Protein AF-A0AB34FPD8-F1 (afdb_monomer)

Nearest PDB structures (foldseek):
  3s5o-assembly1_A  TM=9.350E-01  e=1.217E-18  Homo sapiens
  3pb0-assembly4_D  TM=9.122E-01  e=3.498E-18  Thermotoga maritima
  3n2x-assembly1_C  TM=9.038E-01  e=5.928E-18  Escherichia coli K-12
  3pb2-assembly1_A  TM=9.092E-01  e=7.868E-17  Thermotoga maritima
  1o5k-assembly1_A  TM=8.983E-01  e=9.716E-17  Thermotoga maritima MSB8

Solvent-accessible surface area (backbone atoms only — not comparable to full-atom values): 35268 Å² total; per-residue (Å²): 115,49,61,37,31,41,40,16,15,19,8,28,19,22,48,44,44,23,69,65,24,22,9,35,7,25,70,46,52,38,35,37,43,37,37,35,35,73,89,42,90,68,55,95,41,68,56,19,34,46,53,48,75,47,57,62,59,56,93,78,56,60,60,47,50,85,71,20,66,34,46,37,37,12,44,49,51,21,27,57,68,80,34,89,53,53,53,42,31,26,37,42,37,38,37,32,76,45,52,71,57,22,16,39,24,39,66,30,20,35,42,44,46,7,43,51,48,14,32,61,71,61,68,42,80,87,63,49,71,62,58,50,44,18,54,35,43,66,69,46,82,45,45,5,20,37,45,5,10,44,66,18,24,41,24,40,29,51,71,56,89,67,56,76,79,51,52,68,58,65,69,52,48,59,59,66,76,52,59,69,75,87,76,77,67,88,81,81,68,70,54,87,70,60,68,84,76,40,55,47,76,46,75,46,60,67,26,88,65,55,34,36,37,39,37,38,46,81,56,71,36,57,58,68,60,44,52,68,56,48,72,97,73,78,56,70,68,40,54,54,52,28,54,56,16,52,71,41,33,53,55,37,48,34,34,77,79,70,50,38,67,58,32,33,60,20,30,46,49,60,78,55,54,72,47,42,37,74,80,35,60,27,46,63,58,44,62,74,69,56,44,46,90,76,33,74,40,35,24,39,65,30,62,12,45,47,15,59,15,36,36,31,36,24,65,41,57,64,67,61,54,50,52,52,47,53,51,44,28,17,74,52,27,98,80,53,66,64,62,63,52,72,46,84,34,40,72,17,66,28,42,42,78,42,57,73,65,62,69,79,51,71,38,78,82,69,38,42,26,24,34,40,61,57,38,21,42,38,89,85,42,95,78,51,35,96,76,66,48,41,73,23,65,63,46,42,39,52,52,53,52,54,37,47,77,40,62,41,61,30,41,28,42,27,28,81,45,16,43,30,79,78,52,56,73,77,55,52,48,54,53,47,32,51,40,48,52,50,33,38,75,72,74,39,65,86,58,49,33,28,38,29,36,68,50,73,50,58,67,60,39,29,52,54,34,44,49,36,41,76,34,66,33,61,31,33,34,39,39,58,60,18,92,64,26,96,76,64,46,70,67,55,51,50,53,50,53,51,53,36,37,74,66,29,77,39,29,28,23,47,27,47,38,30,90,82,14,67,63,43,78,84,52,56,68,52,50,39,58,49,48,70,39,73,35,31,17,29,33,37,40,47,62,98,49,62,67,62,48,33,55,48,41,63,28,89,76,37,58,64,87,45,32,42,34,24,36,34,45,58,60,46,42,56,68,41,36,69,41,53,24,48,34,27,44,12,55,63,39,65,66,41,35,44,48,48,38,50,40,50,60,54,42,72,46,92,77,68,54,76,66,52,50,50,49,39,52,52,48,45,52,46,44,37,60,43,42,50,48,38,72,74,43,40,50,39,30,44,41,33,47,23,18,74,77,68,70,43,56,37,45,51,34,57,58,71,92,49,70,50,44,46,85,67,48,69,70,47,50,60,74,44,46,71,50,46,48,63,46,46,66,50,40,75,74,105

Sequence (686 aa):
MESFVIKTPSSSANIGPGFDVIGLALTVYLELRVTIDRSKTASSEPLNCRITYEGQGEDDISLDPQANLITRVALYVLRCHDQRAFPVETHVHIKNPIPLGRGLGSSGAAVVAGVLLGKEVGGLHHLDNDRLFDYCLMIERHPDNVGAALFGGFVGTYLMPLKPEDVARIEIPLSEVLPSPAGGVDTGKKPPEPPVGIGHHIKFPWSKEIKAVAIIPDFVVPTHEARAVLPDKYARQDVTFNLQRIALLPVALGMSPPDPELIHLAMQDRVHQPYRQTLIPGLSQVVESMSPKTQPGFLGVCLSGAGPTILALATSNFEEIANKIIATLREHNQNKELPCEWKVLEPAEGTHLQTISKMPPVPPPKGVWVPVPTFFKSKSATDFDPVTPPLDLDAQAEHGLGLARSGIVGLVVFGSTGEGVHIHPRDRKVVLRSLADRFAQAGFPNYPLMAGTATNSIEETVEQLVDASSTGAQWGLCLAPGYNAPVVSQEGILLWFTAVANASPIPILIYHYPGVSNNVKVAPSTFAALAKHPNIVGCKLSHGDISQLTQIALNPDVDASGFHVYTGLGQQLLPATTVGCVGAIDGSAGFFPKSLVRLYNLSCKNHVSPEEEAERRQLQYRVSCMEEIVVKHGVVGIKEAVSRLRGIGDRDGTRLPMHGGIPGGDEEWVRWLGVLNAVEEFEVRL

Secondary structure (DSSP, 8-state):
-EEEEEEEEEE-S--TT-TTTEEEEEEEEEEEEEEE-TT-S--SSGGGEEEEEEETTTTTS---TTTSHHHHHHHHHHHHTT--SPPSSEEEEEEE-SPTTTTS-HHHHHHHHHHHHHHHHTT-TT--HHHHHHHHHHH---HHHHHHHHHBSEEEEEEPPPPHHHHHHHT--HHHHS---SS----SPPPPPPPTT-EEEEEPP--TT-EEEEEEESS---HHHHHHTS-S---HHHHHHHHHHHHHHHHHHH-SS--HHHHHHHT--SSSHHHHGGGSTTHHHHHHH--TTTSTTEEEEEE-TTSS-EEEEESS-HHHHHHHHHHHHHHTSTTS---EEEEEE-BPB--EEEE---SS-PPPPSEEEEEPPPPB--TTSTT--SSSPPB-HHHHHHHHHHHHHTT--EEEESSTTTTGGGS-HHHHHHHHHHHHHHHHHTT-TT--EEEEE--S-HHHHHHHHHHHHHTT--EEEEEPP-TTGGG--HHHHHHHHHHHHHH-SS-EEEEE-TTTTTT----HHHHHHHTTSTTEEEEEE-SS-HHHHHHHHT-TTS-TTT-EEEES-GGGHHHHHHTT--EEE-SGGGT-HHHHHHHHHHHT-SS--HHHHHHHHHHHHHHHHHHHHHHHHHHHHHHHHHHHHH--S-TT---TTS-SSSTTHHHHHHHHHHHHHHHHHHHTT-

Structure (mmCIF, N/CA/C/O backbone):
data_AF-A0AB34FPD8-F1
#
_entry.id   AF-A0AB34FPD8-F1
#
loop_
_atom_site.group_PDB
_atom_site.id
_atom_site.type_symbol
_atom_site.label_atom_id
_atom_site.label_alt_id
_atom_site.label_comp_id
_atom_site.label_asym_id
_atom_site.label_entity_id
_atom_site.label_seq_id
_atom_site.pdbx_PDB_ins_code
_atom_site.Cartn_x
_atom_site.Cartn_y
_atom_site.Cartn_z
_atom_site.occupancy
_atom_site.B_iso_or_equiv
_atom_site.auth_seq_id
_atom_site.auth_comp_id
_atom_site.auth_asym_id
_atom_site.auth_atom_id
_atom_site.pdbx_PDB_model_num
ATOM 1 N N . MET A 1 1 ? 12.361 -3.602 -10.181 1.00 67.50 1 MET A N 1
ATOM 2 C CA . MET A 1 1 ? 11.576 -4.794 -9.813 1.00 67.50 1 MET A CA 1
ATOM 3 C C . MET A 1 1 ? 10.120 -4.476 -10.086 1.00 67.50 1 MET A C 1
ATOM 5 O O . MET A 1 1 ? 9.605 -3.510 -9.537 1.00 67.50 1 MET A O 1
ATOM 9 N N . GLU A 1 2 ? 9.505 -5.193 -11.013 1.00 79.50 2 GLU A N 1
ATOM 10 C CA . GLU A 1 2 ? 8.073 -5.080 -11.290 1.00 79.50 2 GLU A CA 1
ATOM 11 C C . GLU A 1 2 ? 7.324 -5.967 -10.293 1.00 79.50 2 GLU A C 1
ATOM 13 O O . GLU A 1 2 ? 7.809 -7.054 -9.976 1.00 79.50 2 GLU A O 1
ATOM 18 N N . SER A 1 3 ? 6.188 -5.511 -9.760 1.00 85.31 3 SER A N 1
ATOM 19 C CA . SER A 1 3 ? 5.400 -6.316 -8.825 1.00 85.31 3 SER A CA 1
ATOM 20 C C . SER A 1 3 ? 3.907 -6.046 -8.939 1.00 85.31 3 SER A C 1
ATOM 22 O O . SER A 1 3 ? 3.477 -4.899 -9.083 1.00 85.31 3 SER A O 1
ATOM 24 N N . PHE A 1 4 ? 3.118 -7.110 -8.857 1.00 87.50 4 PHE A N 1
ATOM 25 C CA . PHE A 1 4 ? 1.664 -7.050 -8.903 1.00 87.50 4 PHE A CA 1
ATOM 26 C C . PHE A 1 4 ? 1.052 -8.227 -8.142 1.00 87.50 4 PHE A C 1
ATOM 28 O O . PHE A 1 4 ? 1.721 -9.216 -7.835 1.00 87.50 4 PHE A O 1
ATOM 35 N N . VAL A 1 5 ? -0.229 -8.101 -7.813 1.00 93.19 5 VAL A N 1
ATOM 36 C CA . VAL A 1 5 ? -1.021 -9.125 -7.140 1.00 93.19 5 VAL A CA 1
ATOM 37 C C . VAL A 1 5 ? -2.222 -9.481 -8.005 1.00 93.19 5 VAL A C 1
ATOM 39 O O . VAL A 1 5 ? -2.982 -8.613 -8.424 1.00 93.19 5 VAL A O 1
ATOM 42 N N . ILE A 1 6 ? -2.424 -10.769 -8.255 1.00 96.69 6 ILE A N 1
ATOM 43 C CA . ILE A 1 6 ? -3.656 -11.285 -8.857 1.00 96.69 6 IL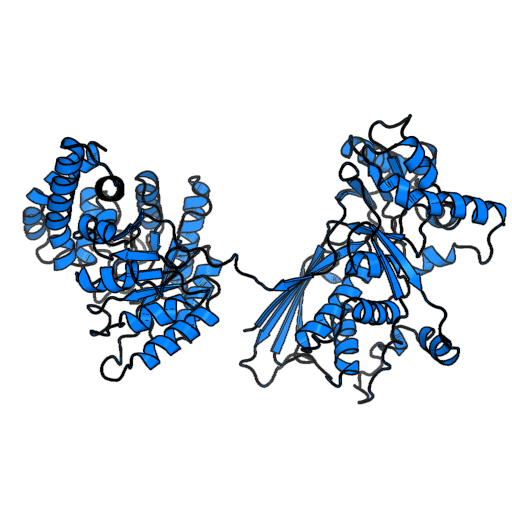E A CA 1
ATOM 44 C C . ILE A 1 6 ? -4.531 -11.815 -7.730 1.00 96.69 6 ILE A C 1
ATOM 46 O O . ILE A 1 6 ? -4.091 -12.682 -6.975 1.00 96.69 6 ILE A O 1
ATOM 50 N N . LYS A 1 7 ? -5.764 -11.317 -7.624 1.00 96.31 7 LYS A N 1
ATOM 51 C CA . LYS A 1 7 ? -6.765 -11.819 -6.678 1.00 96.31 7 LYS A CA 1
ATOM 52 C C . LYS A 1 7 ? -7.875 -12.519 -7.429 1.00 96.31 7 LYS A C 1
ATOM 54 O O . LYS A 1 7 ? -8.552 -11.885 -8.229 1.00 96.31 7 LYS A O 1
ATOM 59 N N . THR A 1 8 ? -8.070 -13.803 -7.150 1.00 97.69 8 THR A N 1
ATOM 60 C CA . THR A 1 8 ? -9.129 -14.619 -7.753 1.00 97.69 8 THR A CA 1
ATOM 61 C C . THR A 1 8 ? -10.055 -15.152 -6.664 1.00 97.69 8 THR A C 1
ATOM 63 O O . THR A 1 8 ? -9.568 -15.828 -5.754 1.00 97.69 8 THR A O 1
ATOM 66 N N . PRO A 1 9 ? -11.364 -14.852 -6.700 1.00 97.50 9 PRO A N 1
ATOM 67 C CA . PRO A 1 9 ? -12.299 -15.376 -5.715 1.00 97.50 9 PRO A CA 1
ATOM 68 C C . PRO A 1 9 ? -12.516 -16.883 -5.892 1.00 97.50 9 PRO A C 1
ATOM 70 O O . PRO A 1 9 ? -12.417 -17.443 -6.984 1.00 97.50 9 PRO A O 1
ATOM 73 N N . SER A 1 10 ? -12.873 -17.531 -4.792 1.00 95.88 10 SER A N 1
ATOM 74 C CA . SER A 1 10 ? -13.483 -18.854 -4.778 1.00 95.88 10 SER A CA 1
ATOM 75 C C . SER A 1 10 ? -14.847 -18.824 -5.460 1.00 95.88 10 SER A C 1
ATOM 77 O O . SER A 1 10 ? -15.456 -17.768 -5.644 1.00 95.88 10 SER A O 1
ATOM 79 N N . SER A 1 11 ? -15.357 -19.999 -5.794 1.00 94.81 11 SER A N 1
ATOM 80 C CA . SER A 1 11 ? -16.646 -20.149 -6.452 1.00 94.81 11 SER A CA 1
ATOM 81 C C . SER A 1 11 ? -17.447 -21.247 -5.769 1.00 94.81 11 SER A C 1
ATOM 83 O O . SER A 1 11 ? -16.898 -22.249 -5.318 1.00 94.81 11 SER A O 1
ATOM 85 N N . SER A 1 12 ? -18.763 -21.078 -5.723 1.00 93.00 12 SER A N 1
ATOM 86 C CA . SER A 1 12 ? -19.691 -22.162 -5.360 1.00 93.00 12 SER A CA 1
ATOM 87 C C . SER A 1 12 ? -19.723 -23.301 -6.392 1.00 93.00 12 SER A C 1
ATOM 89 O O . SER A 1 12 ? -20.326 -24.344 -6.142 1.00 93.00 12 SER A O 1
ATOM 91 N N . ALA A 1 13 ? -19.072 -23.105 -7.546 1.00 83.00 13 ALA A N 1
ATOM 92 C CA . ALA A 1 13 ? -19.220 -23.844 -8.793 1.00 83.00 13 ALA A CA 1
ATOM 93 C C . ALA A 1 13 ? -20.660 -23.797 -9.316 1.00 83.00 13 ALA A C 1
ATOM 95 O O . ALA A 1 13 ? -20.905 -23.069 -10.265 1.00 83.00 13 ALA A O 1
ATOM 96 N N . ASN A 1 14 ? -21.608 -24.442 -8.631 1.00 89.44 14 ASN A N 1
ATOM 97 C CA . ASN A 1 14 ? -23.031 -24.423 -8.961 1.00 89.44 14 ASN A CA 1
ATOM 98 C C . ASN A 1 14 ? -23.880 -23.843 -7.812 1.00 89.44 14 ASN A C 1
ATOM 100 O O . ASN A 1 14 ? -23.518 -23.975 -6.642 1.00 89.44 14 ASN A O 1
ATOM 104 N N . ILE A 1 15 ? -25.075 -23.328 -8.108 1.00 91.44 15 ILE A N 1
ATOM 105 C CA . ILE A 1 15 ? -26.050 -22.899 -7.088 1.00 91.44 15 ILE A CA 1
ATOM 106 C C . ILE A 1 15 ? -27.469 -23.389 -7.393 1.00 91.44 15 ILE A C 1
ATOM 108 O O . ILE A 1 15 ? -28.008 -23.156 -8.477 1.00 91.44 15 ILE A O 1
ATOM 112 N N . GLY A 1 16 ? -28.081 -24.069 -6.416 1.00 92.50 16 GLY A N 1
ATOM 113 C CA . GLY A 1 16 ? -29.410 -24.675 -6.561 1.00 92.50 16 GLY A CA 1
ATOM 114 C C . GLY A 1 16 ? -29.499 -25.531 -7.836 1.00 92.50 16 GLY A C 1
ATOM 115 O O . GLY A 1 16 ? -28.578 -26.300 -8.071 1.00 92.50 16 GLY A O 1
ATOM 116 N N . PRO A 1 17 ? -30.530 -25.378 -8.688 1.00 94.50 17 PRO A N 1
ATOM 117 C CA . PRO A 1 17 ? -30.694 -26.131 -9.943 1.00 94.50 17 PRO A CA 1
ATOM 118 C C . PRO A 1 17 ? -29.725 -25.742 -11.080 1.00 94.50 17 PRO A C 1
ATOM 120 O O . PRO A 1 17 ? -29.851 -26.258 -12.193 1.00 94.50 17 PRO A O 1
ATOM 123 N N . GLY A 1 18 ? -28.814 -24.790 -10.856 1.00 92.81 18 GLY A N 1
ATOM 124 C CA . GLY A 1 18 ? -27.949 -24.174 -11.867 1.00 92.81 18 GLY A CA 1
ATOM 125 C C . GLY A 1 18 ? -26.704 -24.976 -12.257 1.00 92.81 18 GLY A C 1
ATOM 126 O O . GLY A 1 18 ? -25.643 -24.387 -12.436 1.00 92.81 18 GLY A O 1
ATOM 127 N N . PHE A 1 19 ? -26.796 -26.300 -12.356 1.00 90.75 19 PHE A N 1
ATOM 128 C CA . PHE A 1 19 ? -25.649 -27.172 -12.643 1.00 90.75 19 PHE A CA 1
ATOM 129 C C . PHE A 1 19 ? -24.938 -26.848 -13.960 1.00 90.75 19 PHE A C 1
ATOM 131 O O . PHE A 1 19 ? -25.592 -26.825 -15.000 1.00 90.75 19 PHE A O 1
ATOM 138 N N . ASP A 1 20 ? -23.615 -26.640 -13.912 1.00 88.06 20 ASP A N 1
ATOM 139 C CA . ASP A 1 20 ? -22.747 -26.299 -15.052 1.00 88.06 20 ASP A CA 1
ATOM 140 C C . ASP A 1 20 ? -23.174 -25.014 -15.800 1.00 88.06 20 ASP A C 1
ATOM 142 O O . ASP A 1 20 ? -22.698 -24.749 -16.902 1.00 88.06 20 ASP A O 1
ATOM 146 N N . VAL A 1 21 ? -24.072 -24.205 -15.217 1.00 90.75 21 VAL A N 1
ATOM 147 C CA . VAL A 1 21 ? -24.655 -23.010 -15.857 1.00 90.75 21 VAL A CA 1
ATOM 148 C C . VAL A 1 21 ? -24.636 -21.791 -14.943 1.00 90.75 21 VAL A C 1
ATOM 150 O O . VAL A 1 21 ? -24.470 -20.681 -15.431 1.00 90.75 21 VAL A O 1
ATOM 153 N N . ILE A 1 22 ? -24.843 -21.934 -13.633 1.00 94.62 22 ILE A N 1
ATOM 154 C CA . ILE A 1 22 ? -24.961 -20.786 -12.728 1.00 94.62 22 ILE A CA 1
ATOM 155 C C . ILE A 1 22 ? -24.033 -20.959 -11.535 1.00 94.62 22 ILE A C 1
ATOM 157 O O . ILE A 1 22 ? -24.204 -21.881 -10.740 1.00 94.62 22 ILE A O 1
ATOM 161 N N . GLY A 1 23 ? -23.119 -20.004 -11.374 1.00 95.06 23 GLY A N 1
ATOM 162 C CA . GLY A 1 23 ? -22.169 -19.948 -10.272 1.00 95.06 23 GLY A CA 1
ATOM 163 C C . GLY A 1 23 ? -22.261 -18.639 -9.489 1.00 95.06 23 GLY A C 1
ATOM 164 O O . GLY A 1 23 ? -22.733 -17.607 -9.972 1.00 95.06 23 GLY A O 1
ATOM 165 N N . LEU A 1 24 ? -21.785 -18.686 -8.251 1.00 96.75 24 LEU A N 1
ATOM 166 C CA . LEU A 1 24 ? -21.610 -17.528 -7.376 1.00 96.75 24 LEU A CA 1
ATOM 167 C C . LEU A 1 24 ? -20.149 -17.442 -6.938 1.00 96.75 24 LEU A C 1
ATOM 169 O O . LEU A 1 24 ? -19.637 -18.396 -6.348 1.00 96.75 24 LEU A O 1
ATOM 173 N N . ALA A 1 25 ? -19.513 -16.300 -7.191 1.00 97.62 25 ALA A N 1
ATOM 174 C CA . ALA A 1 25 ? -18.193 -15.973 -6.664 1.00 97.62 25 ALA A CA 1
ATOM 175 C C . ALA A 1 25 ? -18.297 -15.626 -5.176 1.00 97.62 25 ALA A C 1
ATOM 177 O O . ALA A 1 25 ? -19.194 -14.881 -4.787 1.00 97.62 25 ALA A O 1
ATOM 178 N N . LEU A 1 26 ? -17.383 -16.124 -4.350 1.00 97.12 26 LEU A N 1
ATOM 179 C CA . LEU A 1 26 ? -17.446 -16.011 -2.891 1.00 97.12 26 LEU A CA 1
ATOM 180 C C . LEU A 1 26 ? -16.178 -15.356 -2.326 1.00 97.12 26 LEU A C 1
ATOM 182 O O . LEU A 1 26 ? -15.082 -15.568 -2.847 1.00 97.12 26 LEU A O 1
ATOM 186 N N . THR A 1 27 ? -16.322 -14.587 -1.239 1.00 95.50 27 THR A N 1
ATOM 187 C CA . THR A 1 27 ? -15.287 -13.737 -0.599 1.00 95.50 27 THR A CA 1
ATOM 188 C C . THR A 1 27 ? -14.135 -14.482 0.105 1.00 95.50 27 THR A C 1
ATOM 190 O O . THR A 1 27 ? -13.654 -14.062 1.157 1.00 95.50 27 THR A O 1
ATOM 193 N N . VAL A 1 28 ? -13.650 -15.576 -0.477 1.00 94.12 28 VAL A N 1
ATOM 194 C CA . VAL A 1 28 ? -12.387 -16.243 -0.132 1.00 94.12 28 VAL A CA 1
ATOM 195 C C . VAL A 1 28 ? -11.499 -16.175 -1.366 1.00 94.12 28 VAL A C 1
ATOM 197 O O . VAL A 1 28 ? -11.911 -16.640 -2.418 1.00 94.12 28 VAL A O 1
ATOM 200 N N . TYR A 1 29 ? -10.307 -15.589 -1.269 1.00 95.50 29 TYR A N 1
ATOM 201 C CA . TYR A 1 29 ? -9.486 -15.282 -2.445 1.00 95.50 29 TYR A CA 1
ATOM 202 C C . TYR A 1 29 ? -8.193 -16.090 -2.476 1.00 95.50 29 TYR A C 1
ATOM 204 O O . TYR A 1 29 ? -7.466 -16.120 -1.486 1.00 95.50 29 TYR A O 1
ATOM 212 N N . LEU A 1 30 ? -7.888 -16.663 -3.636 1.00 96.44 30 LEU A N 1
ATOM 213 C CA . LEU A 1 30 ? -6.543 -17.064 -4.034 1.00 96.44 30 LEU A CA 1
ATOM 214 C C . LEU A 1 30 ? -5.767 -15.803 -4.444 1.00 96.44 30 LEU A C 1
ATOM 216 O O . LEU A 1 30 ? -6.220 -15.060 -5.320 1.00 96.44 30 LEU A O 1
ATOM 220 N N . GLU A 1 31 ? -4.609 -15.560 -3.830 1.00 96.31 31 GLU A N 1
ATOM 221 C CA . GLU A 1 31 ? -3.730 -14.437 -4.175 1.00 96.31 31 GLU A CA 1
ATOM 222 C C . GLU A 1 31 ? -2.429 -14.946 -4.810 1.00 96.31 31 GLU A C 1
ATOM 224 O O . GLU A 1 31 ? -1.761 -15.816 -4.252 1.00 96.31 31 GLU A O 1
ATOM 229 N N . LEU A 1 32 ? -2.030 -14.370 -5.946 1.00 97.25 32 LEU A N 1
ATOM 230 C CA . LEU A 1 32 ? -0.692 -14.543 -6.518 1.00 97.25 32 LEU A CA 1
ATOM 231 C C . LEU A 1 32 ? 0.072 -13.239 -6.363 1.00 97.25 32 LEU A C 1
ATOM 233 O O . LEU A 1 32 ? -0.297 -12.249 -6.988 1.00 97.25 32 LEU A O 1
ATOM 237 N N . ARG A 1 33 ? 1.135 -13.225 -5.563 1.00 94.94 33 ARG A N 1
ATOM 238 C CA . ARG A 1 33 ? 2.066 -12.095 -5.492 1.00 94.94 33 ARG A CA 1
ATOM 239 C C . ARG A 1 33 ? 3.219 -12.376 -6.434 1.00 94.94 33 ARG A C 1
ATOM 241 O O . ARG A 1 33 ? 3.970 -13.326 -6.222 1.00 94.94 33 ARG A O 1
ATOM 248 N N . VAL A 1 34 ? 3.331 -11.569 -7.476 1.00 94.94 34 VAL A N 1
ATOM 249 C CA . VAL A 1 34 ? 4.286 -11.783 -8.559 1.00 94.94 34 VAL A CA 1
ATOM 250 C C . VAL A 1 34 ? 5.324 -10.678 -8.525 1.00 94.94 34 VAL A C 1
ATOM 252 O O . VAL A 1 34 ? 4.972 -9.500 -8.438 1.00 94.94 34 VAL A O 1
ATOM 255 N N . THR A 1 35 ? 6.597 -11.050 -8.604 1.00 90.88 35 THR A N 1
ATOM 256 C CA . THR A 1 35 ? 7.701 -10.115 -8.823 1.00 90.88 35 THR A CA 1
ATOM 257 C C . THR A 1 35 ? 8.504 -10.529 -10.048 1.00 90.88 35 THR A C 1
ATOM 259 O O . THR A 1 35 ? 8.749 -11.713 -10.269 1.00 90.88 35 THR A O 1
ATOM 262 N N . ILE A 1 36 ? 8.899 -9.548 -10.861 1.00 89.06 36 ILE A N 1
ATOM 263 C CA . ILE A 1 36 ? 9.773 -9.751 -12.018 1.00 89.06 36 ILE A CA 1
ATOM 264 C C . ILE A 1 36 ? 10.995 -8.846 -11.867 1.00 89.06 36 ILE A C 1
ATOM 266 O O . ILE A 1 36 ? 10.898 -7.609 -11.831 1.00 89.06 36 ILE A O 1
ATOM 270 N N . ASP A 1 37 ? 12.170 -9.459 -11.775 1.00 83.88 37 ASP A N 1
ATOM 271 C CA . ASP A 1 37 ? 13.441 -8.753 -11.693 1.00 83.88 37 ASP A CA 1
ATOM 272 C C . ASP A 1 37 ? 13.997 -8.455 -13.089 1.00 83.88 37 ASP A C 1
ATOM 274 O O . ASP A 1 37 ? 14.807 -9.196 -13.641 1.00 83.88 37 ASP A O 1
ATOM 278 N N . ARG A 1 38 ? 13.572 -7.314 -13.643 1.00 81.25 38 ARG A N 1
ATOM 279 C CA . ARG A 1 38 ? 14.011 -6.816 -14.956 1.00 81.25 38 ARG A CA 1
ATOM 280 C C . ARG A 1 38 ? 15.503 -6.447 -15.024 1.00 81.25 38 ARG A C 1
ATOM 282 O O . ARG A 1 38 ? 15.982 -6.141 -16.110 1.00 81.25 38 ARG A O 1
ATOM 289 N N . SER A 1 39 ? 16.229 -6.435 -13.899 1.00 75.81 39 SER A N 1
ATOM 290 C CA . SER A 1 39 ? 17.679 -6.191 -13.899 1.00 75.81 39 SER A CA 1
ATOM 291 C C . SER A 1 39 ? 18.488 -7.434 -14.285 1.00 75.81 39 SER A C 1
ATOM 293 O O . SER A 1 39 ? 19.643 -7.317 -14.699 1.00 75.81 39 SER A O 1
ATOM 295 N N . LYS A 1 40 ? 17.882 -8.624 -14.191 1.00 77.62 40 LYS A N 1
ATOM 296 C CA . LYS A 1 40 ? 18.524 -9.898 -14.510 1.00 77.62 40 LYS A CA 1
ATOM 297 C C . LYS A 1 40 ? 18.314 -10.285 -15.969 1.00 77.62 40 LYS A C 1
ATOM 299 O O . LYS A 1 40 ? 17.229 -10.150 -16.523 1.00 77.62 40 LYS A O 1
ATOM 304 N N . THR A 1 41 ? 19.366 -10.829 -16.576 1.00 86.56 41 THR A N 1
ATOM 305 C CA . THR A 1 41 ? 19.358 -11.338 -17.960 1.00 86.56 41 THR A CA 1
ATOM 306 C C . THR A 1 41 ? 19.431 -12.864 -18.045 1.00 86.56 41 THR A C 1
ATOM 308 O O . THR A 1 41 ? 19.182 -13.423 -19.110 1.00 86.56 41 THR A O 1
ATOM 311 N N . ALA A 1 42 ? 19.717 -13.547 -16.930 1.00 89.19 42 ALA A N 1
ATOM 312 C CA . ALA A 1 42 ? 19.631 -15.001 -16.788 1.00 89.19 42 ALA A CA 1
ATOM 313 C C . ALA A 1 42 ? 19.003 -15.393 -15.435 1.00 89.19 42 ALA A C 1
ATOM 315 O O . ALA A 1 42 ? 19.061 -14.619 -14.480 1.00 89.19 42 ALA A O 1
ATOM 316 N N . SER A 1 43 ? 18.426 -16.596 -15.355 1.00 89.44 43 SER A N 1
ATOM 317 C CA . SER A 1 43 ? 17.885 -17.188 -14.125 1.00 89.44 43 SER A CA 1
ATOM 318 C C . SER A 1 43 ? 18.459 -18.591 -13.918 1.00 89.44 43 SER A C 1
ATOM 320 O O . SER A 1 43 ? 18.672 -19.325 -14.883 1.00 89.44 43 SER A O 1
ATOM 322 N N . SER A 1 44 ? 18.709 -18.962 -12.662 1.00 90.12 44 SER A N 1
ATOM 323 C CA . SER A 1 44 ? 19.032 -20.339 -12.265 1.00 90.12 44 SER A CA 1
ATOM 324 C C . SER A 1 44 ? 17.789 -21.193 -12.000 1.00 90.12 44 SER A C 1
ATOM 326 O O . SER A 1 44 ? 17.915 -22.399 -11.805 1.00 90.12 44 SER A O 1
ATOM 328 N N . GLU A 1 45 ? 16.605 -20.579 -11.965 1.00 89.88 45 GLU A N 1
ATOM 329 C CA . GLU A 1 45 ? 15.340 -21.253 -11.677 1.00 89.88 45 GLU A CA 1
ATOM 330 C C . GLU A 1 45 ? 14.778 -21.923 -12.945 1.00 89.88 45 GLU A C 1
ATOM 332 O O . GLU A 1 45 ? 14.844 -21.339 -14.037 1.00 89.88 45 GLU A O 1
ATOM 337 N N . PRO A 1 46 ? 14.175 -23.122 -12.843 1.00 88.31 46 PRO A N 1
ATOM 338 C CA . PRO A 1 46 ? 13.493 -23.757 -13.966 1.00 88.31 46 PRO A CA 1
ATOM 339 C C . PRO A 1 46 ? 12.449 -22.824 -14.592 1.00 88.31 46 PRO A C 1
ATOM 341 O O . PRO A 1 46 ? 11.646 -22.208 -13.896 1.00 88.31 46 PRO A O 1
ATOM 344 N N . LEU A 1 47 ? 12.455 -22.708 -15.925 1.00 90.06 47 LEU A N 1
ATOM 345 C CA . LEU A 1 47 ? 11.553 -21.818 -16.675 1.00 90.06 47 LEU A CA 1
ATOM 346 C C . LEU A 1 47 ? 11.572 -20.348 -16.203 1.00 90.06 47 LEU A C 1
ATOM 348 O O . LEU A 1 47 ? 10.597 -19.630 -16.432 1.00 90.06 47 LEU A O 1
ATOM 352 N N . ASN A 1 48 ? 12.672 -19.906 -15.581 1.00 94.62 48 ASN A N 1
ATOM 353 C CA . ASN A 1 48 ? 12.867 -18.578 -14.993 1.00 94.62 48 ASN A CA 1
ATOM 354 C C . ASN A 1 48 ? 11.893 -18.231 -13.854 1.00 94.62 48 ASN A C 1
ATOM 356 O O . ASN A 1 48 ? 11.709 -17.047 -13.565 1.00 94.62 48 ASN A O 1
ATOM 360 N N . CYS A 1 49 ? 11.243 -19.226 -13.242 1.00 95.25 49 CYS A N 1
ATOM 361 C CA . CYS A 1 49 ? 10.161 -19.008 -12.288 1.00 95.25 49 CYS A CA 1
ATOM 362 C C . CYS A 1 49 ? 10.386 -19.759 -10.976 1.00 95.25 49 CYS A C 1
ATOM 364 O O . CYS A 1 49 ? 10.287 -20.984 -10.932 1.00 95.25 49 CYS A O 1
ATOM 366 N N . ARG A 1 50 ? 10.574 -19.016 -9.883 1.00 95.38 50 ARG A N 1
ATOM 367 C CA . ARG A 1 50 ? 10.497 -19.569 -8.526 1.00 95.38 50 ARG A CA 1
ATOM 368 C C . ARG A 1 50 ? 9.051 -19.562 -8.039 1.00 95.38 50 ARG A C 1
ATOM 370 O O . ARG A 1 50 ? 8.364 -18.553 -8.199 1.00 95.38 50 ARG A O 1
ATOM 377 N N . ILE A 1 51 ? 8.611 -20.637 -7.386 1.00 94.75 51 ILE A N 1
ATOM 378 C CA . ILE A 1 51 ? 7.299 -20.714 -6.728 1.00 94.75 51 ILE A CA 1
ATOM 379 C C . ILE A 1 51 ? 7.492 -20.818 -5.218 1.00 94.75 51 ILE A C 1
ATOM 381 O O . ILE A 1 51 ? 8.324 -21.587 -4.743 1.00 94.75 51 ILE A O 1
ATOM 385 N N . THR A 1 52 ? 6.707 -20.063 -4.458 1.00 93.50 52 THR A N 1
ATOM 386 C CA . THR A 1 52 ? 6.510 -20.303 -3.022 1.00 93.50 52 THR A CA 1
ATOM 387 C C . THR A 1 52 ? 5.017 -20.367 -2.722 1.00 93.50 52 THR A C 1
ATOM 389 O O . THR A 1 52 ? 4.226 -19.759 -3.441 1.00 93.50 52 THR A O 1
ATOM 392 N N . TYR A 1 53 ? 4.619 -21.097 -1.683 1.00 92.81 53 TYR A N 1
ATOM 393 C CA . TYR A 1 53 ? 3.213 -21.354 -1.372 1.00 92.81 53 TYR A CA 1
ATOM 394 C C . TYR A 1 53 ? 2.942 -21.130 0.120 1.00 92.81 53 TYR A C 1
ATOM 396 O O . TYR A 1 53 ? 3.788 -21.466 0.937 1.00 92.81 53 TYR A O 1
ATOM 404 N N . GLU A 1 54 ? 1.788 -20.556 0.460 1.00 90.56 54 GLU A N 1
ATOM 405 C CA . GLU A 1 54 ? 1.231 -20.517 1.817 1.00 90.56 54 GLU A CA 1
ATOM 406 C C . GLU A 1 54 ? -0.273 -20.860 1.775 1.00 90.56 54 GLU A C 1
ATOM 408 O O . GLU A 1 54 ? -1.014 -20.367 0.913 1.00 90.56 54 GLU A O 1
ATOM 413 N N . GLY A 1 55 ? -0.759 -21.686 2.709 1.00 85.12 55 GLY A N 1
ATOM 414 C CA . GLY A 1 55 ? -2.195 -21.950 2.884 1.00 85.12 55 GLY A CA 1
ATOM 415 C C . GLY A 1 55 ? -2.600 -23.426 2.822 1.00 85.12 55 GLY A C 1
ATOM 416 O O . GLY A 1 55 ? -1.891 -24.309 3.286 1.00 85.12 55 GLY A O 1
ATOM 417 N N . GLN A 1 56 ? -3.800 -23.705 2.305 1.00 78.19 56 GLN A N 1
ATOM 418 C CA . GLN A 1 56 ? -4.372 -25.057 2.292 1.00 78.19 56 GLN A CA 1
ATOM 419 C C . GLN A 1 56 ? -3.559 -25.995 1.387 1.00 78.19 56 GLN A C 1
ATOM 421 O O . GLN A 1 56 ? -3.347 -25.678 0.217 1.00 78.19 56 GLN A O 1
ATOM 426 N N . GLY A 1 57 ? -3.157 -27.156 1.918 1.00 73.19 57 GLY A N 1
ATOM 427 C CA . GLY A 1 57 ? -2.406 -28.184 1.186 1.00 73.19 57 GLY A CA 1
ATOM 428 C C . GLY A 1 57 ? -0.944 -27.839 0.905 1.00 73.19 57 GLY A C 1
ATOM 429 O O . GLY A 1 57 ? -0.400 -28.339 -0.070 1.00 73.19 57 GLY A O 1
ATOM 430 N N . GLU A 1 58 ? -0.324 -26.976 1.715 1.00 74.75 58 GLU A N 1
ATOM 431 C CA . GLU A 1 58 ? 1.074 -26.542 1.549 1.00 74.75 58 GLU A CA 1
ATOM 432 C C . GLU A 1 58 ? 2.061 -27.707 1.361 1.00 74.75 58 GLU A C 1
ATOM 434 O O . GLU A 1 58 ? 2.947 -27.610 0.515 1.00 74.75 58 GLU A O 1
ATOM 439 N N . ASP A 1 59 ? 1.847 -28.831 2.051 1.00 75.00 59 ASP A N 1
ATOM 440 C CA . ASP A 1 59 ? 2.709 -30.017 1.965 1.00 75.00 59 ASP A CA 1
ATOM 441 C C . ASP A 1 59 ? 2.514 -30.851 0.678 1.00 75.00 59 ASP A C 1
ATOM 443 O O . ASP A 1 59 ? 3.420 -31.577 0.268 1.00 75.00 59 ASP A O 1
ATOM 447 N N . ASP A 1 60 ? 1.356 -30.739 0.014 1.00 78.56 60 ASP A N 1
ATOM 448 C CA . ASP A 1 60 ? 0.961 -31.588 -1.125 1.00 78.56 60 ASP A CA 1
ATOM 449 C C . ASP A 1 60 ? 1.064 -30.873 -2.489 1.00 78.56 60 ASP A C 1
ATOM 451 O O . ASP A 1 60 ? 0.885 -31.486 -3.548 1.00 78.56 60 ASP A O 1
ATOM 455 N N . ILE A 1 61 ? 1.336 -29.563 -2.499 1.00 84.75 61 ILE A N 1
ATOM 456 C CA . ILE A 1 61 ? 1.406 -28.760 -3.724 1.00 84.75 61 ILE A CA 1
ATOM 457 C C . ILE A 1 61 ? 2.836 -28.732 -4.268 1.00 84.75 61 ILE A C 1
ATOM 459 O O . ILE A 1 61 ? 3.771 -28.259 -3.629 1.00 84.75 61 ILE A O 1
ATOM 463 N N . SER A 1 62 ? 3.002 -29.169 -5.520 1.00 87.12 62 SER A N 1
ATOM 464 C CA . SER A 1 62 ? 4.295 -29.074 -6.200 1.00 87.12 62 SER A CA 1
ATOM 465 C C . SER A 1 62 ? 4.709 -27.615 -6.426 1.00 87.12 62 SER A C 1
ATOM 467 O O . SER A 1 62 ? 3.934 -26.813 -6.957 1.00 87.12 62 SER A O 1
ATOM 469 N N . LEU A 1 63 ? 5.955 -27.295 -6.066 1.00 91.25 63 LEU A N 1
ATOM 470 C CA . LEU A 1 63 ? 6.614 -26.011 -6.340 1.00 91.25 63 LEU A CA 1
ATOM 471 C C . LEU A 1 63 ? 7.403 -26.017 -7.661 1.00 91.25 63 LEU A C 1
ATOM 473 O O . LEU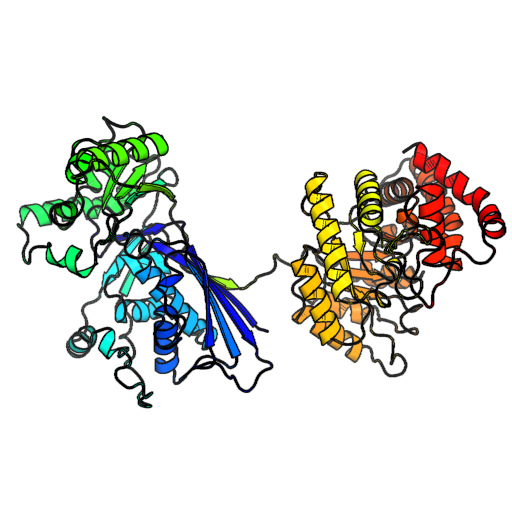 A 1 63 ? 8.030 -25.018 -8.007 1.00 91.25 63 LEU A O 1
ATOM 477 N N . ASP A 1 64 ? 7.370 -27.121 -8.412 1.00 89.06 64 ASP A N 1
ATOM 478 C CA . ASP A 1 64 ? 7.930 -27.174 -9.761 1.00 89.06 64 ASP A CA 1
ATOM 479 C C . ASP A 1 64 ? 7.000 -26.422 -10.733 1.00 89.06 64 ASP A C 1
ATOM 481 O O . ASP A 1 64 ? 5.834 -26.816 -10.887 1.00 89.06 64 ASP A O 1
ATOM 485 N N . PRO A 1 65 ? 7.482 -25.377 -11.435 1.00 87.69 65 PRO A N 1
ATOM 486 C CA . PRO A 1 65 ? 6.669 -24.628 -12.385 1.00 87.69 65 PRO A CA 1
ATOM 487 C C . PRO A 1 65 ? 6.120 -25.457 -13.551 1.00 87.69 65 PRO A C 1
ATOM 489 O O . PRO A 1 65 ? 5.139 -25.034 -14.170 1.00 87.69 65 PRO A O 1
ATOM 492 N N . GLN A 1 66 ? 6.687 -26.633 -13.838 1.00 84.00 66 GLN A N 1
ATOM 493 C CA . GLN A 1 66 ? 6.152 -27.575 -14.826 1.00 84.00 66 GLN A CA 1
ATOM 494 C C . GLN A 1 66 ? 5.008 -28.446 -14.299 1.00 84.00 66 GLN A C 1
ATOM 496 O O . GLN A 1 66 ? 4.245 -28.982 -15.103 1.00 84.00 66 GLN A O 1
ATOM 501 N N . ALA A 1 67 ? 4.878 -28.599 -12.980 1.00 84.56 67 ALA A N 1
ATOM 502 C CA . ALA A 1 67 ? 3.892 -29.470 -12.345 1.00 84.56 67 ALA A CA 1
ATOM 503 C C . ALA A 1 67 ? 2.748 -28.686 -11.680 1.00 84.56 67 ALA A C 1
ATOM 505 O O . ALA A 1 67 ? 1.600 -29.141 -11.705 1.00 84.56 67 ALA A O 1
ATOM 506 N N . ASN A 1 68 ? 3.032 -27.502 -11.133 1.00 90.44 68 ASN A N 1
ATOM 507 C CA . ASN A 1 68 ? 2.048 -26.651 -10.471 1.00 90.44 68 ASN A CA 1
ATOM 508 C C . ASN A 1 68 ? 0.956 -26.185 -11.454 1.00 90.44 68 ASN A C 1
ATOM 510 O O . ASN A 1 68 ? 1.257 -25.664 -12.526 1.00 90.44 68 ASN A O 1
ATOM 514 N N . LEU A 1 69 ? -0.324 -26.367 -11.102 1.00 89.19 69 LEU A N 1
ATOM 515 C CA . LEU A 1 69 ? -1.450 -26.064 -11.997 1.00 89.19 69 LEU A CA 1
ATOM 516 C C . LEU A 1 69 ? -1.448 -24.601 -12.471 1.00 89.19 69 LEU A C 1
ATOM 518 O O . LEU A 1 69 ? -1.637 -24.353 -13.659 1.00 89.19 69 LEU A O 1
ATOM 522 N N . ILE A 1 70 ? -1.187 -23.648 -11.574 1.00 95.12 70 ILE A N 1
ATOM 523 C CA . ILE A 1 70 ? -1.254 -22.208 -11.866 1.00 95.12 70 ILE A CA 1
ATOM 524 C C . ILE A 1 70 ? -0.191 -21.828 -12.896 1.00 95.12 70 ILE A C 1
ATOM 526 O O . ILE A 1 70 ? -0.490 -21.187 -13.905 1.00 95.12 70 ILE A O 1
ATOM 530 N N . THR A 1 71 ? 1.052 -22.262 -12.685 1.00 93.56 71 THR A N 1
ATOM 531 C CA . THR A 1 71 ? 2.138 -21.960 -13.624 1.00 93.56 71 THR A CA 1
ATOM 532 C C . THR A 1 71 ? 2.039 -22.772 -14.906 1.00 93.56 71 THR A C 1
ATOM 534 O O . THR A 1 71 ? 2.379 -22.248 -15.961 1.00 93.56 71 THR A O 1
ATOM 537 N N . ARG A 1 72 ? 1.510 -24.001 -14.873 1.00 90.81 72 ARG A N 1
ATOM 538 C CA . ARG A 1 72 ? 1.212 -24.777 -16.090 1.00 90.81 72 ARG A CA 1
ATOM 539 C C . ARG A 1 72 ? 0.197 -24.069 -16.979 1.00 90.81 72 ARG A C 1
ATOM 541 O O . ARG A 1 72 ? 0.399 -23.996 -18.188 1.00 90.81 72 ARG A O 1
ATOM 548 N N . VAL A 1 73 ? -0.863 -23.528 -16.383 1.00 92.88 73 VAL A N 1
ATOM 549 C CA . VAL A 1 73 ? -1.871 -22.731 -17.090 1.00 92.88 73 VAL A CA 1
ATOM 550 C C . VAL A 1 73 ? -1.247 -21.446 -17.646 1.00 92.88 73 VAL A C 1
ATOM 552 O O . VAL A 1 73 ? -1.446 -21.126 -18.816 1.00 92.88 73 VAL A O 1
ATOM 555 N N . ALA A 1 74 ? -0.431 -20.740 -16.859 1.00 95.56 74 ALA A N 1
ATOM 556 C CA . ALA A 1 74 ? 0.271 -19.550 -17.341 1.00 95.56 74 ALA A CA 1
ATOM 557 C C . ALA A 1 74 ? 1.204 -19.872 -18.522 1.00 95.56 74 ALA A C 1
ATOM 559 O O . ALA A 1 74 ? 1.187 -19.174 -19.533 1.00 95.56 74 ALA A O 1
ATOM 560 N N . LEU A 1 75 ? 1.962 -20.970 -18.443 1.00 91.44 75 LEU A N 1
ATOM 561 C CA . LEU A 1 75 ? 2.825 -21.450 -19.524 1.00 91.44 75 LEU A CA 1
ATOM 562 C C . LEU A 1 75 ? 2.036 -21.836 -20.774 1.00 91.44 75 LEU A C 1
ATOM 564 O O . LEU A 1 75 ? 2.536 -21.628 -21.875 1.00 91.44 75 LEU A O 1
ATOM 568 N N . TYR A 1 76 ? 0.829 -22.389 -20.637 1.00 89.94 76 TYR A N 1
ATOM 569 C CA . TYR A 1 76 ? -0.047 -22.647 -21.780 1.00 89.94 76 TYR A CA 1
ATOM 570 C C . TYR A 1 76 ? -0.362 -21.352 -22.534 1.00 89.94 76 TYR A C 1
ATOM 572 O O . TYR A 1 76 ? -0.106 -21.277 -23.736 1.00 89.94 76 TYR A O 1
ATOM 580 N N . VAL A 1 77 ? -0.817 -20.317 -21.817 1.00 93.12 77 VAL A N 1
ATOM 581 C CA . VAL A 1 77 ? -1.094 -18.993 -22.397 1.00 93.12 77 VAL A CA 1
ATOM 582 C C . VAL A 1 77 ? 0.168 -18.419 -23.046 1.00 93.12 77 VAL A C 1
ATOM 584 O O . VAL A 1 77 ? 0.143 -18.063 -24.220 1.00 93.12 77 VAL A O 1
ATOM 587 N N . LEU A 1 78 ? 1.301 -18.406 -22.339 1.00 92.81 78 LEU A N 1
ATOM 588 C CA . LEU A 1 78 ? 2.575 -17.910 -22.874 1.00 92.81 78 LEU A CA 1
ATOM 589 C C . LEU A 1 78 ? 2.985 -18.635 -24.165 1.00 92.81 78 LEU A C 1
ATOM 591 O O . LEU A 1 78 ? 3.334 -17.994 -25.157 1.00 92.81 78 LEU A O 1
ATOM 595 N N . ARG A 1 79 ? 2.888 -19.967 -24.192 1.00 90.12 79 ARG A N 1
ATOM 596 C CA . ARG A 1 79 ? 3.298 -20.789 -25.341 1.00 90.12 79 ARG A CA 1
ATOM 597 C C . ARG A 1 79 ? 2.363 -20.640 -26.536 1.00 90.12 79 ARG A C 1
ATOM 599 O O . ARG A 1 79 ? 2.841 -20.729 -27.666 1.00 90.12 79 ARG A O 1
ATOM 606 N N . CYS A 1 80 ? 1.075 -20.375 -26.317 1.00 88.44 80 CYS A N 1
ATOM 607 C CA . CYS A 1 80 ? 0.158 -19.948 -27.379 1.00 88.44 80 CYS A CA 1
ATOM 608 C C . CYS A 1 80 ? 0.602 -18.626 -28.031 1.00 88.44 80 CYS A C 1
ATOM 610 O O . CYS A 1 80 ? 0.292 -18.380 -29.193 1.00 88.44 80 CYS A O 1
ATOM 612 N N . HIS A 1 81 ? 1.392 -17.811 -27.333 1.00 91.81 81 HIS A N 1
ATOM 613 C CA . HIS A 1 81 ? 1.921 -16.535 -27.814 1.00 91.81 81 HIS A CA 1
ATOM 614 C C . HIS A 1 81 ? 3.449 -16.552 -28.003 1.00 91.81 81 HIS A C 1
ATOM 616 O O . HIS A 1 81 ? 4.111 -15.529 -27.843 1.00 91.81 81 HIS A O 1
ATOM 622 N N . ASP A 1 82 ? 4.008 -17.720 -28.345 1.00 89.88 82 ASP A N 1
ATOM 623 C CA . ASP A 1 82 ? 5.424 -17.924 -28.690 1.00 89.88 82 ASP A CA 1
ATOM 624 C C . ASP A 1 82 ? 6.429 -17.595 -27.564 1.00 89.88 82 ASP A C 1
ATOM 626 O O . ASP A 1 82 ? 7.635 -17.488 -27.794 1.00 89.88 82 ASP A O 1
ATOM 630 N N . GLN A 1 83 ? 5.959 -17.526 -26.316 1.00 91.56 83 GLN A N 1
ATOM 631 C CA . GLN A 1 83 ? 6.781 -17.364 -25.116 1.00 91.56 83 GLN A CA 1
ATOM 632 C C . GLN A 1 83 ? 6.914 -18.712 -24.392 1.00 91.56 83 GLN A C 1
ATOM 634 O O . GLN A 1 83 ? 5.944 -19.294 -23.915 1.00 91.56 83 GLN A O 1
ATOM 639 N N . ARG A 1 84 ? 8.131 -19.268 -24.343 1.00 87.31 84 ARG A N 1
ATOM 640 C CA . ARG A 1 84 ? 8.359 -20.657 -23.882 1.00 87.31 84 ARG A CA 1
ATOM 641 C C . ARG A 1 84 ? 8.488 -20.815 -22.367 1.00 87.31 84 ARG A C 1
ATOM 643 O O . ARG A 1 84 ? 8.220 -21.901 -21.847 1.00 87.31 84 ARG A O 1
ATOM 650 N N . ALA A 1 85 ? 8.896 -19.749 -21.689 1.00 91.19 85 ALA A N 1
ATOM 651 C CA . ALA A 1 85 ? 9.179 -19.686 -20.261 1.00 91.19 85 ALA A CA 1
ATOM 652 C C . ALA A 1 85 ? 8.722 -18.332 -19.698 1.00 91.19 85 ALA A C 1
ATOM 654 O O . ALA A 1 85 ? 8.382 -17.427 -20.463 1.00 91.19 85 ALA A O 1
ATOM 655 N N . PHE A 1 86 ? 8.737 -18.187 -18.373 1.00 95.19 86 PHE A N 1
ATOM 656 C CA . PHE A 1 86 ? 8.463 -16.903 -17.734 1.00 95.19 86 PHE A CA 1
ATOM 657 C C . PHE A 1 86 ? 9.574 -15.885 -18.045 1.00 95.19 86 PHE A C 1
ATOM 659 O O . PHE A 1 86 ? 10.697 -16.276 -18.391 1.00 95.19 86 PHE A O 1
ATOM 666 N N . PRO A 1 87 ? 9.305 -14.576 -17.902 1.00 94.44 87 PRO A N 1
ATOM 667 C CA . PRO A 1 87 ? 10.348 -13.562 -17.943 1.00 94.44 87 PRO A CA 1
ATOM 668 C C . PRO A 1 87 ? 11.454 -13.829 -16.917 1.00 94.44 87 PRO A C 1
ATOM 670 O O . PRO A 1 87 ? 11.196 -14.255 -15.790 1.00 94.44 87 PRO A O 1
ATOM 673 N N . VAL A 1 88 ? 12.694 -13.540 -17.296 1.00 92.50 88 VAL A N 1
ATOM 674 C CA . VAL A 1 88 ? 13.824 -13.563 -16.365 1.00 92.50 88 VAL A CA 1
ATOM 675 C C . VAL A 1 88 ? 13.754 -12.339 -15.443 1.00 92.50 88 VAL A C 1
ATOM 677 O O . VAL A 1 88 ? 13.604 -11.227 -15.938 1.00 92.50 88 VAL A O 1
ATOM 680 N N . GLU A 1 89 ? 13.885 -12.457 -14.122 1.00 90.88 89 GLU A N 1
ATOM 681 C CA . GLU A 1 89 ? 13.593 -13.615 -13.255 1.00 90.88 89 GLU A CA 1
ATOM 682 C C . GLU A 1 89 ? 12.238 -13.379 -12.582 1.00 90.88 89 GLU A C 1
ATOM 684 O O . GLU A 1 89 ? 12.014 -12.305 -12.021 1.00 90.88 89 GLU A O 1
ATOM 689 N N . THR A 1 90 ? 11.342 -14.364 -12.638 1.00 94.56 90 THR A N 1
ATOM 690 C CA . THR A 1 90 ? 9.992 -14.273 -12.076 1.00 94.56 90 THR A CA 1
ATOM 691 C C . THR A 1 90 ? 9.907 -15.041 -10.757 1.00 94.56 90 THR A C 1
ATOM 693 O O . THR A 1 90 ? 10.368 -16.177 -10.645 1.00 94.56 90 THR A O 1
ATOM 696 N N . HIS A 1 91 ? 9.267 -14.459 -9.749 1.00 95.69 91 HIS A N 1
ATOM 697 C CA . HIS A 1 91 ? 8.872 -15.158 -8.527 1.00 95.69 91 HIS A CA 1
ATOM 698 C C . HIS A 1 91 ? 7.361 -15.038 -8.344 1.00 95.69 91 HIS A C 1
ATOM 700 O O . HIS A 1 91 ? 6.812 -13.939 -8.338 1.00 95.69 91 HIS A O 1
ATOM 706 N N . VAL A 1 92 ? 6.695 -16.184 -8.197 1.00 96.75 92 VAL A N 1
ATOM 707 C CA . VAL A 1 92 ? 5.260 -16.292 -7.923 1.00 96.75 92 VAL A CA 1
ATOM 708 C C . VAL A 1 92 ? 5.078 -16.847 -6.513 1.00 96.75 92 VAL A C 1
ATOM 710 O O . VAL A 1 92 ? 5.354 -18.017 -6.252 1.00 96.75 92 VAL A O 1
ATOM 713 N N . HIS A 1 93 ? 4.611 -16.012 -5.593 1.00 96.12 93 HIS A N 1
ATOM 714 C CA . HIS A 1 93 ? 4.191 -16.444 -4.265 1.00 96.12 93 HIS A CA 1
ATOM 715 C C . HIS A 1 93 ? 2.671 -16.637 -4.237 1.00 96.12 93 HIS A C 1
ATOM 717 O O . HIS A 1 93 ? 1.912 -15.689 -4.441 1.00 96.12 93 HIS A O 1
ATOM 723 N N . ILE A 1 94 ? 2.238 -17.872 -4.005 1.00 96.38 94 ILE A N 1
ATOM 724 C CA . ILE A 1 94 ? 0.843 -18.303 -4.013 1.00 96.38 94 ILE A CA 1
ATOM 725 C C . ILE A 1 94 ? 0.329 -18.329 -2.574 1.00 96.38 94 ILE A C 1
ATOM 727 O O . ILE A 1 94 ? 0.867 -19.050 -1.741 1.00 96.38 94 ILE A O 1
ATOM 731 N N . LYS A 1 95 ? -0.752 -17.603 -2.299 1.00 94.88 95 LYS A N 1
ATOM 732 C CA . LYS A 1 95 ? -1.505 -17.689 -1.048 1.00 94.88 95 LYS A CA 1
ATOM 733 C C . LYS A 1 95 ? -2.892 -18.246 -1.326 1.00 94.88 95 LYS A C 1
ATOM 735 O O . LYS A 1 95 ? -3.713 -17.557 -1.934 1.00 94.88 95 LYS A O 1
ATOM 740 N N . ASN A 1 96 ? -3.179 -19.458 -0.855 1.00 93.94 96 ASN A N 1
ATOM 741 C CA . ASN A 1 96 ? -4.455 -20.121 -1.122 1.00 93.94 96 ASN A CA 1
ATOM 742 C C . ASN A 1 96 ? -5.201 -20.533 0.162 1.00 93.94 96 ASN A C 1
ATOM 744 O O . ASN A 1 96 ? -4.957 -21.606 0.715 1.00 93.94 96 ASN A O 1
ATOM 748 N N . PRO A 1 97 ? -6.157 -19.721 0.638 1.00 91.88 97 PRO A N 1
ATOM 749 C CA . PRO A 1 97 ? -7.036 -20.082 1.744 1.00 91.88 97 PRO A CA 1
ATOM 750 C C . PRO A 1 97 ? -8.254 -20.921 1.310 1.00 91.88 97 PRO A C 1
ATOM 752 O O . PRO A 1 97 ? -9.061 -21.283 2.167 1.00 91.88 97 PRO A O 1
ATOM 755 N N . ILE A 1 98 ? -8.436 -21.201 0.011 1.00 92.94 98 ILE A N 1
ATOM 756 C CA . ILE A 1 98 ? -9.602 -21.926 -0.507 1.00 92.94 98 ILE A CA 1
ATOM 757 C C . ILE A 1 98 ? -9.419 -23.434 -0.253 1.00 92.94 98 ILE A C 1
ATOM 759 O O . ILE A 1 98 ? -8.454 -24.015 -0.755 1.00 92.94 98 ILE A O 1
ATOM 763 N N . PRO A 1 99 ? -10.349 -24.104 0.454 1.00 88.81 99 PRO A N 1
ATOM 764 C CA . PRO A 1 99 ? -10.268 -25.540 0.716 1.00 88.81 99 PRO A CA 1
ATOM 765 C C . PRO A 1 99 ? -10.120 -26.391 -0.559 1.00 88.81 99 PRO A C 1
ATOM 767 O O . PRO A 1 99 ? -11.001 -26.407 -1.426 1.00 88.81 99 PRO A O 1
ATOM 770 N N . LEU A 1 100 ? -9.010 -27.129 -0.662 1.00 87.44 100 LEU A N 1
ATOM 771 C CA . LEU A 1 100 ? -8.704 -27.995 -1.805 1.00 87.44 100 LEU A CA 1
ATOM 772 C C . LEU A 1 100 ? -9.629 -29.214 -1.839 1.00 87.44 100 LEU A C 1
ATOM 774 O O . LEU A 1 100 ? -9.810 -29.889 -0.834 1.00 87.44 100 LEU A O 1
ATOM 778 N N . GLY A 1 101 ? -10.237 -29.490 -2.995 1.00 82.75 101 GLY A N 1
ATOM 779 C CA . GLY A 1 101 ? -11.112 -30.657 -3.175 1.00 82.75 101 GLY A CA 1
ATOM 780 C C . GLY A 1 101 ? -12.412 -30.637 -2.357 1.00 82.75 101 GLY A C 1
ATOM 781 O O . GLY A 1 101 ? -13.160 -31.612 -2.392 1.00 82.75 101 GLY A O 1
ATOM 782 N N . ARG A 1 102 ? -12.718 -29.544 -1.637 1.00 88.06 102 ARG A N 1
ATOM 783 C CA . ARG A 1 102 ? -13.873 -29.506 -0.724 1.00 88.06 102 ARG A CA 1
ATOM 784 C C . ARG A 1 102 ? -15.140 -28.848 -1.284 1.00 88.06 102 ARG A C 1
ATOM 786 O O . ARG A 1 102 ? -16.160 -28.877 -0.611 1.00 88.06 102 ARG A O 1
ATOM 793 N N . GLY A 1 103 ? -15.132 -28.310 -2.508 1.00 85.44 103 GLY A N 1
ATOM 794 C CA . GLY A 1 103 ? -16.349 -27.785 -3.169 1.00 85.44 103 GLY A CA 1
ATOM 795 C C . GLY A 1 103 ? -16.480 -26.257 -3.239 1.00 85.44 103 GLY A C 1
ATOM 796 O O . GLY A 1 103 ? -17.528 -25.753 -3.621 1.00 85.44 103 GLY A O 1
ATOM 797 N N . LEU A 1 104 ? -15.414 -25.511 -2.928 1.00 91.88 104 LEU A N 1
ATOM 798 C CA . LEU A 1 104 ? -15.355 -24.043 -3.065 1.00 91.88 104 LEU A CA 1
ATOM 799 C C . LEU A 1 104 ? -14.551 -23.577 -4.295 1.00 91.88 104 LEU A C 1
ATOM 801 O O . LEU A 1 104 ? -13.898 -22.537 -4.277 1.00 91.88 104 LEU A O 1
ATOM 805 N N . GLY A 1 105 ? -14.550 -24.371 -5.368 1.00 91.06 105 GLY A N 1
ATOM 806 C CA . GLY A 1 105 ? -14.018 -23.931 -6.663 1.00 91.06 105 GLY A CA 1
ATOM 807 C C . GLY A 1 105 ? -12.509 -23.648 -6.707 1.00 91.06 105 GLY A C 1
ATOM 808 O O . GLY A 1 105 ? -12.069 -22.903 -7.573 1.00 91.06 105 GLY A O 1
ATOM 809 N N . SER A 1 106 ? -11.698 -24.236 -5.814 1.00 90.50 106 SER A N 1
ATOM 810 C CA . SER A 1 106 ? -10.246 -23.961 -5.740 1.00 90.50 106 SER A CA 1
ATOM 811 C C . SER A 1 106 ? -9.498 -24.233 -7.060 1.00 90.50 106 SER A C 1
ATOM 813 O O . SER A 1 106 ? -8.629 -23.457 -7.444 1.00 90.50 106 SER A O 1
ATOM 815 N N . SER A 1 107 ? -9.884 -25.282 -7.806 1.00 89.00 107 SER A N 1
ATOM 816 C CA . SER A 1 107 ? -9.345 -25.553 -9.154 1.00 89.00 107 SER A CA 1
ATOM 817 C C . SER A 1 107 ? -9.687 -24.435 -10.142 1.00 89.00 107 SER A C 1
ATOM 819 O O . SER A 1 107 ? -8.783 -23.878 -10.753 1.00 89.00 107 SER A O 1
ATOM 821 N N . GLY A 1 108 ? -10.964 -24.049 -10.229 1.00 91.50 108 GLY A N 1
ATOM 822 C CA . GLY A 1 108 ? -11.419 -22.957 -11.098 1.00 91.50 108 GLY A CA 1
ATOM 823 C C . GLY A 1 108 ? -10.712 -21.643 -10.797 1.00 91.50 108 GLY A C 1
ATOM 824 O O . GLY A 1 108 ? -10.234 -20.972 -11.710 1.00 91.50 108 GLY A O 1
ATOM 825 N N . ALA A 1 109 ? -10.547 -21.322 -9.512 1.00 95.19 109 ALA A N 1
ATOM 826 C CA . ALA A 1 109 ? -9.767 -20.169 -9.083 1.00 95.19 109 ALA A CA 1
ATOM 827 C C . ALA A 1 109 ? -8.296 -20.263 -9.533 1.00 95.19 109 ALA A C 1
ATOM 829 O O . ALA A 1 109 ? -7.745 -19.290 -10.042 1.00 95.19 109 ALA A O 1
ATOM 830 N N . ALA A 1 110 ? -7.661 -21.432 -9.404 1.00 94.56 110 ALA A N 1
ATOM 831 C CA . ALA A 1 110 ? -6.286 -21.656 -9.852 1.00 94.56 110 ALA A CA 1
ATOM 832 C C . ALA A 1 110 ? -6.125 -21.542 -11.379 1.00 94.56 110 ALA A C 1
ATOM 834 O O . ALA A 1 110 ? -5.142 -20.963 -11.845 1.00 94.56 110 ALA A O 1
ATOM 835 N N . VAL A 1 111 ? -7.090 -22.044 -12.158 1.00 94.75 111 VAL A N 1
ATOM 836 C CA . VAL A 1 111 ? -7.110 -21.922 -13.625 1.00 94.75 111 VAL A CA 1
ATOM 837 C C . VAL A 1 111 ? -7.236 -20.458 -14.036 1.00 94.75 111 VAL A C 1
ATOM 839 O O . VAL A 1 111 ? -6.400 -19.967 -14.793 1.00 94.75 111 VAL A O 1
ATOM 842 N N . VAL A 1 112 ? -8.210 -19.727 -13.490 1.00 97.31 112 VAL A N 1
ATOM 843 C CA . VAL A 1 112 ? -8.396 -18.301 -13.798 1.00 97.31 112 VAL A CA 1
ATOM 844 C C . VAL A 1 112 ? -7.167 -17.479 -13.393 1.00 97.31 112 VAL A C 1
ATOM 846 O O . VAL A 1 112 ? -6.682 -16.662 -14.179 1.00 97.31 112 VAL A O 1
ATOM 849 N N . ALA A 1 113 ? -6.607 -17.731 -12.205 1.00 97.69 113 ALA A N 1
ATOM 850 C CA . ALA A 1 113 ? -5.404 -17.051 -11.734 1.00 97.69 113 ALA A CA 1
ATOM 851 C C . ALA A 1 113 ? -4.187 -17.344 -12.628 1.00 97.69 113 ALA A C 1
ATOM 853 O O . ALA A 1 113 ? -3.410 -16.437 -12.913 1.00 97.69 113 ALA A O 1
ATOM 854 N N . GLY A 1 114 ? -4.039 -18.583 -13.106 1.00 97.00 114 GLY A N 1
ATOM 855 C CA . GLY A 1 114 ? -2.984 -18.978 -14.039 1.00 97.00 114 GLY A CA 1
ATOM 856 C C . GLY A 1 114 ? -3.134 -18.338 -15.420 1.00 97.00 114 GLY A C 1
ATOM 857 O O . GLY A 1 114 ? -2.143 -17.880 -15.990 1.00 97.00 114 GLY A O 1
ATOM 858 N N . VAL A 1 115 ? -4.360 -18.247 -15.949 1.00 96.81 115 VAL A N 1
ATOM 859 C CA . VAL A 1 115 ? -4.622 -17.587 -17.239 1.00 96.81 115 VAL A CA 1
ATOM 860 C C . VAL A 1 115 ? -4.270 -16.104 -17.144 1.00 96.81 115 VAL A C 1
ATOM 862 O O . VAL A 1 115 ? -3.560 -15.584 -18.010 1.00 96.81 115 VAL A O 1
ATOM 865 N N . LEU A 1 116 ? -4.691 -15.436 -16.063 1.00 97.38 116 LEU A N 1
ATOM 866 C CA . LEU A 1 116 ? -4.349 -14.034 -15.847 1.00 97.38 116 LEU A CA 1
ATOM 867 C C . LEU A 1 116 ? -2.846 -13.845 -15.592 1.00 97.38 116 LEU A C 1
ATOM 869 O O . LEU A 1 116 ? -2.255 -12.921 -16.138 1.00 97.38 116 LEU A O 1
ATOM 873 N N . LEU A 1 117 ? -2.198 -14.748 -14.850 1.00 97.62 117 LEU A N 1
ATOM 874 C CA . LEU A 1 117 ? -0.746 -14.730 -14.659 1.00 97.62 117 LEU A CA 1
ATOM 875 C C . LEU A 1 117 ? -0.014 -14.784 -16.004 1.00 97.62 117 LEU A C 1
ATOM 877 O O . LEU A 1 117 ? 0.867 -13.963 -16.238 1.00 97.62 117 LEU A O 1
ATOM 881 N N . GLY A 1 118 ? -0.401 -15.706 -16.891 1.00 96.38 118 GLY A N 1
ATOM 882 C CA . GLY A 1 118 ? 0.170 -15.830 -18.234 1.00 96.38 118 GLY A CA 1
ATOM 883 C C . GLY A 1 118 ? -0.037 -14.577 -19.087 1.00 96.38 118 GLY A C 1
ATOM 884 O O . GLY A 1 118 ? 0.897 -14.135 -19.757 1.00 96.38 118 GLY A O 1
ATOM 885 N N . LYS A 1 119 ? -1.227 -13.962 -19.015 1.00 96.44 119 LYS A N 1
ATOM 886 C CA . LYS A 1 119 ? -1.509 -12.677 -19.671 1.00 96.44 119 LYS A CA 1
ATOM 887 C C . LYS A 1 119 ? -0.553 -11.580 -19.199 1.00 96.44 119 LYS A C 1
ATOM 889 O O . LYS A 1 119 ? 0.051 -10.910 -20.036 1.00 96.44 119 LYS A O 1
ATOM 894 N N . GLU A 1 120 ? -0.428 -11.396 -17.887 1.00 95.25 120 GLU A N 1
ATOM 895 C CA . GLU A 1 120 ? 0.309 -10.265 -17.316 1.00 95.25 120 GLU A CA 1
ATOM 896 C C . GLU A 1 120 ? 1.823 -10.423 -17.475 1.00 95.25 120 GLU A C 1
ATOM 898 O O . GLU A 1 120 ? 2.477 -9.534 -18.017 1.00 95.25 120 GLU A O 1
ATOM 903 N N . VAL A 1 121 ? 2.395 -11.579 -17.113 1.00 95.06 121 VAL A N 1
ATOM 904 C CA . VAL A 1 121 ? 3.848 -11.795 -17.270 1.00 95.06 121 VAL A CA 1
ATOM 905 C C . VAL A 1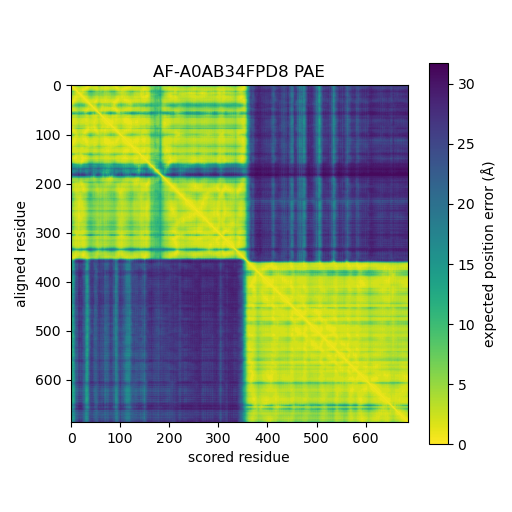 121 ? 4.270 -11.808 -18.741 1.00 95.06 121 VAL A C 1
ATOM 907 O O . VAL A 1 121 ? 5.403 -11.445 -19.055 1.00 95.06 121 VAL A O 1
ATOM 910 N N . GLY A 1 122 ? 3.360 -12.196 -19.641 1.00 93.00 122 GLY A N 1
ATOM 911 C CA . GLY A 1 122 ? 3.595 -12.223 -21.080 1.00 93.00 122 GLY A CA 1
ATOM 912 C C . GLY A 1 122 ? 3.379 -10.888 -21.796 1.00 93.00 122 GLY A C 1
ATOM 913 O O . GLY A 1 122 ? 3.603 -10.824 -23.006 1.00 93.00 122 GLY A O 1
ATOM 914 N N . GLY A 1 123 ? 2.921 -9.838 -21.103 1.00 92.50 123 GLY A N 1
ATOM 915 C CA . GLY A 1 123 ? 2.588 -8.547 -21.719 1.00 92.50 123 GLY A CA 1
ATOM 916 C C . GLY A 1 123 ? 1.435 -8.626 -22.731 1.00 92.50 123 GLY A C 1
ATOM 917 O O . GLY A 1 123 ? 1.380 -7.853 -23.690 1.00 92.50 123 GLY A O 1
ATOM 918 N N . LEU A 1 124 ? 0.511 -9.576 -22.560 1.00 93.81 124 LEU A N 1
ATOM 919 C CA . LEU A 1 124 ? -0.561 -9.897 -23.511 1.00 93.81 124 LEU A CA 1
ATOM 920 C C . LEU A 1 124 ? -1.822 -9.053 -23.260 1.00 93.81 124 LEU A C 1
ATOM 922 O O . LEU A 1 124 ? -2.944 -9.556 -23.263 1.00 93.81 124 LEU A O 1
ATOM 926 N N . HIS A 1 125 ? -1.660 -7.743 -23.057 1.00 88.06 125 HIS A N 1
ATOM 927 C CA . HIS A 1 125 ? -2.756 -6.840 -22.667 1.00 88.06 125 HIS A CA 1
ATOM 928 C C . HIS A 1 125 ? -3.863 -6.678 -23.727 1.00 88.06 125 HIS A C 1
ATOM 930 O O . HIS A 1 125 ? -4.899 -6.086 -23.444 1.00 88.06 125 HIS A O 1
ATOM 936 N N . HIS A 1 126 ? -3.665 -7.223 -24.930 1.00 89.81 126 HIS A N 1
ATOM 937 C CA . HIS A 1 126 ? -4.680 -7.299 -25.982 1.00 89.81 126 HIS A CA 1
ATOM 938 C C . HIS A 1 126 ? -5.752 -8.375 -25.724 1.00 89.81 126 HIS A C 1
ATOM 940 O O . HIS A 1 126 ? -6.767 -8.378 -26.414 1.00 89.81 126 HIS A O 1
ATOM 946 N N . LEU A 1 127 ? -5.538 -9.292 -24.771 1.00 92.81 127 LEU A N 1
ATOM 947 C CA . LEU A 1 127 ? -6.519 -10.309 -24.389 1.00 92.81 127 LEU A CA 1
ATOM 948 C C . LEU A 1 127 ? -7.538 -9.716 -23.405 1.00 92.81 127 LEU A C 1
ATOM 950 O O . LEU A 1 127 ? -7.190 -9.362 -22.271 1.00 92.81 127 LEU A O 1
ATOM 954 N N . ASP A 1 128 ? -8.794 -9.614 -23.829 1.00 93.12 128 ASP A N 1
ATOM 955 C CA . ASP A 1 128 ? -9.919 -9.222 -22.977 1.00 93.12 128 ASP A CA 1
ATOM 956 C C . ASP A 1 128 ? -10.438 -10.395 -22.125 1.00 93.12 128 ASP A C 1
ATOM 958 O O . ASP A 1 128 ? -9.990 -11.534 -22.258 1.00 93.12 128 ASP A O 1
ATOM 962 N N . ASN A 1 129 ? -11.362 -10.117 -21.200 1.00 93.00 129 ASN A N 1
ATOM 963 C CA . ASN A 1 129 ? -11.862 -11.138 -20.275 1.00 93.00 129 ASN A CA 1
ATOM 964 C C . ASN A 1 129 ? -12.634 -12.259 -20.983 1.00 93.00 129 ASN A C 1
ATOM 966 O O . ASN A 1 129 ? -12.557 -13.397 -20.532 1.00 93.00 129 ASN A O 1
ATOM 970 N N . ASP A 1 130 ? -13.321 -11.977 -22.092 1.00 92.94 130 ASP A N 1
ATOM 971 C CA . ASP A 1 130 ? -14.000 -13.017 -22.872 1.00 92.94 130 ASP A CA 1
ATOM 972 C C . ASP A 1 130 ? -12.975 -13.959 -23.513 1.00 92.94 130 ASP A C 1
ATOM 974 O O . ASP A 1 130 ? -13.113 -15.183 -23.445 1.00 92.94 130 ASP A O 1
ATOM 978 N N . ARG A 1 131 ? -11.861 -13.420 -24.022 1.00 94.19 131 ARG A N 1
ATOM 979 C CA . ARG A 1 131 ? -10.775 -14.253 -24.532 1.00 94.19 131 ARG A CA 1
ATOM 980 C C . ARG A 1 131 ? -10.078 -15.044 -23.427 1.00 94.19 131 ARG A C 1
ATOM 982 O O . ARG A 1 131 ? -9.721 -16.201 -23.645 1.00 94.19 131 ARG A O 1
ATOM 989 N N . LEU A 1 132 ? -9.891 -14.466 -22.239 1.00 95.19 132 LEU A N 1
ATOM 990 C CA . LEU A 1 132 ? -9.379 -15.209 -21.079 1.00 95.19 132 LEU A CA 1
ATOM 991 C C . LEU A 1 132 ? -10.348 -16.317 -20.648 1.00 95.19 132 LEU A C 1
ATOM 993 O O . LEU A 1 132 ? -9.901 -17.383 -20.221 1.00 95.19 132 LEU A O 1
ATOM 997 N N . PHE A 1 133 ? -11.654 -16.101 -20.797 1.00 94.88 133 PHE A N 1
ATOM 998 C CA . PHE A 1 133 ? -12.661 -17.114 -20.515 1.00 94.88 133 PHE A CA 1
ATOM 999 C C . PHE A 1 133 ? -12.543 -18.307 -21.472 1.00 94.88 133 PHE A C 1
ATOM 1001 O O . PHE A 1 133 ? -12.540 -19.443 -21.000 1.00 94.88 133 PHE A O 1
ATOM 1008 N N . ASP A 1 134 ? -12.313 -18.080 -22.772 1.00 91.56 134 ASP A N 1
ATOM 1009 C CA . ASP A 1 134 ? -12.026 -19.160 -23.733 1.00 91.56 134 ASP A CA 1
ATOM 1010 C C . ASP A 1 134 ? -10.809 -20.008 -23.300 1.00 91.56 134 ASP A C 1
ATOM 1012 O O . ASP A 1 134 ? -10.841 -21.240 -23.352 1.00 91.56 134 ASP A O 1
ATOM 1016 N N . TYR A 1 135 ? -9.736 -19.359 -22.825 1.00 91.75 135 TYR A N 1
ATOM 1017 C CA . TYR A 1 135 ? -8.553 -20.044 -22.285 1.00 91.75 135 TYR A CA 1
ATOM 1018 C C . TYR A 1 135 ? -8.872 -20.867 -21.035 1.00 91.75 135 TYR A C 1
ATOM 1020 O O . TYR A 1 135 ? -8.391 -21.994 -20.906 1.00 91.75 135 TYR A O 1
ATOM 1028 N N . CYS A 1 136 ? -9.695 -20.331 -20.130 1.00 92.69 136 CYS A N 1
ATOM 1029 C CA . CYS A 1 136 ? -10.136 -21.060 -18.945 1.00 92.69 136 CYS A CA 1
ATOM 1030 C C . CYS A 1 136 ? -10.948 -22.302 -19.332 1.00 92.69 136 CYS A C 1
ATOM 1032 O O . CYS A 1 136 ? -10.700 -23.376 -18.792 1.00 92.69 136 CYS A O 1
ATOM 1034 N N . LEU A 1 137 ? -11.861 -22.183 -20.300 1.00 88.00 137 LEU A N 1
ATOM 1035 C CA . LEU A 1 137 ? -12.751 -23.266 -20.733 1.00 88.00 137 LEU A CA 1
ATOM 1036 C C . LEU A 1 137 ? -12.040 -24.408 -21.462 1.00 88.00 137 LEU A C 1
ATOM 1038 O O . LEU A 1 137 ? -12.497 -25.551 -21.416 1.00 88.00 137 LEU A O 1
ATOM 1042 N N . MET A 1 138 ? -10.902 -24.122 -22.095 1.00 83.19 138 MET A N 1
ATOM 1043 C CA . MET A 1 138 ? -10.037 -25.154 -22.673 1.00 83.19 138 MET A CA 1
ATOM 1044 C C . MET A 1 138 ? -9.424 -26.070 -21.602 1.00 83.19 138 MET A C 1
ATOM 1046 O O . MET A 1 138 ? -9.085 -27.221 -21.874 1.00 83.19 138 MET A O 1
ATOM 1050 N N . ILE A 1 139 ? -9.276 -25.555 -20.381 1.00 82.81 139 ILE A N 1
ATOM 1051 C CA . ILE A 1 139 ? -8.621 -26.228 -19.256 1.00 82.81 139 ILE A CA 1
ATOM 1052 C C . ILE A 1 139 ? -9.662 -26.837 -18.318 1.00 82.81 139 ILE A C 1
ATOM 1054 O O . ILE A 1 139 ? -9.573 -28.012 -17.962 1.00 82.81 139 ILE A O 1
ATOM 1058 N N . GLU A 1 140 ? -10.660 -26.044 -17.940 1.00 81.06 140 GLU A N 1
ATOM 1059 C CA . GLU A 1 140 ? -11.757 -26.421 -17.063 1.00 81.06 140 GLU A CA 1
ATOM 1060 C C . GLU A 1 140 ? -13.080 -26.232 -17.798 1.00 81.06 140 GLU A C 1
ATOM 1062 O O . GLU A 1 140 ? -13.572 -25.123 -17.988 1.00 81.06 140 GLU A O 1
ATOM 1067 N N . ARG A 1 141 ? -13.681 -27.352 -18.202 1.00 76.25 141 ARG A N 1
ATOM 1068 C CA . ARG A 1 141 ? -14.886 -27.374 -19.044 1.00 76.25 141 ARG A CA 1
ATOM 1069 C C . ARG A 1 141 ? -16.178 -27.011 -18.298 1.00 76.25 141 ARG A C 1
ATOM 1071 O O . ARG A 1 141 ? -17.258 -27.201 -18.847 1.00 76.25 141 ARG A O 1
ATOM 1078 N N . HIS A 1 142 ? -16.083 -26.555 -17.049 1.00 82.50 142 HIS A N 1
ATOM 1079 C CA . HIS A 1 142 ? -17.216 -26.199 -16.188 1.00 82.50 142 HIS A CA 1
ATOM 1080 C C . HIS A 1 142 ? -17.333 -24.673 -16.150 1.00 82.50 142 HIS A C 1
ATOM 1082 O O . HIS A 1 142 ? -16.594 -24.016 -15.408 1.00 82.50 142 HIS A O 1
ATOM 1088 N N . PRO A 1 143 ? -18.185 -24.084 -17.009 1.00 88.25 143 PRO A N 1
ATOM 1089 C CA . PRO A 1 143 ? -18.179 -22.646 -17.241 1.00 88.25 143 PRO A CA 1
ATOM 1090 C C . PRO A 1 143 ? -18.727 -21.858 -16.050 1.00 88.25 143 PRO A C 1
ATOM 1092 O O . PRO A 1 143 ? -18.384 -20.692 -15.879 1.00 88.25 143 PRO A O 1
ATOM 1095 N N . ASP A 1 144 ? -19.568 -22.467 -15.220 1.00 90.12 144 ASP A N 1
ATOM 1096 C CA . ASP A 1 144 ? -20.110 -21.904 -13.982 1.00 90.12 144 ASP A CA 1
ATOM 1097 C C . ASP A 1 144 ? -19.007 -21.596 -12.957 1.00 90.12 144 ASP A C 1
ATOM 1099 O O . ASP A 1 144 ? -18.980 -20.510 -12.373 1.00 90.12 144 ASP A O 1
ATOM 1103 N N . ASN A 1 145 ? -18.037 -22.501 -12.810 1.00 90.75 145 ASN A N 1
ATOM 1104 C CA . ASN A 1 145 ? -16.940 -22.356 -11.865 1.00 90.75 145 ASN A CA 1
ATOM 1105 C C . ASN A 1 145 ? -15.967 -21.243 -12.282 1.00 90.75 145 ASN A C 1
ATOM 1107 O O . ASN A 1 145 ? -15.807 -20.250 -11.565 1.00 90.75 145 ASN A O 1
ATOM 1111 N N . VAL A 1 146 ? -15.353 -21.388 -13.463 1.00 93.38 146 VAL A N 1
ATOM 1112 C CA . VAL A 1 146 ? -14.380 -20.411 -13.980 1.00 93.38 146 VAL A CA 1
ATOM 1113 C C . VAL A 1 146 ? -15.030 -19.073 -14.333 1.00 93.38 146 VAL A C 1
ATOM 1115 O O . VAL A 1 146 ? -14.406 -18.032 -14.150 1.00 93.38 146 VAL A O 1
ATOM 1118 N N . GLY A 1 147 ? -16.295 -19.069 -14.765 1.00 95.00 147 GLY A N 1
ATOM 1119 C CA . GLY A 1 147 ? -17.037 -17.845 -15.054 1.00 95.00 147 GLY A CA 1
ATOM 1120 C C . GLY A 1 147 ? -17.341 -17.044 -13.791 1.00 95.00 147 GLY A C 1
ATOM 1121 O O . GLY A 1 147 ? -17.115 -15.835 -13.766 1.00 95.00 147 GLY A O 1
ATOM 1122 N N . ALA A 1 148 ? -17.775 -17.705 -12.713 1.00 95.69 148 ALA A N 1
ATOM 1123 C CA . ALA A 1 148 ? -17.946 -17.039 -11.425 1.00 95.69 148 ALA A CA 1
ATOM 1124 C C . ALA A 1 148 ? -16.612 -16.478 -10.908 1.00 95.69 148 ALA A C 1
ATOM 1126 O O . ALA A 1 148 ? -16.558 -15.312 -10.521 1.00 95.69 148 ALA A O 1
ATOM 1127 N N . ALA A 1 149 ? -15.531 -17.263 -10.961 1.00 96.69 149 ALA A N 1
ATOM 1128 C CA . ALA A 1 149 ? -14.215 -16.806 -10.522 1.00 96.69 149 ALA A CA 1
ATOM 1129 C C . ALA A 1 149 ? -13.718 -15.587 -11.329 1.00 96.69 149 ALA A C 1
ATOM 1131 O O . ALA A 1 149 ? -13.295 -14.591 -10.746 1.00 96.69 149 ALA A O 1
ATOM 1132 N N . LEU A 1 150 ? -13.839 -15.622 -12.660 1.00 97.06 150 LEU A N 1
ATOM 1133 C CA . LEU A 1 150 ? -13.353 -14.564 -13.549 1.00 97.06 150 LEU A CA 1
ATOM 1134 C C . LEU A 1 150 ? -14.204 -13.284 -13.498 1.00 97.06 150 LEU A C 1
ATOM 1136 O O . LEU A 1 150 ? -13.653 -12.197 -13.350 1.00 97.06 150 LEU A O 1
ATOM 1140 N N . PHE A 1 151 ? -15.533 -13.388 -13.603 1.00 96.56 151 PHE A N 1
ATOM 1141 C CA . PHE A 1 151 ? -16.423 -12.222 -13.753 1.00 96.56 151 PHE A CA 1
ATOM 1142 C C . PHE A 1 151 ? -17.023 -11.719 -12.428 1.00 96.56 151 PHE A C 1
ATOM 1144 O O . PHE A 1 151 ? -17.422 -10.553 -12.312 1.00 96.56 151 PHE A O 1
ATOM 1151 N N . GLY A 1 152 ? -17.063 -12.573 -11.405 1.00 96.38 152 GLY A N 1
ATOM 1152 C CA . GLY A 1 152 ? -17.536 -12.229 -10.070 1.00 96.38 152 GLY A CA 1
ATOM 1153 C C . GLY A 1 152 ? -19.045 -12.073 -9.928 1.00 96.38 152 GLY A C 1
ATOM 1154 O O . GLY A 1 152 ? -19.792 -11.814 -10.872 1.00 96.38 152 GLY A O 1
ATOM 1155 N N . GLY A 1 153 ? -19.492 -12.100 -8.680 1.00 95.75 153 GLY A N 1
ATOM 1156 C CA . GLY A 1 153 ? -20.890 -12.050 -8.291 1.00 95.75 153 GLY A CA 1
ATOM 1157 C C . GLY A 1 153 ? -21.637 -13.314 -8.696 1.00 95.75 153 GLY A C 1
ATOM 1158 O O . GLY A 1 153 ? -21.071 -14.404 -8.747 1.00 95.75 153 GLY A O 1
ATOM 1159 N N . PHE A 1 154 ? -22.931 -13.154 -8.946 1.00 96.44 154 PHE A N 1
ATOM 1160 C CA . PHE A 1 154 ? -23.831 -14.220 -9.356 1.00 96.44 154 PHE A CA 1
ATOM 1161 C C . PHE A 1 154 ? -23.946 -14.225 -10.882 1.00 96.44 154 PHE A C 1
ATOM 1163 O O . PHE A 1 154 ? -24.393 -13.239 -11.469 1.00 96.44 154 PHE A O 1
ATOM 1170 N N . VAL A 1 155 ? -23.482 -15.291 -11.531 1.00 95.75 155 VAL A N 1
ATOM 1171 C CA . VAL A 1 155 ? -23.243 -15.319 -12.980 1.00 95.75 155 VAL A CA 1
ATOM 1172 C C . VAL A 1 155 ? -23.883 -16.555 -13.595 1.00 95.75 155 VAL A C 1
ATOM 1174 O O . VAL A 1 155 ? -23.732 -17.661 -13.082 1.00 95.75 155 VAL A O 1
ATOM 1177 N N . GLY A 1 156 ? -24.581 -16.358 -14.710 1.00 95.19 156 GLY A N 1
ATOM 1178 C CA . GLY A 1 156 ? -24.981 -17.422 -15.622 1.00 95.19 156 GLY A CA 1
ATOM 1179 C C . GLY A 1 156 ? -23.996 -17.527 -16.778 1.00 95.19 156 GLY A C 1
ATOM 1180 O O . GLY A 1 156 ? -23.571 -16.506 -17.315 1.00 95.19 156 GLY A O 1
ATOM 1181 N N . THR A 1 157 ? -23.652 -18.740 -17.183 1.00 93.75 157 THR A N 1
ATOM 1182 C CA . THR A 1 157 ? -22.738 -19.029 -18.282 1.00 93.75 157 THR A CA 1
ATOM 1183 C C . THR A 1 157 ? -23.332 -20.056 -19.236 1.00 93.75 157 THR A C 1
ATOM 1185 O O . THR A 1 157 ? -24.169 -20.878 -18.866 1.00 93.75 157 THR A O 1
ATOM 1188 N N . TYR A 1 158 ? -22.943 -19.980 -20.504 1.00 88.38 158 TYR A N 1
ATOM 1189 C CA . TYR A 1 158 ? -23.355 -20.941 -21.521 1.00 88.38 158 TYR A CA 1
ATOM 1190 C C . TYR A 1 158 ? -22.300 -21.061 -22.617 1.00 88.38 158 TYR A C 1
ATOM 1192 O O . TYR A 1 158 ? -21.478 -20.164 -22.812 1.00 88.38 158 TYR A O 1
ATOM 1200 N N . LEU A 1 159 ? -22.333 -22.187 -23.328 1.00 86.00 159 LEU A N 1
ATOM 1201 C CA . LEU A 1 159 ? -21.407 -22.498 -24.413 1.00 86.00 159 LEU A CA 1
ATOM 1202 C C . LEU A 1 159 ? -22.114 -22.368 -25.765 1.00 86.00 159 LEU A C 1
ATOM 1204 O O . LEU A 1 159 ? -23.256 -22.814 -25.911 1.00 86.00 159 LEU A O 1
ATOM 1208 N N . MET A 1 160 ? -21.442 -21.789 -26.760 1.00 80.69 160 MET A N 1
ATOM 1209 C CA . MET A 1 160 ? -21.968 -21.745 -28.128 1.00 80.69 160 MET A CA 1
ATOM 1210 C C . MET A 1 160 ? -21.752 -23.074 -28.863 1.00 80.69 160 MET A C 1
ATOM 1212 O O . MET A 1 160 ? -20.758 -23.762 -28.616 1.00 80.69 160 MET A O 1
ATOM 1216 N N . PRO A 1 161 ? -22.646 -23.446 -29.803 1.00 73.75 161 PRO A N 1
ATOM 1217 C CA . PRO A 1 161 ? -22.414 -24.588 -30.677 1.00 73.75 161 PRO A CA 1
ATOM 1218 C C . PRO A 1 161 ? -21.113 -24.401 -31.457 1.00 73.75 161 PRO A C 1
ATOM 1220 O O . PRO A 1 161 ? -20.962 -23.440 -32.214 1.00 73.75 161 PRO A O 1
ATOM 1223 N N . LEU A 1 162 ? -20.175 -25.327 -31.277 1.00 67.81 162 LEU A N 1
ATOM 1224 C CA . LEU A 1 162 ? -18.910 -25.291 -31.996 1.00 67.81 162 LEU A CA 1
ATOM 1225 C C . LEU A 1 162 ? -19.051 -25.825 -33.420 1.00 67.81 162 LEU A C 1
ATOM 1227 O O . LEU A 1 162 ? -19.929 -26.634 -33.733 1.00 67.81 162 LEU A O 1
ATOM 1231 N N . LYS A 1 163 ? -18.126 -25.411 -34.290 1.00 74.50 163 LYS A N 1
ATOM 1232 C CA . LYS A 1 163 ? -17.941 -26.060 -35.590 1.00 74.50 163 LYS A CA 1
ATOM 1233 C C . LYS A 1 163 ? -17.469 -27.505 -35.365 1.00 74.50 163 LYS A C 1
ATOM 1235 O O . LYS A 1 163 ? -16.719 -27.741 -34.419 1.00 74.50 163 LYS A O 1
ATOM 1240 N N . PRO A 1 164 ? -17.823 -28.468 -36.238 1.00 69.12 164 PRO A N 1
ATOM 1241 C CA . PRO A 1 164 ? -17.421 -29.872 -36.079 1.00 69.12 164 PRO A CA 1
ATOM 1242 C C . PRO A 1 164 ? -15.909 -30.085 -35.872 1.00 69.12 164 PRO A C 1
ATOM 1244 O O . PRO A 1 164 ? -15.507 -30.963 -35.117 1.00 69.12 164 PRO A O 1
ATOM 1247 N N . GLU A 1 165 ? -15.074 -29.251 -36.497 1.00 68.38 165 GLU A N 1
ATOM 1248 C CA . GLU A 1 165 ? -13.607 -29.275 -36.370 1.00 68.38 165 GLU A CA 1
ATOM 1249 C C . GLU A 1 165 ? -13.110 -28.881 -34.967 1.00 68.38 165 GLU A C 1
ATOM 1251 O O . GLU A 1 165 ? -12.088 -29.388 -34.506 1.00 68.38 165 GLU A O 1
ATOM 1256 N N . ASP A 1 166 ? -13.845 -28.010 -34.272 1.00 65.00 166 ASP A N 1
ATOM 1257 C CA . ASP A 1 166 ? -13.515 -27.543 -32.925 1.00 65.00 166 ASP A CA 1
ATOM 1258 C C . ASP A 1 166 ? -14.075 -28.482 -31.839 1.00 65.00 166 ASP A C 1
ATOM 1260 O O . ASP A 1 166 ? -13.511 -28.563 -30.749 1.00 65.00 166 ASP A O 1
ATOM 1264 N N . VAL A 1 167 ? -15.118 -29.270 -32.141 1.00 60.62 167 VAL A N 1
ATOM 1265 C CA . VAL A 1 167 ? -15.656 -30.307 -31.232 1.00 60.62 167 VAL A CA 1
ATOM 1266 C C . VAL A 1 167 ? -14.605 -31.382 -30.932 1.00 60.62 167 VAL A C 1
ATOM 1268 O O . VAL A 1 167 ? -14.407 -31.738 -29.773 1.00 60.62 167 VAL A O 1
ATOM 1271 N N . ALA A 1 168 ? -13.859 -31.830 -31.947 1.00 58.69 168 ALA A N 1
ATOM 1272 C CA . ALA A 1 168 ? -12.755 -32.780 -31.772 1.00 58.69 168 ALA A CA 1
ATOM 1273 C C . ALA A 1 168 ? -11.584 -32.202 -30.951 1.00 58.69 168 ALA A C 1
ATOM 1275 O O . ALA A 1 168 ? -10.816 -32.950 -30.351 1.00 58.69 168 ALA A O 1
ATOM 1276 N N . ARG A 1 169 ? -11.442 -30.867 -30.909 1.00 56.38 169 ARG A N 1
ATOM 1277 C CA . ARG A 1 169 ? -10.420 -30.170 -30.111 1.00 56.38 169 ARG A CA 1
ATOM 1278 C C . ARG A 1 169 ? -10.845 -29.965 -28.664 1.00 56.38 169 ARG A C 1
ATOM 1280 O O . ARG A 1 169 ? -9.973 -29.974 -27.800 1.00 56.38 169 ARG A O 1
ATOM 1287 N N . ILE A 1 170 ? -12.152 -29.832 -28.393 1.00 51.59 170 ILE A N 1
ATOM 1288 C CA . ILE A 1 170 ? -12.659 -29.825 -27.015 1.00 51.59 170 ILE A CA 1
ATOM 1289 C C . ILE A 1 170 ? -12.250 -31.117 -26.320 1.00 51.59 170 ILE A C 1
ATOM 1291 O O . ILE A 1 170 ? -11.864 -31.044 -25.166 1.00 51.59 170 ILE A O 1
ATOM 1295 N N . GLU A 1 171 ? -12.316 -32.279 -26.982 1.00 45.38 171 GLU A N 1
ATOM 1296 C CA . GLU A 1 171 ? -12.118 -33.587 -26.339 1.00 45.38 171 GLU A CA 1
ATOM 1297 C C . GLU A 1 171 ? -10.698 -33.858 -25.826 1.00 45.38 171 GLU A C 1
ATOM 1299 O O . GLU A 1 171 ? -10.544 -34.753 -24.998 1.00 45.38 171 GLU A O 1
ATOM 1304 N N . ILE A 1 172 ? -9.712 -33.034 -26.186 1.00 49.47 172 ILE A N 1
ATOM 1305 C CA . ILE A 1 172 ? -8.311 -33.171 -25.776 1.00 49.47 172 ILE A CA 1
ATOM 1306 C C . ILE A 1 172 ? -8.210 -33.068 -24.231 1.00 49.47 172 ILE A C 1
ATOM 1308 O O . ILE A 1 172 ? -8.548 -32.028 -23.656 1.00 49.47 172 ILE A O 1
ATOM 1312 N N . PRO A 1 173 ? -7.803 -34.135 -23.516 1.00 47.44 173 PRO A N 1
ATOM 1313 C CA . PRO A 1 173 ? -7.575 -34.124 -22.072 1.00 47.44 173 PRO A CA 1
ATOM 1314 C C . PRO A 1 173 ? -6.607 -33.016 -21.642 1.00 47.44 173 PRO A C 1
ATOM 1316 O O . PRO A 1 173 ? -5.697 -32.657 -22.386 1.00 47.44 173 PRO A O 1
ATOM 1319 N N . LEU A 1 174 ? -6.701 -32.536 -20.395 1.00 48.41 174 LEU A N 1
ATOM 1320 C CA . LEU A 1 174 ? -5.708 -31.602 -19.840 1.00 48.41 174 LEU A CA 1
ATOM 1321 C C . LEU A 1 174 ? -4.278 -32.163 -19.943 1.00 48.41 174 LEU A C 1
ATOM 1323 O O . LEU A 1 174 ? -3.339 -31.407 -20.127 1.00 48.41 174 LEU A O 1
ATOM 1327 N N . SER A 1 175 ? -4.112 -33.487 -19.884 1.00 44.09 175 SER A N 1
ATOM 1328 C CA . SER A 1 175 ? -2.851 -34.206 -20.116 1.00 44.09 175 SER A CA 1
ATOM 1329 C C . SER A 1 175 ? -2.412 -34.286 -21.586 1.00 44.09 175 SER A C 1
ATOM 1331 O O . SER A 1 175 ? -1.366 -34.844 -21.879 1.00 44.09 175 SER A O 1
ATOM 1333 N N . GLU A 1 176 ? -3.198 -33.791 -22.529 1.00 43.28 176 GLU A N 1
ATOM 1334 C CA . GLU A 1 176 ? -2.830 -33.667 -23.943 1.00 43.28 176 GLU A CA 1
ATOM 1335 C C . GLU A 1 176 ? -2.688 -32.188 -24.345 1.00 43.28 176 GLU A C 1
ATOM 1337 O O . GLU A 1 176 ? -1.799 -31.853 -25.125 1.00 43.28 176 GLU A O 1
ATOM 1342 N N . VAL A 1 177 ? -3.471 -31.284 -23.735 1.00 47.69 177 VAL A N 1
ATOM 1343 C CA . VAL A 1 177 ? -3.257 -29.822 -23.799 1.00 47.69 177 VAL A CA 1
ATOM 1344 C C . VAL A 1 177 ? -1.984 -29.424 -23.031 1.00 47.69 177 VAL A C 1
ATOM 1346 O O . VAL A 1 177 ? -1.235 -28.541 -23.449 1.00 47.69 177 VAL A O 1
ATOM 1349 N N . LEU A 1 178 ? -1.717 -30.112 -21.916 1.00 51.88 178 LEU A N 1
ATOM 1350 C CA . LEU A 1 178 ? -0.594 -29.927 -20.996 1.00 51.88 178 LEU A CA 1
ATOM 1351 C C . LEU A 1 178 ? -0.091 -31.300 -20.505 1.00 51.88 178 LEU A C 1
ATOM 1353 O O . LEU A 1 178 ? -0.395 -31.681 -19.370 1.00 51.88 178 LEU A O 1
ATOM 1357 N N . PRO A 1 179 ? 0.662 -32.070 -21.311 1.00 48.12 179 PRO A N 1
ATOM 1358 C CA . PRO A 1 179 ? 1.126 -33.393 -20.905 1.00 48.12 179 PRO A CA 1
ATOM 1359 C C . PRO A 1 179 ? 1.883 -33.388 -19.587 1.00 48.12 179 PRO A C 1
ATOM 1361 O O . PRO A 1 179 ? 2.804 -32.599 -19.380 1.00 48.12 179 PRO A O 1
ATOM 1364 N N . SER A 1 180 ? 1.468 -34.289 -18.688 1.00 42.72 180 SER A N 1
ATOM 1365 C CA . SER A 1 180 ? 2.237 -34.627 -17.494 1.00 42.72 180 SER A CA 1
ATOM 1366 C C . SER A 1 180 ? 3.633 -35.073 -17.934 1.00 42.72 180 SER A C 1
ATOM 1368 O O . SER A 1 180 ? 3.746 -35.773 -18.946 1.00 42.72 180 SER A O 1
ATOM 1370 N N . PRO A 1 181 ? 4.702 -34.703 -17.214 1.00 44.81 181 PRO A N 1
ATOM 1371 C CA . PRO A 1 181 ? 6.058 -35.039 -17.618 1.00 44.81 181 PRO A CA 1
ATOM 1372 C C . PRO A 1 181 ? 6.325 -36.541 -17.446 1.00 44.81 181 PRO A C 1
ATOM 1374 O O . PRO A 1 181 ? 6.912 -36.986 -16.469 1.00 44.81 181 PRO A O 1
ATOM 1377 N N . ALA A 1 182 ? 5.949 -37.335 -18.445 1.00 34.97 182 ALA A N 1
ATOM 1378 C CA . ALA A 1 182 ? 6.565 -38.624 -18.723 1.00 34.97 182 ALA A CA 1
ATOM 1379 C C . ALA A 1 182 ? 7.736 -38.380 -19.692 1.00 34.97 182 ALA A C 1
ATOM 1381 O O . ALA A 1 182 ? 7.655 -38.688 -20.877 1.00 34.97 182 ALA A O 1
ATOM 1382 N N . GLY A 1 183 ? 8.800 -37.735 -19.195 1.00 38.66 183 GLY A N 1
ATOM 1383 C CA . GLY A 1 183 ? 10.048 -37.527 -19.946 1.00 38.66 183 GLY A CA 1
ATOM 1384 C C . GLY A 1 183 ? 10.350 -36.105 -20.444 1.00 38.66 183 GLY A C 1
ATOM 1385 O O . GLY A 1 183 ? 11.335 -35.940 -21.150 1.00 38.66 183 GLY A O 1
ATOM 1386 N N . GLY A 1 184 ? 9.562 -35.090 -20.069 1.00 44.62 184 GLY A N 1
ATOM 1387 C CA . GLY A 1 184 ? 10.027 -33.697 -19.926 1.00 44.62 184 GLY A CA 1
ATOM 1388 C C . GLY A 1 184 ? 10.868 -33.085 -21.057 1.00 44.62 184 GLY A C 1
ATOM 1389 O O . GLY A 1 184 ? 11.950 -32.568 -20.789 1.00 44.62 184 GLY A O 1
ATOM 1390 N N . VAL A 1 185 ? 10.378 -33.072 -22.300 1.00 47.28 185 VAL A N 1
ATOM 1391 C CA . VAL A 1 185 ? 10.976 -32.236 -23.355 1.00 47.28 185 VAL A CA 1
ATOM 1392 C C . VAL A 1 185 ? 9.940 -31.220 -23.822 1.00 47.28 185 VAL A C 1
ATOM 1394 O O . VAL A 1 185 ? 8.872 -31.596 -24.307 1.00 47.28 185 VAL A O 1
ATOM 1397 N N . ASP A 1 186 ? 10.252 -29.927 -23.689 1.00 58.84 186 ASP A N 1
ATOM 1398 C CA . ASP A 1 186 ? 9.582 -28.885 -24.467 1.00 58.84 186 ASP A CA 1
ATOM 1399 C C . ASP A 1 186 ? 9.751 -29.251 -25.941 1.00 58.84 186 ASP A C 1
ATOM 1401 O O . ASP A 1 186 ? 10.835 -29.142 -26.510 1.00 58.84 186 ASP A O 1
ATOM 1405 N N . THR A 1 187 ? 8.681 -29.758 -26.551 1.00 65.19 187 THR A N 1
ATOM 1406 C CA . THR A 1 187 ? 8.731 -30.276 -27.923 1.00 65.19 187 THR A CA 1
ATOM 1407 C C . THR A 1 187 ? 9.033 -29.189 -28.957 1.00 65.19 187 THR A C 1
ATOM 1409 O O . THR A 1 187 ? 9.145 -29.497 -30.143 1.00 65.19 187 THR A O 1
ATOM 1412 N N . GLY A 1 188 ? 9.087 -27.913 -28.552 1.00 65.56 188 GLY A N 1
ATOM 1413 C CA . GLY A 1 188 ? 9.227 -26.781 -29.459 1.00 65.56 188 GLY A CA 1
ATOM 1414 C C . GLY A 1 188 ? 7.966 -26.529 -30.290 1.00 65.56 188 GLY A C 1
ATOM 1415 O O . GLY A 1 188 ? 7.913 -25.565 -31.050 1.00 65.56 188 GLY A O 1
ATOM 1416 N N . LYS A 1 189 ? 6.901 -27.327 -30.136 1.00 70.06 189 LYS A N 1
ATOM 1417 C CA . LYS A 1 189 ? 5.626 -27.122 -30.835 1.00 70.06 189 LYS A CA 1
ATOM 1418 C C . LYS A 1 189 ? 4.760 -26.113 -30.090 1.00 70.06 189 LYS A C 1
ATOM 1420 O O . LYS A 1 189 ? 4.748 -26.099 -28.859 1.00 70.06 189 LYS A O 1
ATOM 1425 N N . LYS A 1 190 ? 4.081 -25.247 -30.842 1.00 78.12 190 LYS A N 1
ATOM 1426 C CA . LYS A 1 190 ? 3.083 -24.315 -30.308 1.00 78.12 190 LYS A CA 1
ATOM 1427 C C . LYS A 1 190 ? 1.821 -25.117 -29.938 1.00 78.12 190 LYS A C 1
ATOM 1429 O O . LYS A 1 190 ? 1.355 -25.880 -30.788 1.00 78.12 190 LYS A O 1
ATOM 1434 N N . PRO A 1 191 ? 1.309 -25.019 -28.697 1.00 79.56 191 PRO A N 1
ATOM 1435 C CA . PRO A 1 191 ? 0.074 -25.694 -28.315 1.00 79.56 191 PRO A CA 1
ATOM 1436 C C . PRO A 1 191 ? -1.131 -25.083 -29.056 1.00 79.56 191 PRO A C 1
ATOM 1438 O O . PRO A 1 191 ? -1.043 -23.951 -29.539 1.00 79.56 191 PRO A O 1
ATOM 1441 N N . PRO A 1 192 ? -2.248 -25.820 -29.187 1.00 77.56 192 PRO A N 1
ATOM 1442 C CA . PRO A 1 192 ? -3.435 -25.302 -29.853 1.00 77.56 192 PRO A CA 1
ATOM 1443 C C . PRO A 1 192 ? -4.038 -24.143 -29.053 1.00 77.56 192 PRO A C 1
ATOM 1445 O O . PRO A 1 192 ? -4.233 -24.254 -27.843 1.00 77.56 192 PRO A O 1
ATOM 1448 N N . GLU A 1 193 ? -4.362 -23.049 -29.739 1.00 82.44 193 GLU A N 1
ATOM 1449 C CA . GLU A 1 193 ? -5.130 -21.945 -29.159 1.00 82.44 193 GLU A CA 1
ATOM 1450 C C . GLU A 1 193 ? -6.607 -22.343 -28.993 1.00 82.44 193 GLU A C 1
ATOM 1452 O O . GLU A 1 193 ? -7.134 -23.081 -29.836 1.00 82.44 193 GLU A O 1
ATOM 1457 N N . PRO A 1 194 ? -7.300 -21.849 -27.950 1.00 83.94 194 PRO A N 1
ATOM 1458 C CA . PRO A 1 194 ? -8.721 -22.120 -27.785 1.00 83.94 194 PRO A CA 1
ATOM 1459 C C . PRO A 1 194 ? -9.525 -21.458 -28.918 1.00 83.94 194 PRO A C 1
ATOM 1461 O O . PRO A 1 194 ? -9.153 -20.360 -29.359 1.00 83.94 194 PRO A O 1
ATOM 1464 N N . PRO A 1 195 ? -10.636 -22.059 -29.389 1.00 85.31 195 PRO A N 1
ATOM 1465 C CA . PRO A 1 195 ? -11.532 -21.384 -30.323 1.00 85.31 195 PRO A CA 1
ATOM 1466 C C . PRO A 1 195 ? -12.045 -20.068 -29.721 1.00 85.31 195 PRO A C 1
ATOM 1468 O O . PRO A 1 195 ? -12.039 -19.891 -28.505 1.00 85.31 195 PRO A O 1
ATOM 1471 N N . VAL A 1 196 ? -12.417 -19.115 -30.571 1.00 87.31 196 VAL A N 1
ATOM 1472 C CA . VAL A 1 196 ? -12.819 -17.769 -30.131 1.00 87.31 196 VAL A CA 1
ATOM 1473 C C . VAL A 1 196 ? -14.318 -17.732 -29.859 1.00 87.31 196 VAL A C 1
ATOM 1475 O O . VAL A 1 196 ? -15.098 -18.131 -30.727 1.00 87.31 196 VAL A O 1
ATOM 1478 N N . GLY A 1 197 ? -14.710 -17.204 -28.698 1.00 86.75 197 GLY A N 1
ATOM 1479 C CA . GLY A 1 197 ? -16.112 -16.989 -28.338 1.00 86.75 197 GLY A CA 1
ATOM 1480 C C . GLY A 1 197 ? -16.848 -18.290 -28.029 1.00 86.75 197 GLY A C 1
ATOM 1481 O O . GLY A 1 197 ? -17.970 -18.494 -28.493 1.00 86.75 197 GLY A O 1
ATOM 1482 N N . ILE A 1 198 ? -16.198 -19.199 -27.298 1.00 86.19 198 ILE A N 1
ATOM 1483 C CA . ILE A 1 198 ? -16.816 -20.470 -26.898 1.00 86.19 198 ILE A CA 1
ATOM 1484 C C . ILE A 1 198 ? -17.689 -20.302 -25.661 1.00 86.19 198 ILE A C 1
ATOM 1486 O O . ILE A 1 198 ? -18.736 -20.943 -25.562 1.00 86.19 198 ILE A O 1
ATOM 1490 N N . GLY A 1 199 ? -17.268 -19.439 -24.738 1.00 86.62 199 GLY A N 1
ATOM 1491 C CA . GLY A 1 199 ? -17.957 -19.164 -23.490 1.00 86.62 199 GLY A CA 1
ATOM 1492 C C . GLY A 1 199 ? -18.640 -17.812 -23.501 1.00 86.62 199 GLY A C 1
ATOM 1493 O O . GLY A 1 199 ? -18.035 -16.803 -23.847 1.00 86.62 199 GLY A O 1
ATOM 1494 N N . HIS A 1 200 ? -19.882 -17.779 -23.039 1.00 90.81 200 HIS A N 1
ATOM 1495 C CA . HIS A 1 200 ? -20.612 -16.545 -22.792 1.00 90.81 200 HIS A CA 1
ATOM 1496 C C . HIS A 1 200 ? -21.098 -16.490 -21.356 1.00 90.81 200 HIS A C 1
ATOM 1498 O O . HIS A 1 200 ? -21.300 -17.519 -20.707 1.00 90.81 200 HIS A O 1
ATOM 1504 N N . HIS A 1 201 ? -21.304 -15.270 -20.873 1.00 94.62 201 HIS A N 1
ATOM 1505 C CA . HIS A 1 201 ? -21.704 -15.018 -19.504 1.00 94.62 201 HIS A CA 1
ATOM 1506 C C . HIS A 1 201 ? -22.738 -13.893 -19.419 1.00 94.62 201 HIS A C 1
ATOM 1508 O O . HIS A 1 201 ? -22.855 -13.044 -20.304 1.00 94.62 201 HIS A O 1
ATOM 1514 N N . ILE A 1 202 ? -23.489 -13.887 -18.325 1.00 94.81 202 ILE A N 1
ATOM 1515 C CA . ILE A 1 202 ? -24.346 -12.785 -17.910 1.00 94.81 202 ILE A CA 1
ATOM 1516 C C . ILE A 1 202 ? -24.306 -12.682 -16.390 1.00 94.81 202 ILE A C 1
ATOM 1518 O O . ILE A 1 202 ? -24.453 -13.675 -15.678 1.00 94.81 202 ILE A O 1
ATOM 1522 N N . LYS A 1 203 ? -24.111 -11.468 -15.878 1.00 95.62 203 LYS A N 1
ATOM 1523 C CA . LYS A 1 203 ? -24.180 -11.211 -14.442 1.00 95.62 203 LYS A CA 1
ATOM 1524 C C . LYS A 1 203 ? -25.628 -10.965 -14.038 1.00 95.62 203 LYS A C 1
ATOM 1526 O O . LYS A 1 203 ? -26.276 -10.055 -14.553 1.00 95.62 203 LYS A O 1
ATOM 1531 N N . PHE A 1 204 ? -26.129 -11.777 -13.121 1.00 96.25 204 PHE A N 1
ATOM 1532 C CA . PHE A 1 204 ? -27.466 -11.648 -12.565 1.00 96.25 204 PHE A CA 1
ATOM 1533 C C . PHE A 1 204 ? -27.482 -10.673 -11.375 1.00 96.25 204 PHE A C 1
ATOM 1535 O O . PHE A 1 204 ? -26.457 -10.476 -10.712 1.00 96.25 204 PHE A O 1
ATOM 1542 N N . PRO A 1 205 ? -28.635 -10.045 -11.083 1.00 95.50 205 PRO A N 1
ATOM 1543 C CA . PRO A 1 205 ? -28.805 -9.260 -9.866 1.00 95.50 205 PRO A CA 1
ATOM 1544 C C . PRO A 1 205 ? -28.710 -10.145 -8.614 1.00 95.50 205 PRO A C 1
ATOM 1546 O O . PRO A 1 205 ? -29.106 -11.307 -8.630 1.00 95.50 205 PRO A O 1
ATOM 1549 N N . TRP A 1 206 ? -28.218 -9.572 -7.515 1.00 96.38 206 TRP A N 1
ATOM 1550 C CA . TRP A 1 206 ? -28.132 -10.231 -6.210 1.00 96.38 206 TRP A CA 1
ATOM 1551 C C . TRP A 1 206 ? -28.581 -9.280 -5.098 1.00 96.38 206 TRP A C 1
ATOM 1553 O O . TRP A 1 206 ? -28.090 -8.150 -5.009 1.00 96.38 206 TRP A O 1
ATOM 1563 N N . SER A 1 207 ? -29.481 -9.736 -4.228 1.00 97.19 207 SER A N 1
ATOM 1564 C CA . SER A 1 207 ? -29.952 -8.970 -3.072 1.00 97.19 207 SER A CA 1
ATOM 1565 C C . SER A 1 207 ? -28.878 -8.907 -1.986 1.00 97.19 207 SER A C 1
ATOM 1567 O O . SER A 1 207 ? -28.392 -9.931 -1.507 1.00 97.19 207 SER A O 1
ATOM 1569 N N . LYS A 1 208 ? -28.508 -7.697 -1.554 1.00 94.56 208 LYS A N 1
ATOM 1570 C CA . LYS A 1 208 ? -27.397 -7.460 -0.606 1.00 94.56 208 LYS A CA 1
ATOM 1571 C C . LYS A 1 208 ? -27.633 -8.060 0.784 1.00 94.56 208 LYS A C 1
ATOM 1573 O O . LYS A 1 208 ? -26.678 -8.294 1.526 1.00 94.56 208 LYS A O 1
ATOM 1578 N N . GLU A 1 209 ? -28.894 -8.288 1.124 1.00 96.94 209 GLU A N 1
ATOM 1579 C CA . GLU A 1 209 ? -29.364 -8.925 2.348 1.00 96.94 209 GLU A CA 1
ATOM 1580 C C . GLU A 1 209 ? -29.022 -10.419 2.390 1.00 96.94 209 GLU A C 1
ATOM 1582 O O . GLU A 1 209 ? -28.951 -10.982 3.478 1.00 96.94 209 GLU A O 1
ATOM 1587 N N . ILE A 1 210 ? -28.793 -11.062 1.238 1.00 97.94 210 ILE A N 1
ATOM 1588 C CA . ILE A 1 210 ? -28.493 -12.493 1.154 1.00 97.94 210 ILE A CA 1
ATOM 1589 C C . ILE A 1 210 ? -26.989 -12.720 1.321 1.00 97.94 210 ILE A C 1
ATOM 1591 O O . ILE A 1 210 ? -26.169 -12.177 0.571 1.00 97.94 210 ILE A O 1
ATOM 1595 N N . LYS A 1 211 ? -26.638 -13.581 2.276 1.00 97.81 211 LYS A N 1
ATOM 1596 C CA . LYS A 1 211 ? -25.286 -14.094 2.525 1.00 97.81 211 LYS A CA 1
ATOM 1597 C C . LYS A 1 211 ? -25.257 -15.607 2.324 1.00 97.81 211 LYS A C 1
ATOM 1599 O O . LYS A 1 211 ? -26.281 -16.280 2.461 1.00 97.81 211 LYS A O 1
ATOM 1604 N N . ALA A 1 212 ? -24.082 -16.137 2.007 1.00 97.56 212 ALA A N 1
ATOM 1605 C CA . ALA A 1 212 ? -23.860 -17.558 1.798 1.00 97.56 212 ALA A CA 1
ATOM 1606 C C . ALA A 1 212 ? -23.116 -18.153 3.001 1.00 97.56 212 ALA A C 1
ATOM 1608 O O . ALA A 1 212 ? -21.948 -17.860 3.243 1.00 97.56 212 ALA A O 1
ATOM 1609 N N . VAL A 1 213 ? -23.797 -18.987 3.774 1.00 98.06 213 VAL A N 1
ATOM 1610 C CA . VAL A 1 213 ? -23.220 -19.763 4.869 1.00 98.06 213 VAL A CA 1
ATOM 1611 C C . VAL A 1 213 ? -22.650 -21.045 4.266 1.00 98.06 213 VAL A C 1
ATOM 1613 O O . VAL A 1 213 ? -23.400 -21.932 3.863 1.00 98.06 213 VAL A O 1
ATOM 1616 N N . ALA A 1 214 ? -21.326 -21.123 4.153 1.00 97.31 214 ALA A N 1
ATOM 1617 C CA . ALA A 1 214 ? -20.617 -22.290 3.641 1.00 97.31 214 ALA A CA 1
ATOM 1618 C C . ALA A 1 214 ? -20.234 -23.208 4.804 1.00 97.31 214 ALA A C 1
ATOM 1620 O O . ALA A 1 214 ? -19.461 -22.801 5.668 1.00 97.31 214 ALA A O 1
ATOM 1621 N N . ILE A 1 215 ? -20.759 -24.431 4.817 1.00 97.31 215 ILE A N 1
ATOM 1622 C CA . ILE A 1 215 ? -20.414 -25.494 5.764 1.00 97.31 215 ILE A CA 1
ATOM 1623 C C . ILE A 1 215 ? -19.461 -26.440 5.040 1.00 97.31 215 ILE A C 1
ATOM 1625 O O . ILE A 1 215 ? -19.815 -26.981 3.995 1.00 97.31 215 ILE A O 1
ATOM 1629 N N . ILE A 1 216 ? -18.261 -26.627 5.581 1.00 95.31 216 ILE A N 1
ATOM 1630 C CA . ILE A 1 216 ? -17.131 -27.303 4.940 1.00 95.31 216 ILE A CA 1
ATOM 1631 C C . ILE A 1 216 ? -16.763 -28.531 5.786 1.00 95.31 216 ILE A C 1
ATOM 1633 O O . ILE A 1 216 ? -16.030 -28.400 6.771 1.00 95.31 216 ILE A O 1
ATOM 1637 N N . PRO A 1 217 ? -17.275 -29.725 5.445 1.00 93.94 217 PRO A N 1
ATOM 1638 C CA . PRO A 1 217 ? -16.857 -30.966 6.085 1.00 93.94 217 PRO A CA 1
ATOM 1639 C C . PRO A 1 217 ? -15.389 -31.301 5.806 1.00 93.94 217 PRO A C 1
ATOM 1641 O O . PRO A 1 217 ? -14.897 -31.078 4.698 1.00 93.94 217 PRO A O 1
ATOM 1644 N N . ASP A 1 218 ? -14.703 -31.886 6.785 1.00 90.94 218 ASP A N 1
ATOM 1645 C CA . ASP A 1 218 ? -13.290 -32.261 6.673 1.00 90.94 218 ASP A CA 1
ATOM 1646 C C . ASP A 1 218 ? -13.087 -33.610 5.963 1.00 90.94 218 ASP A C 1
ATOM 1648 O O . ASP A 1 218 ? -12.603 -34.589 6.526 1.00 90.94 218 ASP A O 1
ATOM 1652 N N . PHE A 1 219 ? -13.515 -33.674 4.704 1.00 89.38 219 PHE A N 1
ATOM 1653 C CA . PHE A 1 219 ? -13.174 -34.746 3.773 1.00 89.38 219 PHE A CA 1
ATOM 1654 C C . PHE A 1 219 ? -13.215 -34.225 2.333 1.00 89.38 219 PHE A C 1
ATOM 1656 O O . PHE A 1 219 ? -13.633 -33.095 2.073 1.00 89.38 219 PHE A O 1
ATOM 1663 N N . VAL A 1 220 ? -12.749 -35.037 1.388 1.00 88.75 220 VAL A N 1
ATOM 1664 C CA . VAL A 1 220 ? -12.690 -34.692 -0.036 1.00 88.75 220 VAL A CA 1
ATOM 1665 C C . VAL A 1 220 ? -13.614 -35.620 -0.810 1.00 88.75 220 VAL A C 1
ATOM 1667 O O . VAL A 1 220 ? -13.628 -36.823 -0.566 1.00 88.75 220 VAL A O 1
ATOM 1670 N N . VAL A 1 221 ? -14.353 -35.057 -1.765 1.00 87.06 221 VAL A N 1
ATOM 1671 C CA . VAL A 1 221 ? -15.083 -35.825 -2.779 1.00 87.06 221 VAL A CA 1
ATOM 1672 C C . VAL A 1 221 ? -14.449 -35.503 -4.132 1.00 87.06 221 VAL A C 1
ATOM 1674 O O . VAL A 1 221 ? -14.500 -34.347 -4.567 1.00 87.06 221 VAL A O 1
ATOM 1677 N N . PRO A 1 222 ? -13.809 -36.476 -4.802 1.00 83.12 222 PRO A N 1
ATOM 1678 C CA . PRO A 1 222 ? -13.230 -36.258 -6.119 1.00 83.12 222 PRO A CA 1
ATOM 1679 C C . PRO A 1 222 ? -14.287 -35.853 -7.156 1.00 83.12 222 PRO A C 1
ATOM 1681 O O . PRO A 1 222 ? -15.342 -36.474 -7.271 1.00 83.12 222 PRO A O 1
ATOM 1684 N N . THR A 1 223 ? -13.974 -34.860 -7.997 1.00 80.94 223 THR A N 1
ATOM 1685 C CA . THR A 1 223 ? -14.910 -34.351 -9.019 1.00 80.94 223 THR A CA 1
ATOM 1686 C C . THR A 1 223 ? -15.414 -35.428 -9.978 1.00 80.94 223 THR A C 1
ATOM 1688 O O . THR A 1 223 ? -16.566 -35.389 -10.408 1.00 80.94 223 THR A O 1
ATOM 1691 N N . HIS A 1 224 ? -14.562 -36.398 -10.314 1.00 80.44 224 HIS A N 1
ATOM 1692 C CA . HIS A 1 224 ? -14.937 -37.498 -11.196 1.00 80.44 224 HIS A CA 1
ATOM 1693 C C . HIS A 1 224 ? -15.980 -38.427 -10.548 1.00 80.44 224 HIS A C 1
ATOM 1695 O O . HIS A 1 224 ? -16.927 -38.821 -11.223 1.00 80.44 224 HIS A O 1
ATOM 1701 N N . GLU A 1 225 ? -15.873 -38.706 -9.243 1.00 83.25 225 GLU A N 1
ATOM 1702 C CA . GLU A 1 225 ? -16.853 -39.508 -8.496 1.00 83.25 225 GLU A CA 1
ATOM 1703 C C . GLU A 1 225 ? -18.193 -38.777 -8.383 1.00 83.25 225 GLU A C 1
ATOM 1705 O O . GLU A 1 225 ? -19.243 -39.352 -8.666 1.00 83.25 225 GLU A O 1
ATOM 1710 N N . ALA A 1 226 ? -18.159 -37.476 -8.073 1.00 86.00 226 ALA A N 1
ATOM 1711 C CA . ALA A 1 226 ? -19.359 -36.643 -8.010 1.00 86.00 226 ALA A CA 1
ATOM 1712 C C . ALA A 1 226 ? -20.124 -36.579 -9.341 1.00 86.00 226 ALA A C 1
ATOM 1714 O O . ALA A 1 226 ? -21.340 -36.400 -9.346 1.00 86.00 226 ALA A O 1
ATOM 1715 N N . ARG A 1 227 ? -19.434 -36.720 -10.479 1.00 86.12 227 ARG A N 1
ATOM 1716 C CA . ARG A 1 227 ? -20.074 -36.786 -11.801 1.00 86.12 227 ARG A CA 1
ATOM 1717 C C . ARG A 1 227 ? -20.529 -38.195 -12.169 1.00 86.12 227 ARG A C 1
ATOM 1719 O O . ARG A 1 227 ? -21.563 -38.324 -12.812 1.00 86.12 227 ARG A O 1
ATOM 1726 N N . ALA A 1 228 ? -19.809 -39.231 -11.744 1.00 89.19 228 ALA A N 1
ATOM 1727 C CA . ALA A 1 228 ? -20.128 -40.623 -12.063 1.00 89.19 228 ALA A CA 1
ATOM 1728 C C . ALA A 1 228 ? -21.472 -41.101 -11.480 1.00 89.19 228 ALA A C 1
ATOM 1730 O O . ALA A 1 228 ? -22.048 -42.060 -11.985 1.00 89.19 228 ALA A O 1
ATOM 1731 N N . VAL A 1 229 ? -21.984 -40.436 -10.439 1.00 92.12 229 VAL A N 1
ATOM 1732 C CA . VAL A 1 229 ? -23.302 -40.739 -9.852 1.00 92.12 229 VAL A CA 1
ATOM 1733 C C . VAL A 1 229 ? -24.484 -40.140 -10.627 1.00 92.12 229 VAL A C 1
ATOM 1735 O O . VAL A 1 229 ? -25.632 -40.461 -10.322 1.00 92.12 229 VAL A O 1
ATOM 1738 N N . LEU A 1 230 ? -24.236 -39.264 -11.606 1.00 92.44 230 LEU A N 1
ATOM 1739 C CA . LEU A 1 230 ? -25.290 -38.647 -12.413 1.00 92.44 230 LEU A CA 1
ATOM 1740 C C . LEU A 1 230 ? -25.782 -39.623 -13.496 1.00 92.44 230 LEU A C 1
ATOM 1742 O O . LEU A 1 230 ? -24.962 -40.273 -14.143 1.00 92.44 230 LEU A O 1
ATOM 1746 N N . PRO A 1 231 ? -27.100 -39.730 -13.740 1.00 93.38 231 PRO A N 1
ATOM 1747 C CA . PRO A 1 231 ? -27.620 -40.616 -14.772 1.00 93.38 231 PRO A CA 1
ATOM 1748 C C . PRO A 1 231 ? -27.386 -40.052 -16.180 1.00 93.38 231 PRO A C 1
ATOM 1750 O O . PRO A 1 231 ? -27.447 -38.843 -16.405 1.00 93.38 231 PRO A O 1
ATOM 1753 N N . ASP A 1 232 ? -27.257 -40.945 -17.165 1.00 91.75 232 ASP A N 1
ATOM 1754 C CA . ASP A 1 232 ? -27.140 -40.566 -18.584 1.00 91.75 232 ASP A CA 1
ATOM 1755 C C . ASP A 1 232 ? -28.408 -39.892 -19.139 1.00 91.75 232 ASP A C 1
ATOM 1757 O O . ASP A 1 232 ? -28.376 -39.208 -20.164 1.00 91.75 232 ASP A O 1
ATOM 1761 N N . LYS A 1 233 ? -29.568 -40.143 -18.514 1.00 94.75 233 LYS A N 1
ATOM 1762 C CA . LYS A 1 233 ? -30.883 -39.671 -18.966 1.00 94.75 233 LYS A CA 1
ATOM 1763 C C . LYS A 1 233 ? -31.750 -39.272 -17.779 1.00 94.75 233 LYS A C 1
ATOM 1765 O O . LYS A 1 233 ? -31.822 -39.992 -16.788 1.00 94.75 233 LYS A O 1
ATOM 1770 N N . TYR A 1 234 ? -32.494 -38.183 -17.946 1.00 95.19 234 TYR A N 1
ATOM 1771 C CA . TYR A 1 234 ? -33.442 -37.672 -16.956 1.00 95.19 234 TYR A CA 1
ATOM 1772 C C . TYR A 1 234 ? -34.886 -37.849 -17.421 1.00 95.19 234 TYR A C 1
ATOM 1774 O O . TYR A 1 234 ? -35.189 -37.777 -18.617 1.00 95.19 234 TYR A O 1
ATOM 1782 N N . ALA A 1 235 ? -35.807 -38.042 -16.475 1.00 96.69 235 ALA A N 1
ATOM 1783 C CA . ALA A 1 235 ? -37.228 -38.056 -16.785 1.00 96.69 235 ALA A CA 1
ATOM 1784 C C . ALA A 1 235 ? -37.690 -36.659 -17.225 1.00 96.69 235 ALA A C 1
ATOM 1786 O O . ALA A 1 235 ? -37.303 -35.642 -16.650 1.00 96.69 235 ALA A O 1
ATOM 1787 N N . ARG A 1 236 ? -38.605 -36.598 -18.203 1.00 96.62 236 ARG A N 1
ATOM 1788 C CA . ARG A 1 236 ? -39.179 -35.326 -18.682 1.00 96.62 236 ARG A CA 1
ATOM 1789 C C . ARG A 1 236 ? -39.742 -34.471 -17.540 1.00 96.62 236 ARG A C 1
ATOM 1791 O O . ARG A 1 236 ? -39.646 -33.249 -17.601 1.00 96.62 236 ARG A O 1
ATOM 1798 N N . GLN A 1 237 ? -40.339 -35.098 -16.523 1.00 96.88 237 GLN A N 1
ATOM 1799 C CA . GLN A 1 237 ? -40.900 -34.397 -15.364 1.00 96.88 237 GLN A CA 1
ATOM 1800 C C . GLN A 1 237 ? -39.821 -33.687 -14.537 1.00 96.88 237 GLN A C 1
ATOM 1802 O O . GLN A 1 237 ? -40.038 -32.543 -14.149 1.00 96.88 237 GLN A O 1
ATOM 1807 N N . ASP A 1 238 ? -38.657 -34.306 -14.342 1.00 96.81 238 ASP A N 1
ATOM 1808 C CA . ASP A 1 238 ? -37.556 -33.727 -13.561 1.00 96.81 238 ASP A CA 1
ATOM 1809 C C . ASP A 1 238 ? -36.851 -32.608 -14.323 1.00 96.81 238 ASP A C 1
ATOM 1811 O O . ASP A 1 238 ? -36.603 -31.542 -13.765 1.00 96.81 238 ASP A O 1
ATOM 1815 N N . VAL A 1 239 ? -36.644 -32.788 -15.631 1.00 96.06 239 VAL A N 1
ATOM 1816 C CA . VAL A 1 239 ? -36.131 -31.714 -16.496 1.00 96.06 239 VAL A CA 1
ATOM 1817 C C . VAL A 1 239 ? -37.093 -30.524 -16.498 1.00 96.06 239 VAL A C 1
ATOM 1819 O O . VAL A 1 239 ? -36.673 -29.388 -16.304 1.00 96.06 239 VAL A O 1
ATOM 1822 N N . THR A 1 240 ? -38.399 -30.770 -16.659 1.00 97.00 240 THR A N 1
ATOM 1823 C CA . THR A 1 240 ? -39.420 -29.705 -16.621 1.00 97.00 240 THR A CA 1
ATOM 1824 C C . THR A 1 240 ? -39.434 -28.997 -15.267 1.00 97.00 240 THR A C 1
ATOM 1826 O O . THR A 1 240 ? -39.542 -27.773 -15.220 1.00 97.00 240 THR A O 1
ATOM 1829 N N . PHE A 1 241 ? -39.304 -29.750 -14.171 1.00 97.25 241 PHE A N 1
ATOM 1830 C CA . PHE A 1 241 ? -39.204 -29.202 -12.822 1.00 97.25 241 PHE A CA 1
ATOM 1831 C C . PHE A 1 241 ? -37.999 -28.264 -12.703 1.00 97.25 241 PHE A C 1
ATOM 1833 O O . PHE A 1 241 ? -38.178 -27.112 -12.315 1.00 97.25 241 PHE A O 1
ATOM 1840 N N . ASN A 1 242 ? -36.806 -28.705 -13.108 1.00 96.38 242 ASN A N 1
ATOM 1841 C CA . ASN A 1 242 ? -35.595 -27.886 -13.053 1.00 96.38 242 ASN A CA 1
ATOM 1842 C C . ASN A 1 242 ? -35.676 -26.638 -13.933 1.00 96.38 242 ASN A C 1
ATOM 1844 O O . ASN A 1 242 ? -35.309 -25.559 -13.475 1.00 96.38 242 ASN A O 1
ATOM 1848 N N . LEU A 1 243 ? -36.211 -26.755 -15.154 1.00 96.38 243 LEU A N 1
ATOM 1849 C CA . LEU A 1 243 ? -36.378 -25.619 -16.068 1.00 96.38 243 LEU A CA 1
ATOM 1850 C C . LEU A 1 243 ? -37.248 -24.506 -15.463 1.00 96.38 243 LEU A C 1
ATOM 1852 O O . LEU A 1 243 ? -36.958 -23.328 -15.652 1.00 96.38 243 LEU A O 1
ATOM 1856 N N . GLN A 1 244 ? -38.283 -24.859 -14.695 1.00 96.31 244 GLN A N 1
ATOM 1857 C CA . GLN A 1 244 ? -39.094 -23.866 -13.980 1.00 96.31 244 GLN A CA 1
ATOM 1858 C C . GLN A 1 244 ? -38.283 -23.133 -12.907 1.00 96.31 244 GLN A C 1
ATOM 1860 O O . GLN A 1 244 ? -38.398 -21.917 -12.779 1.00 96.31 244 GLN A O 1
ATOM 1865 N N . ARG A 1 245 ? -37.471 -23.861 -12.130 1.00 96.81 245 ARG A N 1
ATOM 1866 C CA . ARG A 1 245 ? -36.692 -23.269 -11.035 1.00 96.81 245 ARG A CA 1
ATOM 1867 C C . ARG A 1 245 ? -35.551 -22.408 -11.557 1.00 96.81 245 ARG A C 1
ATOM 1869 O O . ARG A 1 245 ? -35.413 -21.274 -11.116 1.00 96.81 245 ARG A O 1
ATOM 1876 N N . ILE A 1 246 ? -34.786 -22.897 -12.532 1.00 94.06 246 ILE A N 1
ATOM 1877 C CA . ILE A 1 246 ? -33.654 -22.153 -13.098 1.00 94.06 246 ILE A CA 1
ATOM 1878 C C . ILE A 1 246 ? -34.102 -20.868 -13.811 1.00 94.06 246 ILE A C 1
ATOM 1880 O O . ILE A 1 246 ? -33.376 -19.881 -13.787 1.00 94.06 246 ILE A O 1
ATOM 1884 N N . ALA A 1 247 ? -35.315 -20.836 -14.379 1.00 94.50 247 ALA A N 1
ATOM 1885 C CA . ALA A 1 247 ? -35.888 -19.623 -14.964 1.00 94.50 247 ALA A CA 1
ATOM 1886 C C . ALA A 1 247 ? -36.256 -18.560 -13.910 1.00 94.50 247 ALA A C 1
ATOM 1888 O O . ALA A 1 247 ? -36.221 -17.366 -14.202 1.00 94.50 247 ALA A O 1
ATOM 1889 N N . LEU A 1 248 ? -36.612 -18.982 -12.692 1.00 95.81 248 LEU A N 1
ATOM 1890 C CA . LEU A 1 248 ? -37.024 -18.093 -11.601 1.00 95.81 248 LEU A CA 1
ATOM 1891 C C . LEU A 1 248 ? -35.867 -17.702 -10.677 1.00 95.81 248 LEU A C 1
ATOM 1893 O O . LEU A 1 248 ? -35.887 -16.607 -10.120 1.00 95.81 248 LEU A O 1
ATOM 1897 N N . LEU A 1 249 ? -34.863 -18.567 -10.520 1.00 96.62 249 LEU A N 1
ATOM 1898 C CA . LEU A 1 249 ? -33.770 -18.399 -9.561 1.00 96.62 249 LEU A CA 1
ATOM 1899 C C . LEU A 1 249 ? -33.021 -17.061 -9.723 1.00 96.62 249 LEU A C 1
ATOM 1901 O O . LEU A 1 249 ? -32.862 -16.377 -8.709 1.00 96.62 249 LEU A O 1
ATOM 1905 N N . PRO A 1 250 ? -32.622 -16.621 -10.940 1.00 95.19 250 PRO A N 1
ATOM 1906 C CA . PRO A 1 250 ? -31.961 -15.331 -11.118 1.00 95.19 250 PRO A CA 1
ATOM 1907 C C . PRO A 1 250 ? -32.787 -14.135 -10.648 1.00 95.19 250 PRO A C 1
ATOM 1909 O O . PRO A 1 250 ? -32.251 -13.183 -10.087 1.00 95.19 250 PRO A O 1
ATOM 1912 N N . VAL A 1 251 ? -34.102 -14.192 -10.867 1.00 95.69 251 VAL A N 1
ATOM 1913 C CA . VAL A 1 251 ? -35.030 -13.134 -10.456 1.00 95.69 251 VAL A CA 1
ATOM 1914 C C . VAL A 1 251 ? -35.226 -13.176 -8.944 1.00 95.69 251 VAL A C 1
ATOM 1916 O O . VAL A 1 251 ? -35.085 -12.148 -8.290 1.00 95.69 251 VAL A O 1
ATOM 1919 N N . ALA A 1 252 ? -35.476 -14.361 -8.381 1.00 97.06 252 ALA A N 1
ATOM 1920 C CA . ALA A 1 252 ? -35.720 -14.558 -6.954 1.00 97.06 252 ALA A CA 1
ATOM 1921 C C . ALA A 1 252 ? -34.547 -14.077 -6.086 1.00 97.06 252 ALA A C 1
ATOM 1923 O O . ALA A 1 252 ? -34.757 -13.369 -5.104 1.00 97.06 252 ALA A O 1
ATOM 1924 N N . LEU A 1 253 ? -33.309 -14.408 -6.471 1.00 97.19 253 LEU A N 1
ATOM 1925 C CA . LEU A 1 253 ? -32.103 -13.982 -5.750 1.00 97.19 253 LEU A CA 1
ATOM 1926 C C . LEU A 1 253 ? -31.754 -12.500 -5.959 1.00 97.19 253 LEU A C 1
ATOM 1928 O O . LEU A 1 253 ? -30.962 -11.949 -5.195 1.00 97.19 253 LEU A O 1
ATOM 1932 N N . GLY A 1 254 ? -32.345 -11.845 -6.961 1.00 96.50 254 GLY A N 1
ATOM 1933 C CA . GLY A 1 254 ? -32.170 -10.419 -7.236 1.00 96.50 254 GLY A CA 1
ATOM 1934 C C . GLY A 1 254 ? -33.194 -9.495 -6.568 1.00 96.50 254 GLY A C 1
ATOM 1935 O O . GLY A 1 254 ? -33.014 -8.279 -6.607 1.00 96.50 254 GLY A O 1
ATOM 1936 N N . MET A 1 255 ? -34.267 -10.036 -5.983 1.00 96.81 255 MET A N 1
ATOM 1937 C CA . MET A 1 255 ? -35.334 -9.252 -5.348 1.00 96.81 255 MET A CA 1
ATOM 1938 C C . MET A 1 255 ? -34.905 -8.706 -3.982 1.00 96.81 255 MET A C 1
ATOM 1940 O O . MET A 1 255 ? -34.411 -9.459 -3.152 1.00 96.81 255 MET A O 1
ATOM 1944 N N . SER A 1 256 ? -35.170 -7.417 -3.735 1.00 94.69 256 SER A N 1
ATOM 1945 C CA . SER A 1 256 ? -34.995 -6.758 -2.433 1.00 94.69 256 SER A CA 1
ATOM 1946 C C . SER A 1 256 ? -36.316 -6.075 -2.021 1.00 94.69 256 SER A C 1
ATOM 1948 O O . SER A 1 256 ? -36.825 -5.245 -2.783 1.00 94.69 256 SER A O 1
ATOM 1950 N N . PRO A 1 257 ? -36.903 -6.420 -0.856 1.00 94.94 257 PRO A N 1
ATOM 1951 C CA . PRO A 1 257 ? -36.425 -7.437 0.087 1.00 94.94 257 PRO A CA 1
ATOM 1952 C C . PRO A 1 257 ? -36.514 -8.870 -0.493 1.00 94.94 257 PRO A C 1
ATOM 1954 O O . PRO A 1 257 ? -37.387 -9.122 -1.328 1.00 94.94 257 PRO A O 1
ATOM 1957 N N . PRO A 1 258 ? -35.652 -9.813 -0.054 1.00 96.62 258 PRO A N 1
ATOM 1958 C CA . PRO A 1 258 ? -35.728 -11.213 -0.475 1.00 96.62 258 PRO A CA 1
ATOM 1959 C C . PRO A 1 258 ? -37.074 -11.849 -0.121 1.00 96.62 258 PRO A C 1
ATOM 1961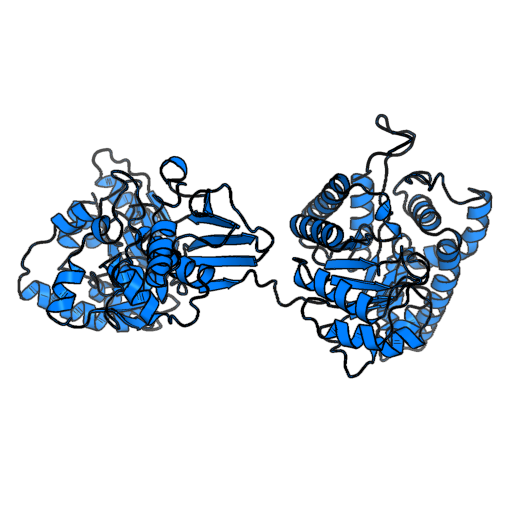 O O . PRO A 1 258 ? -37.568 -11.652 0.989 1.00 96.62 258 PRO A O 1
ATOM 1964 N N . ASP A 1 259 ? -37.628 -12.660 -1.027 1.00 97.50 259 ASP A N 1
ATOM 1965 C CA . ASP A 1 259 ? -38.781 -13.528 -0.756 1.00 97.50 259 ASP A CA 1
ATOM 1966 C C . ASP A 1 259 ? -38.279 -14.932 -0.362 1.00 97.50 259 ASP A C 1
ATOM 1968 O O . ASP A 1 259 ? -37.820 -15.684 -1.232 1.00 97.50 259 ASP A O 1
ATOM 1972 N N . PRO A 1 260 ? -38.331 -15.311 0.932 1.00 97.38 260 PRO A N 1
ATOM 1973 C CA . PRO A 1 260 ? -37.761 -16.573 1.393 1.00 97.38 260 PRO A CA 1
ATOM 1974 C C . PRO A 1 260 ? -38.432 -17.806 0.790 1.00 97.38 260 PRO A C 1
ATOM 1976 O O . PRO A 1 260 ? -37.744 -18.773 0.470 1.00 97.38 260 PRO A O 1
ATOM 1979 N N . GLU A 1 261 ? -39.756 -17.785 0.612 1.00 96.56 261 GLU A N 1
ATOM 1980 C CA . GLU A 1 261 ? -40.491 -18.934 0.073 1.00 96.56 261 GLU A CA 1
ATOM 1981 C C . GLU A 1 261 ? -40.193 -19.109 -1.418 1.00 96.56 261 GLU A C 1
ATOM 1983 O O . GLU A 1 261 ? -39.960 -20.233 -1.872 1.00 96.56 261 GLU A O 1
ATOM 1988 N N . LEU A 1 262 ? -40.139 -18.008 -2.177 1.00 97.38 262 LEU A N 1
ATOM 1989 C CA . LEU A 1 262 ? -39.779 -18.051 -3.593 1.00 97.38 262 LEU A CA 1
ATOM 1990 C C . LEU A 1 262 ? -38.344 -18.553 -3.794 1.00 97.38 262 LEU A C 1
ATOM 1992 O O . LEU A 1 262 ? -38.124 -19.422 -4.639 1.00 97.38 262 LEU A O 1
ATOM 1996 N N . ILE A 1 263 ? -37.381 -18.049 -3.013 1.00 97.81 263 ILE A N 1
ATOM 1997 C CA . ILE A 1 263 ? -35.977 -18.483 -3.095 1.00 97.81 263 ILE A CA 1
ATOM 1998 C C . ILE A 1 263 ? -35.855 -19.964 -2.724 1.00 97.81 263 ILE A C 1
ATOM 2000 O O . ILE A 1 263 ? -35.236 -20.723 -3.471 1.00 97.81 263 ILE A O 1
ATOM 2004 N N . HIS A 1 264 ? -36.501 -20.401 -1.640 1.00 97.25 264 HIS A N 1
ATOM 2005 C CA . HIS A 1 264 ? -36.483 -21.801 -1.217 1.00 97.25 264 HIS A CA 1
ATOM 2006 C C . HIS A 1 264 ? -36.990 -22.738 -2.314 1.00 97.25 264 HIS A C 1
ATOM 2008 O O . HIS A 1 264 ? -36.350 -23.746 -2.616 1.00 97.25 264 HIS A O 1
ATOM 2014 N N . LEU A 1 265 ? -38.111 -22.389 -2.953 1.00 95.75 265 LEU A N 1
ATOM 2015 C CA . LEU A 1 265 ? -38.680 -23.171 -4.050 1.00 95.75 265 LEU A CA 1
ATOM 2016 C C . LEU A 1 265 ? -37.804 -23.132 -5.310 1.00 95.75 265 LEU A C 1
ATOM 2018 O O . LEU A 1 265 ? -37.671 -24.158 -5.981 1.00 95.75 265 LEU A O 1
ATOM 2022 N N . ALA A 1 266 ? -37.200 -21.983 -5.627 1.00 96.81 266 ALA A N 1
ATOM 2023 C CA . ALA A 1 266 ? -36.322 -21.807 -6.785 1.00 96.81 266 ALA A CA 1
ATOM 2024 C C . ALA A 1 266 ? -34.958 -22.503 -6.627 1.00 96.81 266 ALA A C 1
ATOM 2026 O O . ALA A 1 266 ? -34.321 -22.821 -7.626 1.00 96.81 266 ALA A O 1
ATOM 2027 N N . MET A 1 267 ? -34.509 -22.775 -5.400 1.00 95.94 267 MET A N 1
ATOM 2028 C CA . MET A 1 267 ? -33.264 -23.507 -5.137 1.00 95.94 267 MET A CA 1
ATOM 2029 C C . MET A 1 267 ? -33.407 -25.034 -5.218 1.00 95.94 267 MET A C 1
ATOM 2031 O O . MET A 1 267 ? -32.398 -25.736 -5.170 1.00 95.94 267 MET A O 1
ATOM 2035 N N . GLN A 1 268 ? -34.627 -25.566 -5.348 1.00 95.00 268 GLN A N 1
ATOM 2036 C CA . GLN A 1 268 ? -34.849 -27.010 -5.440 1.00 95.00 268 GLN A CA 1
ATOM 2037 C C . GLN A 1 268 ? -34.332 -27.584 -6.762 1.00 95.00 268 GLN A C 1
ATOM 2039 O O . GLN A 1 268 ? -34.586 -27.033 -7.833 1.00 95.00 268 GLN A O 1
ATOM 2044 N N . ASP A 1 269 ? -33.696 -28.750 -6.677 1.00 95.56 269 ASP A N 1
ATOM 2045 C CA . ASP A 1 269 ? -33.079 -29.434 -7.808 1.00 95.56 269 ASP A CA 1
ATOM 2046 C C . ASP A 1 269 ? -33.519 -30.905 -7.894 1.00 95.56 269 ASP A C 1
ATOM 2048 O O . ASP A 1 269 ? -33.704 -31.585 -6.881 1.00 95.56 269 ASP A O 1
ATOM 2052 N N . ARG A 1 270 ? -33.689 -31.391 -9.126 1.00 95.44 270 ARG A N 1
ATOM 2053 C CA . ARG A 1 270 ? -33.952 -32.798 -9.464 1.00 95.44 270 ARG A CA 1
ATOM 2054 C C . ARG A 1 270 ? -32.982 -33.374 -10.494 1.00 95.44 270 ARG A C 1
ATOM 2056 O O . ARG A 1 270 ? -33.161 -34.513 -10.920 1.00 95.44 270 ARG A O 1
ATOM 2063 N N . VAL A 1 271 ? -31.977 -32.606 -10.912 1.00 93.75 271 VAL A N 1
ATOM 2064 C CA . VAL A 1 271 ? -31.037 -33.024 -11.958 1.00 93.75 271 VAL A CA 1
ATOM 2065 C C . VAL A 1 271 ? -29.747 -33.554 -11.350 1.00 93.75 271 VAL A C 1
ATOM 2067 O O . VAL A 1 271 ? -29.315 -34.637 -11.707 1.00 93.75 271 VAL A O 1
ATOM 2070 N N . HIS A 1 272 ? -29.132 -32.866 -10.397 1.00 93.19 272 HIS A N 1
ATOM 2071 C CA . HIS A 1 272 ? -27.796 -33.238 -9.928 1.00 93.19 272 HIS A CA 1
ATOM 2072 C C . HIS A 1 272 ? -27.709 -33.494 -8.425 1.00 93.19 272 HIS A C 1
ATOM 2074 O O . HIS A 1 272 ? -26.971 -34.379 -7.994 1.00 93.19 272 HIS A O 1
ATOM 2080 N N . GLN A 1 273 ? -28.419 -32.720 -7.612 1.00 93.38 273 GLN A N 1
ATOM 2081 C CA . GLN A 1 273 ? -28.322 -32.749 -6.163 1.00 93.38 273 GLN A CA 1
ATOM 2082 C C . GLN A 1 273 ? -28.857 -34.059 -5.580 1.00 93.38 273 GLN A C 1
ATOM 2084 O O . GLN A 1 273 ? -28.144 -34.620 -4.750 1.00 93.38 273 GLN A O 1
ATOM 2089 N N . PRO A 1 274 ? -30.008 -34.617 -6.021 1.00 93.38 274 PRO A N 1
ATOM 2090 C CA . PRO A 1 274 ? -30.508 -35.876 -5.463 1.00 93.38 274 PRO A CA 1
ATOM 2091 C C . PRO A 1 274 ? -29.542 -37.052 -5.621 1.00 93.38 274 PRO A C 1
ATOM 2093 O O . PRO A 1 274 ? -29.513 -37.944 -4.778 1.00 93.38 274 PRO A O 1
ATOM 2096 N N . TYR A 1 275 ? -28.743 -37.035 -6.688 1.00 93.38 275 TYR A N 1
ATOM 2097 C CA . TYR A 1 275 ? -27.745 -38.060 -6.977 1.00 93.38 275 TYR A CA 1
ATOM 2098 C C . TYR A 1 275 ? -26.441 -37.803 -6.224 1.00 93.38 275 TYR A C 1
ATOM 2100 O O . TYR A 1 275 ? -25.861 -38.720 -5.660 1.00 93.38 275 TYR A O 1
ATOM 2108 N N . ARG A 1 276 ? -25.983 -36.547 -6.163 1.00 92.25 276 ARG A N 1
ATOM 2109 C CA . ARG A 1 276 ? -24.721 -36.197 -5.494 1.00 92.25 276 ARG A CA 1
ATOM 2110 C C . ARG A 1 276 ? -24.815 -36.193 -3.973 1.00 92.25 276 ARG A C 1
ATOM 2112 O O . ARG A 1 276 ? -23.824 -36.482 -3.309 1.00 92.25 276 ARG A O 1
ATOM 2119 N N . GLN A 1 277 ? -25.988 -35.926 -3.404 1.00 91.06 277 GLN A N 1
ATOM 2120 C CA . GLN A 1 277 ? -26.163 -35.920 -1.950 1.00 91.06 277 GLN A CA 1
ATOM 2121 C C . GLN A 1 277 ? -25.935 -37.292 -1.303 1.00 91.06 277 GLN A C 1
ATOM 2123 O O . GLN A 1 277 ? -25.678 -37.349 -0.106 1.00 91.06 277 GLN A O 1
ATOM 2128 N N . THR A 1 278 ? -25.966 -38.394 -2.064 1.00 89.94 278 THR A N 1
ATOM 2129 C CA . THR A 1 278 ? -25.643 -39.731 -1.536 1.00 89.94 278 THR A CA 1
ATOM 2130 C C . THR A 1 278 ? -24.169 -39.879 -1.162 1.00 89.94 278 THR A C 1
ATOM 2132 O O . THR A 1 278 ? -23.823 -40.782 -0.408 1.00 89.94 278 THR A O 1
ATOM 2135 N N . LEU A 1 279 ? -23.302 -39.001 -1.677 1.00 89.62 279 LEU A N 1
ATOM 2136 C CA . LEU A 1 279 ? -21.874 -38.955 -1.355 1.00 89.62 279 LEU A CA 1
ATOM 2137 C C . LEU A 1 279 ? -21.596 -38.225 -0.032 1.00 89.62 279 LEU A C 1
ATOM 2139 O O . LEU A 1 279 ? -20.466 -38.234 0.449 1.00 89.62 279 LEU A O 1
ATOM 2143 N N . ILE A 1 280 ? -22.609 -37.571 0.547 1.00 90.94 280 ILE A N 1
ATOM 2144 C CA . ILE A 1 280 ? -22.475 -36.718 1.730 1.00 90.94 280 ILE A CA 1
ATOM 2145 C C . ILE A 1 280 ? -23.501 -37.173 2.772 1.00 90.94 280 ILE A C 1
ATOM 2147 O O . ILE A 1 280 ? -24.671 -36.777 2.710 1.00 90.94 280 ILE A O 1
ATOM 2151 N N . PRO A 1 281 ? -23.085 -38.006 3.742 1.00 88.81 281 PRO A N 1
ATOM 2152 C CA . PRO A 1 281 ? -23.965 -38.470 4.808 1.00 88.81 281 PRO A CA 1
ATOM 2153 C C . PRO A 1 281 ? -24.664 -37.302 5.520 1.00 88.81 281 PRO A C 1
ATOM 2155 O O . PRO A 1 281 ? -24.021 -36.347 5.948 1.00 88.81 281 PRO A O 1
ATOM 2158 N N . GLY A 1 282 ? -25.995 -37.367 5.625 1.00 90.31 282 GLY A N 1
ATOM 2159 C CA . GLY A 1 282 ? -26.818 -36.354 6.295 1.00 90.31 282 GLY A CA 1
ATOM 2160 C C . GLY A 1 282 ? -27.331 -35.207 5.417 1.00 90.31 282 GLY A C 1
ATOM 2161 O O . GLY A 1 282 ? -28.242 -34.495 5.841 1.00 90.31 282 GLY A O 1
ATOM 2162 N N . LEU A 1 283 ? -26.819 -35.016 4.192 1.00 92.00 283 LEU A N 1
ATOM 2163 C CA . LEU A 1 283 ? -27.255 -33.895 3.343 1.00 92.00 283 LEU A CA 1
ATOM 2164 C C . LEU A 1 283 ? -28.738 -34.001 2.948 1.00 92.00 283 LEU A C 1
ATOM 2166 O O . LEU A 1 283 ? -29.438 -32.991 2.935 1.00 92.00 283 LEU A O 1
ATOM 2170 N N . SER A 1 284 ? -29.246 -35.211 2.699 1.00 92.56 284 SER A N 1
ATOM 2171 C CA . SER A 1 284 ? -30.673 -35.404 2.377 1.00 92.56 284 SER A CA 1
ATOM 2172 C C . SER A 1 284 ? -31.571 -34.917 3.523 1.00 92.56 284 SER A C 1
ATOM 2174 O O . SER A 1 284 ? -32.536 -34.192 3.302 1.00 92.56 284 SER A O 1
ATOM 2176 N N . GLN A 1 285 ? -31.191 -35.221 4.766 1.00 94.06 285 GLN A N 1
ATOM 2177 C CA . GLN A 1 285 ? -31.921 -34.809 5.964 1.00 94.06 285 GLN A CA 1
ATOM 2178 C C . GLN A 1 285 ? -31.837 -33.300 6.204 1.00 94.06 285 GLN A C 1
ATOM 2180 O O . GLN A 1 285 ? -32.810 -32.696 6.653 1.00 94.06 285 GLN A O 1
ATOM 2185 N N . VAL A 1 286 ? -30.709 -32.666 5.869 1.00 93.19 286 VAL A N 1
ATOM 2186 C CA . VAL A 1 286 ? -30.585 -31.200 5.890 1.00 93.19 286 VAL A CA 1
ATOM 2187 C C . VAL A 1 286 ? -31.570 -30.562 4.906 1.00 93.19 286 VAL A C 1
ATOM 2189 O O . VAL A 1 286 ? -32.314 -29.660 5.289 1.00 93.19 286 VAL A O 1
ATOM 2192 N N . VAL A 1 287 ? -31.611 -31.050 3.662 1.00 91.25 287 VAL A N 1
ATOM 2193 C CA . VAL A 1 287 ? -32.506 -30.529 2.614 1.00 91.25 287 VAL A CA 1
ATOM 2194 C C . VAL A 1 287 ? -33.982 -30.716 2.990 1.00 91.25 287 VAL A C 1
ATOM 2196 O O . VAL A 1 287 ? -34.789 -29.824 2.740 1.00 91.25 287 VAL A O 1
ATOM 2199 N N . GLU A 1 288 ? -34.343 -31.840 3.611 1.00 90.44 288 GLU A N 1
ATOM 2200 C CA . GLU A 1 288 ? -35.729 -32.158 3.985 1.00 90.44 288 GLU A CA 1
ATOM 2201 C C . GLU A 1 288 ? -36.212 -31.447 5.261 1.00 90.44 288 GLU A C 1
ATOM 2203 O O . GLU A 1 288 ? -37.393 -31.116 5.375 1.00 90.44 288 GLU A O 1
ATOM 2208 N N . SER A 1 289 ? -35.327 -31.207 6.233 1.00 90.19 289 SER A N 1
ATOM 2209 C CA . SER A 1 289 ? -35.707 -30.659 7.548 1.00 90.19 289 SER A CA 1
ATOM 2210 C C . SER A 1 289 ? -35.723 -29.126 7.617 1.00 90.19 289 SER A C 1
ATOM 2212 O O . SER A 1 289 ? -36.313 -28.545 8.540 1.00 90.19 289 SER A O 1
ATOM 2214 N N . MET A 1 290 ? -35.092 -28.445 6.657 1.00 93.44 290 MET A N 1
ATOM 2215 C CA . MET A 1 290 ? -34.909 -26.993 6.682 1.00 93.44 290 MET A CA 1
ATOM 2216 C C . MET A 1 290 ? -35.744 -26.275 5.620 1.00 93.44 290 MET A C 1
ATOM 2218 O O . MET A 1 290 ? -35.679 -26.558 4.428 1.00 93.44 290 MET A O 1
ATOM 2222 N N . SER A 1 291 ? -36.503 -25.277 6.064 1.00 95.12 291 SER A N 1
ATOM 2223 C CA . SER A 1 291 ? -37.283 -24.367 5.224 1.00 95.12 291 SER A CA 1
ATOM 2224 C C . SER A 1 291 ? -37.342 -22.985 5.885 1.00 95.12 291 SER A C 1
ATOM 2226 O O . SER A 1 291 ? -37.109 -22.891 7.096 1.00 95.12 291 SER A O 1
ATOM 2228 N N . PRO A 1 292 ? -37.717 -21.920 5.155 1.00 95.62 292 PRO A N 1
ATOM 2229 C CA . PRO A 1 292 ? -37.910 -20.599 5.753 1.00 95.62 292 PRO A CA 1
ATOM 2230 C C . PRO A 1 292 ? -38.923 -20.582 6.911 1.00 95.62 292 PRO A C 1
ATOM 2232 O O . PRO A 1 292 ? -38.820 -19.761 7.819 1.00 95.62 292 PRO A O 1
ATOM 2235 N N . LYS A 1 293 ? -39.881 -21.523 6.923 1.00 94.31 293 LYS A N 1
ATOM 2236 C CA . LYS A 1 293 ? -40.873 -21.685 8.003 1.00 94.31 293 LYS A CA 1
ATOM 2237 C C . LYS A 1 293 ? -40.304 -22.335 9.258 1.00 94.31 293 LYS A C 1
ATOM 2239 O O . LYS A 1 293 ? -40.787 -22.056 10.351 1.00 94.31 293 LYS A O 1
ATOM 2244 N N . THR A 1 294 ? -39.326 -23.229 9.110 1.00 93.94 294 THR A N 1
ATOM 2245 C CA . THR A 1 294 ? -38.747 -24.002 10.223 1.00 93.94 294 THR A CA 1
ATOM 2246 C C . THR A 1 294 ? -37.443 -23.412 10.749 1.00 93.94 294 THR A C 1
ATOM 2248 O O . THR A 1 294 ? -36.982 -23.824 11.814 1.00 93.94 294 THR A O 1
ATOM 2251 N N . GLN A 1 295 ? -36.840 -22.470 10.022 1.00 95.38 295 GLN A N 1
ATOM 2252 C CA . GLN A 1 295 ? -35.614 -21.789 10.415 1.00 95.38 295 GLN A CA 1
ATOM 2253 C C . GLN A 1 295 ? -35.673 -20.307 10.011 1.00 95.38 295 GLN A C 1
ATOM 2255 O O . GLN A 1 295 ? -35.511 -19.989 8.832 1.00 95.38 295 GLN A O 1
ATOM 2260 N N . PRO A 1 296 ? -35.869 -19.379 10.964 1.00 95.81 296 PRO A N 1
ATOM 2261 C CA . PRO A 1 296 ? -35.863 -17.953 10.663 1.00 95.81 296 PRO A CA 1
ATOM 2262 C C . PRO A 1 296 ? -34.535 -17.519 10.029 1.00 95.81 296 PRO A C 1
ATOM 2264 O O . PRO A 1 296 ? -33.467 -17.942 10.472 1.00 95.81 296 PRO A O 1
ATOM 2267 N N . GLY A 1 297 ? -34.602 -16.668 9.004 1.00 95.88 297 GLY A N 1
ATOM 2268 C CA . GLY A 1 297 ? -33.431 -16.170 8.271 1.00 95.88 297 GLY A CA 1
ATOM 2269 C C . GLY A 1 297 ? -32.914 -17.101 7.167 1.00 95.88 297 GLY A C 1
ATOM 2270 O O . GLY A 1 297 ? -32.154 -16.640 6.322 1.00 95.88 297 GLY A O 1
ATOM 2271 N N . PHE A 1 298 ? -33.335 -18.369 7.119 1.00 97.94 298 PHE A N 1
ATOM 2272 C CA . PHE A 1 298 ? -32.942 -19.330 6.083 1.00 97.94 298 PHE A CA 1
ATOM 2273 C C . PHE A 1 298 ? -33.737 -19.131 4.785 1.00 97.94 298 PHE A C 1
ATOM 2275 O O . PHE A 1 298 ? -34.954 -18.959 4.819 1.00 97.94 298 PHE A O 1
ATOM 2282 N N . LEU A 1 299 ? -33.055 -19.203 3.640 1.00 97.69 299 LEU A N 1
ATOM 2283 C CA . LEU A 1 299 ? -33.661 -19.061 2.311 1.00 97.69 299 LEU A CA 1
ATOM 2284 C C . LEU A 1 299 ? -33.587 -20.353 1.499 1.00 97.69 299 LEU A C 1
ATOM 2286 O O . LEU A 1 299 ? -34.505 -20.662 0.756 1.00 97.69 299 LEU A O 1
ATOM 2290 N N . GLY A 1 300 ? -32.518 -21.133 1.635 1.00 96.31 300 GLY A N 1
ATOM 2291 C CA . GLY A 1 300 ? -32.364 -22.392 0.914 1.00 96.31 300 GLY A CA 1
ATOM 2292 C C . GLY A 1 300 ? -30.976 -22.983 1.091 1.00 96.31 300 GLY A C 1
ATOM 2293 O O . GLY A 1 300 ? -30.066 -22.318 1.580 1.00 96.31 300 GLY A O 1
ATOM 2294 N N . VAL A 1 301 ? -30.815 -24.248 0.715 1.00 95.94 301 VAL A N 1
ATOM 2295 C CA . VAL A 1 301 ? -29.560 -24.990 0.860 1.00 95.94 301 VAL A CA 1
ATOM 2296 C C . VAL A 1 301 ? -29.294 -25.802 -0.394 1.00 95.94 301 VAL A C 1
ATOM 2298 O O . VAL A 1 301 ? -30.215 -26.371 -0.981 1.00 95.94 301 VAL A O 1
ATOM 2301 N N . CYS A 1 302 ? -28.036 -25.845 -0.812 1.00 94.75 302 CYS A N 1
ATOM 2302 C CA . CYS A 1 302 ? -27.609 -26.655 -1.939 1.00 94.75 302 CYS A CA 1
ATOM 2303 C C . CYS A 1 302 ? -26.192 -27.191 -1.744 1.00 94.75 302 CYS A C 1
ATOM 2305 O O . CYS A 1 302 ? -25.433 -26.721 -0.892 1.00 94.75 302 CYS A O 1
ATOM 2307 N N . LEU A 1 303 ? -25.842 -28.187 -2.550 1.00 93.12 303 LEU A N 1
ATOM 2308 C CA . LEU A 1 303 ? -24.471 -28.667 -2.654 1.00 93.12 303 LEU A CA 1
ATOM 2309 C C . LEU A 1 303 ? -23.603 -27.651 -3.411 1.00 93.12 303 LEU A C 1
ATOM 2311 O O . LEU A 1 303 ? -23.982 -27.242 -4.505 1.00 93.12 303 LEU A O 1
ATOM 2315 N N . SER A 1 304 ? -22.433 -27.295 -2.879 1.00 91.44 304 SER A N 1
ATOM 2316 C CA . SER A 1 304 ? -21.462 -26.412 -3.536 1.00 91.44 304 SER A CA 1
ATOM 2317 C C . SER A 1 304 ? -20.481 -27.231 -4.377 1.00 91.44 304 SER A C 1
ATOM 2319 O O . SER A 1 304 ? -19.565 -27.875 -3.860 1.00 91.44 304 SER A O 1
ATOM 2321 N N . GLY A 1 305 ? -20.675 -27.218 -5.694 1.00 84.06 305 GLY A N 1
ATOM 2322 C CA . GLY A 1 305 ? -19.807 -27.912 -6.638 1.00 84.06 305 GLY A CA 1
ATOM 2323 C C . GLY A 1 305 ? -19.753 -29.423 -6.437 1.00 84.06 305 GLY A C 1
ATOM 2324 O O . GLY A 1 305 ? -20.742 -30.070 -6.100 1.00 84.06 305 GLY A O 1
ATOM 2325 N N . ALA A 1 306 ? -18.593 -30.010 -6.723 1.00 77.56 306 ALA A N 1
ATOM 2326 C CA . ALA A 1 306 ? -18.390 -31.454 -6.644 1.00 77.56 306 ALA A CA 1
ATOM 2327 C C . ALA A 1 306 ? -17.915 -31.956 -5.269 1.00 77.56 306 ALA A C 1
ATOM 2329 O O . ALA A 1 306 ? -17.936 -33.158 -5.029 1.00 77.56 306 ALA A O 1
ATOM 2330 N N . GLY A 1 307 ? -17.475 -31.050 -4.391 1.00 85.12 307 GLY A N 1
ATOM 2331 C CA . GLY A 1 307 ? -16.991 -31.396 -3.056 1.00 85.12 307 GLY A CA 1
ATOM 2332 C C . GLY A 1 307 ? -18.108 -31.418 -2.007 1.00 85.12 307 GLY A C 1
ATOM 2333 O O . GLY A 1 307 ? -19.239 -31.055 -2.314 1.00 85.12 307 GLY A O 1
ATOM 2334 N N . PRO A 1 308 ? -17.807 -31.798 -0.756 1.00 92.00 308 PRO A N 1
ATOM 2335 C CA . PRO A 1 308 ? -18.802 -31.938 0.302 1.00 92.00 308 PRO A CA 1
ATOM 2336 C C . PRO A 1 308 ? -19.304 -30.625 0.916 1.00 92.00 308 PRO A C 1
ATOM 2338 O O . PRO A 1 308 ? -20.120 -30.672 1.835 1.00 92.00 308 PRO A O 1
ATOM 2341 N N . THR A 1 309 ? -18.828 -29.460 0.463 1.00 94.75 309 THR A N 1
ATOM 2342 C CA . THR A 1 309 ? -19.289 -28.168 0.992 1.00 94.75 309 THR A CA 1
ATOM 2343 C C . THR A 1 309 ? -20.776 -27.967 0.724 1.00 94.75 309 THR A C 1
ATOM 2345 O O . THR A 1 309 ? -21.252 -28.101 -0.402 1.00 94.75 309 THR A O 1
ATOM 2348 N N . ILE A 1 310 ? -21.503 -27.563 1.758 1.00 95.69 310 ILE A N 1
ATOM 2349 C CA . ILE A 1 310 ? -22.926 -27.241 1.700 1.00 95.69 310 ILE A CA 1
ATOM 2350 C C . ILE A 1 310 ? -23.063 -25.726 1.779 1.00 95.69 310 ILE A C 1
ATOM 2352 O O . ILE A 1 310 ? -22.513 -25.094 2.681 1.00 95.69 310 ILE A O 1
ATOM 2356 N N . LEU A 1 311 ? -23.803 -25.144 0.841 1.00 96.38 311 LEU A N 1
ATOM 2357 C CA . LEU A 1 311 ? -24.041 -23.710 0.768 1.00 96.38 311 LEU A CA 1
ATOM 2358 C C . LEU A 1 311 ? -25.489 -23.413 1.155 1.00 96.38 311 LEU A C 1
ATOM 2360 O O . LEU A 1 311 ? -26.418 -23.743 0.414 1.00 96.38 311 LEU A O 1
ATOM 2364 N N . ALA A 1 312 ? -25.679 -22.784 2.312 1.00 97.56 312 ALA A N 1
ATOM 2365 C CA . ALA A 1 312 ? -26.972 -22.281 2.754 1.00 97.56 312 ALA A CA 1
ATOM 2366 C C . ALA A 1 312 ? -27.066 -20.770 2.510 1.00 97.56 312 ALA A C 1
ATOM 2368 O O . ALA A 1 312 ? -26.193 -20.013 2.926 1.00 97.56 312 ALA A O 1
ATOM 2369 N N . LEU A 1 313 ? -28.126 -20.313 1.849 1.00 98.06 313 LEU A N 1
ATOM 2370 C CA . LEU A 1 313 ? -28.413 -18.891 1.689 1.00 98.06 313 LEU A CA 1
ATOM 2371 C C . LEU A 1 313 ? -29.281 -18.407 2.847 1.00 98.06 313 LEU A C 1
ATOM 2373 O O . LEU A 1 313 ? -30.260 -19.064 3.213 1.00 98.06 313 LEU A O 1
ATOM 2377 N N . ALA A 1 314 ? -28.927 -17.259 3.416 1.00 98.19 314 ALA A N 1
ATOM 2378 C CA . ALA A 1 314 ? -29.603 -16.709 4.582 1.00 98.19 314 ALA A CA 1
ATOM 2379 C C . ALA A 1 314 ? -29.541 -15.176 4.626 1.00 98.19 314 ALA A C 1
ATOM 2381 O O . ALA A 1 314 ? -28.624 -14.573 4.071 1.00 98.19 314 ALA A O 1
ATOM 2382 N N . THR A 1 315 ? -30.489 -14.549 5.325 1.00 98.00 315 THR A N 1
ATOM 2383 C CA . THR A 1 315 ? -30.48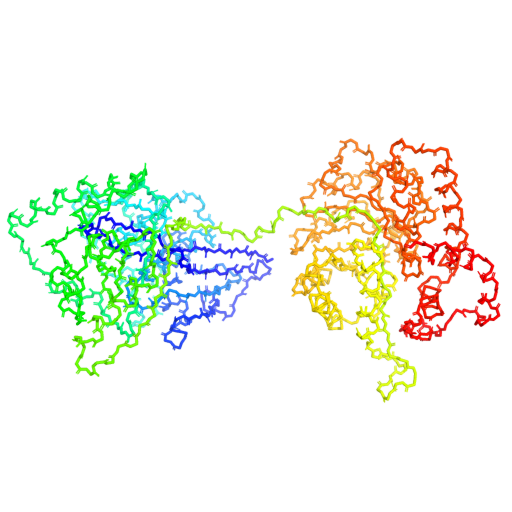3 -13.105 5.635 1.00 98.00 315 THR A CA 1
ATOM 2384 C C . THR A 1 315 ? -3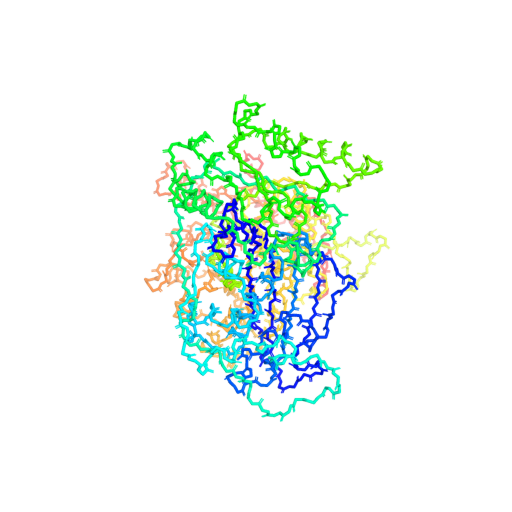0.085 -12.796 7.078 1.00 98.00 315 THR A C 1
ATOM 2386 O O . THR A 1 315 ? -29.642 -11.689 7.378 1.00 98.00 315 THR A O 1
ATOM 2389 N N . SER A 1 316 ? -30.230 -13.763 7.983 1.00 97.06 316 SER A N 1
ATOM 2390 C CA . SER A 1 316 ? -29.893 -13.653 9.405 1.00 97.06 316 SER A CA 1
ATOM 2391 C C . SER A 1 316 ? -29.710 -15.045 10.027 1.00 97.06 316 SER A C 1
ATOM 2393 O O . SER A 1 316 ? -29.838 -16.055 9.337 1.00 97.06 316 SER A O 1
ATOM 2395 N N . ASN A 1 317 ? -29.394 -15.107 11.328 1.00 97.19 317 ASN A N 1
ATOM 2396 C CA . ASN A 1 317 ? -29.233 -16.351 12.102 1.00 97.19 317 ASN A CA 1
ATOM 2397 C C . ASN A 1 317 ? -28.177 -17.321 11.542 1.00 97.19 317 ASN A C 1
ATOM 2399 O O . ASN A 1 317 ? -28.323 -18.538 11.630 1.00 97.19 317 ASN A O 1
ATOM 2403 N N . PHE A 1 318 ? -27.095 -16.782 10.973 1.00 97.69 318 PHE A N 1
ATOM 2404 C CA . PHE A 1 318 ? -26.070 -17.558 10.269 1.00 97.69 318 PHE A CA 1
ATOM 2405 C C . PHE A 1 318 ? -25.453 -18.677 11.116 1.00 97.69 318 PHE A C 1
ATOM 2407 O O . PHE A 1 318 ? -25.337 -19.805 10.646 1.00 97.69 318 PHE A O 1
ATOM 2414 N N . GLU A 1 319 ? -25.093 -18.377 12.365 1.00 97.69 319 GLU A N 1
ATOM 2415 C CA . GLU A 1 319 ? -24.491 -19.348 13.284 1.00 97.69 319 GLU A CA 1
ATOM 2416 C C . GLU A 1 319 ? -25.470 -20.463 13.666 1.00 97.69 319 GLU A C 1
ATOM 2418 O O . GLU A 1 319 ? -25.105 -21.636 13.668 1.00 97.69 319 GLU A O 1
ATOM 2423 N N . GLU A 1 320 ? -26.731 -20.123 13.934 1.00 97.19 320 GLU A N 1
ATOM 2424 C CA . GLU A 1 320 ? -27.764 -21.110 14.258 1.00 97.19 320 GLU A CA 1
ATOM 2425 C C . GLU A 1 320 ? -28.029 -22.045 13.069 1.00 97.19 320 GLU A C 1
ATOM 2427 O O . GLU A 1 320 ? -28.074 -23.266 13.235 1.00 97.19 320 GLU A O 1
ATOM 2432 N N . ILE A 1 321 ? -28.123 -21.482 11.859 1.00 98.00 321 ILE A N 1
ATOM 2433 C CA . ILE A 1 321 ? -28.260 -22.235 10.606 1.00 98.00 321 ILE A CA 1
ATOM 2434 C C . ILE A 1 321 ? -27.069 -23.183 10.425 1.00 98.00 321 ILE A C 1
ATOM 2436 O O . ILE A 1 321 ? -27.272 -24.376 10.196 1.00 98.00 321 ILE A O 1
ATOM 2440 N N . ALA A 1 322 ? -25.838 -22.683 10.565 1.00 97.56 322 ALA A N 1
ATOM 2441 C CA . ALA A 1 322 ? -24.632 -23.493 10.429 1.00 97.56 322 ALA A CA 1
ATOM 2442 C C . ALA A 1 322 ? -24.592 -24.633 11.457 1.00 97.56 322 ALA A C 1
ATOM 2444 O O . ALA A 1 322 ? -24.396 -25.791 11.087 1.00 97.56 322 ALA A O 1
ATOM 2445 N N . ASN A 1 323 ? -24.841 -24.331 12.733 1.00 96.50 323 ASN A N 1
ATOM 2446 C CA . ASN A 1 323 ? -24.812 -25.313 13.815 1.00 96.50 323 ASN A CA 1
ATOM 2447 C C . ASN A 1 323 ? -25.878 -26.400 13.637 1.00 96.50 323 ASN A C 1
ATOM 2449 O O . ASN A 1 323 ? -25.593 -27.575 13.869 1.00 96.50 323 ASN A O 1
ATOM 2453 N N . LYS A 1 324 ? -27.079 -26.039 13.172 1.00 96.25 324 LYS A N 1
ATOM 2454 C CA . LYS A 1 324 ? -28.153 -26.998 12.878 1.00 96.25 324 LYS A CA 1
ATOM 2455 C C . LYS A 1 324 ? -27.789 -27.933 11.725 1.00 96.25 324 LYS A C 1
ATOM 2457 O O . LYS A 1 324 ? -27.996 -29.144 11.833 1.00 96.25 324 LYS A O 1
ATOM 2462 N N . ILE A 1 325 ? -27.205 -27.394 10.652 1.00 96.50 325 ILE A N 1
ATOM 2463 C CA . ILE A 1 325 ? -26.712 -28.194 9.523 1.00 96.50 325 ILE A CA 1
ATOM 2464 C C . ILE A 1 325 ? -25.613 -29.146 10.005 1.00 96.50 325 ILE A C 1
ATOM 2466 O O . ILE A 1 325 ? -25.718 -30.351 9.798 1.00 96.50 325 ILE A O 1
ATOM 2470 N N . ILE A 1 326 ? -24.606 -28.637 10.719 1.00 96.12 326 ILE A N 1
ATOM 2471 C CA . ILE A 1 326 ? -23.490 -29.439 11.244 1.00 96.12 326 ILE A CA 1
ATOM 2472 C C . ILE A 1 326 ? -23.987 -30.554 12.174 1.00 96.12 326 ILE A C 1
ATOM 2474 O O . ILE A 1 326 ? -23.527 -31.689 12.061 1.00 96.12 326 ILE A O 1
ATOM 2478 N N . ALA A 1 327 ? -24.934 -30.263 13.071 1.00 94.56 327 ALA A N 1
ATOM 2479 C CA . ALA A 1 327 ? -25.525 -31.268 13.954 1.00 94.56 327 ALA A CA 1
ATOM 2480 C C . ALA A 1 327 ? -26.215 -32.384 13.155 1.00 94.56 327 ALA A C 1
ATOM 2482 O O . ALA A 1 327 ? -25.956 -33.562 13.397 1.00 94.56 327 ALA A O 1
ATOM 2483 N N . THR A 1 328 ? -27.004 -32.015 12.142 1.00 94.19 328 THR A N 1
ATOM 2484 C CA . THR A 1 328 ? -27.712 -32.973 11.278 1.00 94.19 328 THR A CA 1
ATOM 2485 C C . THR A 1 328 ? -26.739 -33.872 10.510 1.00 94.19 328 THR A C 1
ATOM 2487 O O . THR A 1 328 ? -26.945 -35.086 10.447 1.00 94.19 328 THR A O 1
ATOM 2490 N N . LEU A 1 329 ? -25.653 -33.306 9.967 1.00 93.19 329 LEU A N 1
ATOM 2491 C CA . LEU A 1 329 ? -24.606 -34.078 9.288 1.00 93.19 329 LEU A CA 1
ATOM 2492 C C . LEU A 1 329 ? -23.908 -35.050 10.243 1.00 93.19 329 LEU A C 1
ATOM 2494 O O . LEU A 1 329 ? -23.707 -36.213 9.901 1.00 93.19 329 LEU A O 1
ATOM 2498 N N . ARG A 1 330 ? -23.568 -34.593 11.455 1.00 92.25 330 ARG A N 1
ATOM 2499 C CA . ARG A 1 330 ? -22.928 -35.433 12.476 1.00 92.25 330 ARG A CA 1
ATOM 2500 C C . ARG A 1 330 ? -23.815 -36.605 12.873 1.00 92.25 330 ARG A C 1
ATOM 2502 O O . ARG A 1 330 ? -23.329 -37.726 12.907 1.00 92.25 330 ARG A O 1
ATOM 2509 N N . GLU A 1 331 ? -25.102 -36.378 13.127 1.00 91.12 331 GLU A N 1
ATOM 2510 C CA . GLU A 1 331 ? -26.041 -37.436 13.531 1.00 91.12 331 GLU A CA 1
ATOM 2511 C C . GLU A 1 331 ? -26.138 -38.586 12.521 1.00 91.12 331 GLU A C 1
ATOM 2513 O O . GLU A 1 331 ? -26.331 -39.736 12.919 1.00 91.12 331 GLU A O 1
ATOM 2518 N N . HIS A 1 332 ? -25.970 -38.276 11.235 1.00 88.31 332 HIS A N 1
ATOM 2519 C CA . HIS A 1 332 ? -26.102 -39.222 10.130 1.00 88.31 332 HIS A CA 1
ATOM 2520 C C . HIS A 1 332 ? -24.757 -39.745 9.609 1.00 88.31 332 HIS A C 1
ATOM 2522 O O . HIS A 1 332 ? -24.741 -40.523 8.653 1.00 88.31 332 HIS A O 1
ATOM 2528 N N . ASN A 1 333 ? -23.636 -39.364 10.230 1.00 85.00 333 ASN A N 1
ATOM 2529 C CA . ASN A 1 333 ? -22.329 -39.924 9.907 1.00 85.00 333 ASN A CA 1
ATOM 2530 C C . ASN A 1 333 ? -22.043 -41.183 10.746 1.00 85.00 333 ASN A C 1
ATOM 2532 O O . ASN A 1 333 ? -22.406 -41.246 11.921 1.00 85.00 333 ASN A O 1
ATOM 2536 N N . GLN A 1 334 ? -21.357 -42.180 10.171 1.00 75.62 334 GLN A N 1
ATOM 2537 C CA . GLN A 1 334 ? -21.208 -43.525 10.765 1.00 75.62 334 GLN A CA 1
ATOM 2538 C C . GLN A 1 334 ? -20.643 -43.516 12.197 1.00 75.62 334 GLN A C 1
ATOM 2540 O O . GLN A 1 334 ? -21.105 -44.279 13.043 1.00 75.62 334 GLN A O 1
ATOM 2545 N N . ASN A 1 335 ? -19.702 -42.612 12.484 1.00 79.69 335 ASN A N 1
ATOM 2546 C CA . ASN A 1 335 ? -19.052 -42.498 13.795 1.00 79.69 335 ASN A CA 1
ATOM 2547 C C . ASN A 1 335 ? -19.613 -41.360 14.660 1.00 79.69 335 ASN A C 1
ATOM 2549 O O . ASN A 1 335 ? -19.065 -41.074 15.719 1.00 79.69 335 ASN A O 1
ATOM 2553 N N . LYS A 1 336 ? -20.665 -40.666 14.205 1.00 78.38 336 LYS A N 1
ATOM 2554 C CA . LYS A 1 336 ? -21.186 -39.415 14.791 1.00 78.38 336 LYS A CA 1
ATOM 2555 C C . LYS A 1 336 ? -20.170 -38.274 14.929 1.00 78.38 336 LYS A C 1
ATOM 2557 O O . LYS A 1 336 ? -20.464 -37.231 15.510 1.00 78.38 336 LYS A O 1
ATOM 2562 N N . GLU A 1 337 ? -18.994 -38.452 14.345 1.00 79.62 337 GLU A N 1
ATOM 2563 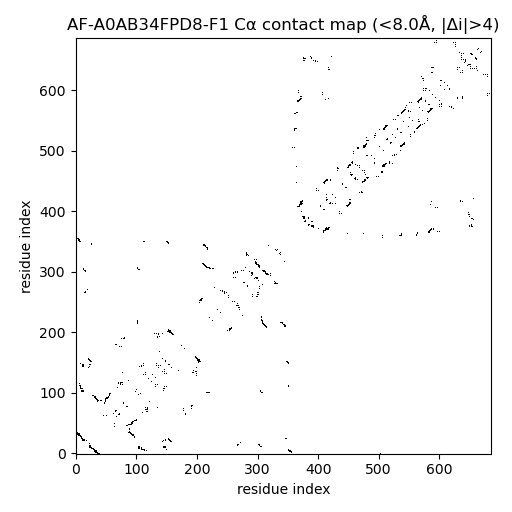C CA . GLU A 1 337 ? -17.928 -37.472 14.265 1.00 79.62 337 GLU A CA 1
ATOM 2564 C C . GLU A 1 337 ? -17.819 -36.992 12.822 1.00 79.62 337 GLU A C 1
ATOM 2566 O O . GLU A 1 337 ? -17.713 -37.785 11.888 1.00 79.62 337 GLU A O 1
ATOM 2571 N N . LEU A 1 338 ? -17.884 -35.679 12.638 1.00 85.69 338 LEU A N 1
ATOM 2572 C CA . LEU A 1 338 ? -17.590 -35.014 11.377 1.00 85.69 338 LEU A CA 1
ATOM 2573 C C . LEU A 1 338 ? -17.064 -33.620 11.729 1.00 85.69 338 LEU A C 1
ATOM 2575 O O . LEU A 1 338 ? -17.856 -32.747 12.121 1.00 85.69 338 LEU A O 1
ATOM 2579 N N . PRO A 1 339 ? -15.737 -33.412 11.691 1.00 90.12 339 PRO A N 1
ATOM 2580 C CA . PRO A 1 339 ? -15.175 -32.079 11.782 1.00 90.12 339 PRO A CA 1
ATOM 2581 C C . PRO A 1 339 ? -15.722 -31.243 10.622 1.00 90.12 339 PRO A C 1
ATOM 2583 O O . PRO A 1 339 ? -15.727 -31.670 9.467 1.00 90.12 339 PRO A O 1
ATOM 2586 N N . CYS A 1 340 ? -16.259 -30.073 10.948 1.00 92.62 340 CYS A N 1
ATOM 2587 C CA . CYS A 1 340 ? -16.784 -29.134 9.970 1.00 92.62 340 CYS A CA 1
ATOM 2588 C C . CYS A 1 340 ? -16.337 -27.737 10.368 1.00 92.62 340 CYS A C 1
ATOM 2590 O O . CYS A 1 340 ? -16.510 -27.340 11.523 1.00 92.62 340 CYS A O 1
ATOM 2592 N N . GLU A 1 341 ? -15.834 -26.988 9.400 1.00 94.31 341 GLU A N 1
ATOM 2593 C CA . GLU A 1 341 ? -15.722 -25.540 9.510 1.00 94.31 341 GLU A CA 1
ATOM 2594 C C . GLU A 1 341 ? -16.955 -24.895 8.882 1.00 94.31 341 GLU A C 1
ATOM 2596 O O . GLU A 1 341 ? -17.591 -25.475 8.002 1.00 94.31 341 GLU A O 1
ATOM 2601 N N . TRP A 1 342 ? -17.296 -23.680 9.297 1.00 96.75 342 TRP A N 1
ATOM 2602 C CA . TRP A 1 342 ? -18.285 -22.890 8.575 1.00 96.75 342 TRP A CA 1
ATOM 2603 C C . TRP A 1 342 ? -17.865 -21.429 8.477 1.00 96.75 342 TRP A C 1
ATOM 2605 O O . TRP A 1 342 ? -17.135 -20.919 9.330 1.00 96.75 342 TRP A O 1
ATOM 2615 N N . LYS A 1 343 ? -18.292 -20.763 7.401 1.00 96.62 343 LYS A N 1
ATOM 2616 C CA . LYS A 1 343 ? -17.970 -19.359 7.111 1.00 96.62 343 LYS A CA 1
ATOM 2617 C C . LYS A 1 343 ? -19.187 -18.643 6.543 1.00 96.62 343 LYS A C 1
ATOM 2619 O O . LYS A 1 343 ? -19.933 -19.225 5.760 1.00 96.62 343 LYS A O 1
ATOM 2624 N N . VAL A 1 344 ? -19.356 -17.370 6.895 1.00 97.31 344 VAL A N 1
ATOM 2625 C CA . VAL A 1 344 ? -20.278 -16.471 6.188 1.00 97.31 344 VAL A CA 1
ATOM 2626 C C . VAL A 1 344 ? -19.508 -15.806 5.059 1.00 97.31 344 VAL A C 1
ATOM 2628 O O . VAL A 1 344 ? -18.494 -15.152 5.296 1.00 97.31 344 VAL A O 1
ATOM 2631 N N . LEU A 1 345 ? -19.983 -16.001 3.838 1.00 96.81 345 LEU A N 1
ATOM 2632 C CA . LEU A 1 345 ? -19.392 -15.499 2.610 1.00 96.81 345 LEU A CA 1
ATOM 2633 C C . LEU A 1 345 ? -20.395 -14.606 1.885 1.00 96.81 345 LEU A C 1
ATOM 2635 O O . LEU A 1 345 ? -21.613 -14.760 2.007 1.00 96.81 345 LEU A O 1
ATOM 2639 N N . GLU A 1 346 ? -19.872 -13.669 1.111 1.00 95.50 346 GLU A N 1
ATOM 2640 C CA . GLU A 1 346 ? -20.668 -12.751 0.302 1.00 95.50 346 GLU A CA 1
ATOM 2641 C C . GLU A 1 346 ? -20.325 -12.933 -1.179 1.00 95.50 346 GLU A C 1
ATOM 2643 O O . GLU A 1 346 ? -19.273 -13.505 -1.489 1.00 95.50 346 GLU A O 1
ATOM 2648 N N . PRO A 1 347 ? -21.172 -12.450 -2.106 1.00 95.25 347 PRO A N 1
ATOM 2649 C CA . PRO A 1 347 ? -20.783 -12.333 -3.502 1.00 95.25 347 PRO A CA 1
ATOM 2650 C C . PRO A 1 347 ? -19.488 -11.526 -3.635 1.00 95.25 347 PRO A C 1
ATOM 2652 O O . PRO A 1 347 ? -19.423 -10.371 -3.212 1.00 95.25 347 PRO A O 1
ATOM 2655 N N . ALA A 1 348 ? -18.462 -12.129 -4.226 1.00 95.69 348 ALA A N 1
ATOM 2656 C CA . ALA A 1 348 ? -17.182 -11.477 -4.476 1.00 95.69 348 ALA A CA 1
ATOM 2657 C C . ALA A 1 348 ? -17.172 -10.714 -5.805 1.00 95.69 348 ALA A C 1
ATOM 2659 O O . ALA A 1 348 ? -17.935 -11.018 -6.724 1.00 95.69 348 ALA A O 1
ATOM 2660 N N . GLU A 1 349 ? -16.266 -9.750 -5.937 1.00 93.44 349 GLU A N 1
ATOM 2661 C CA . GLU A 1 349 ? -15.879 -9.242 -7.254 1.00 93.44 349 GLU A CA 1
ATOM 2662 C C . GLU A 1 349 ? -15.060 -10.291 -8.009 1.00 93.44 349 GLU A C 1
ATOM 2664 O O . GLU A 1 349 ? -14.498 -11.200 -7.400 1.00 93.44 349 GLU A O 1
ATOM 2669 N N . GLY A 1 350 ? -15.023 -10.178 -9.338 1.00 94.06 350 GLY A N 1
ATOM 2670 C CA . GLY A 1 350 ? -14.311 -11.125 -10.190 1.00 94.06 350 GLY A CA 1
ATOM 2671 C C . GLY A 1 350 ? -12.803 -11.015 -10.025 1.00 94.06 350 GLY A C 1
ATOM 2672 O O . GLY A 1 350 ? -12.291 -10.146 -9.305 1.00 94.06 350 GLY A O 1
ATOM 2673 N N . THR A 1 351 ? -12.083 -11.890 -10.717 1.00 96.56 351 THR A N 1
ATOM 2674 C CA . THR A 1 351 ? -10.630 -11.820 -10.745 1.00 96.56 351 THR A CA 1
ATOM 2675 C C . THR A 1 351 ? -10.169 -10.457 -11.232 1.00 96.56 351 THR A C 1
ATOM 2677 O O . THR A 1 351 ? -10.573 -9.979 -12.292 1.00 96.56 351 THR A O 1
ATOM 2680 N N . HIS A 1 352 ? -9.272 -9.848 -10.469 1.00 90.25 352 HIS A N 1
ATOM 2681 C CA . HIS A 1 352 ? -8.700 -8.559 -10.808 1.00 90.25 352 HIS A CA 1
ATOM 2682 C C . HIS A 1 352 ? -7.201 -8.536 -10.542 1.00 90.25 352 HIS A C 1
ATOM 2684 O O . HIS A 1 352 ? -6.673 -9.186 -9.631 1.00 90.25 352 HIS A O 1
ATOM 2690 N N . LEU A 1 353 ? -6.523 -7.739 -11.363 1.00 86.62 353 LEU A N 1
ATOM 2691 C CA . LEU A 1 353 ? -5.164 -7.319 -11.103 1.00 86.62 353 LEU A CA 1
ATOM 2692 C C . LEU A 1 353 ? -5.217 -6.200 -10.067 1.00 86.62 353 LEU A C 1
ATOM 2694 O O . LEU A 1 353 ? -5.663 -5.088 -10.346 1.00 86.62 353 LEU A O 1
ATOM 2698 N N . GLN A 1 354 ? -4.728 -6.485 -8.873 1.00 70.00 354 GLN A N 1
ATOM 2699 C CA . GLN A 1 354 ? -4.261 -5.443 -7.990 1.00 70.00 354 GLN A CA 1
ATOM 2700 C C . GLN A 1 354 ? -2.788 -5.255 -8.339 1.00 70.00 354 GLN A C 1
ATOM 2702 O O . GLN A 1 354 ? -1.916 -5.924 -7.786 1.00 70.00 354 GLN A O 1
ATOM 2707 N N . THR A 1 355 ? -2.468 -4.309 -9.231 1.00 53.53 355 THR A N 1
ATOM 2708 C CA . THR A 1 355 ? -1.131 -3.700 -9.169 1.00 53.53 355 THR A CA 1
ATOM 2709 C C . THR A 1 355 ? -0.897 -3.392 -7.697 1.00 53.53 355 THR A C 1
ATOM 2711 O O . THR A 1 355 ? -1.861 -3.027 -7.015 1.00 53.53 355 THR A O 1
ATOM 2714 N N . ILE A 1 356 ? 0.317 -3.557 -7.167 1.00 50.44 356 ILE A N 1
ATOM 2715 C CA . ILE A 1 356 ? 0.631 -3.007 -5.842 1.00 50.44 356 ILE A CA 1
ATOM 2716 C C . ILE A 1 356 ? 0.605 -1.478 -6.006 1.00 50.44 356 ILE A C 1
ATOM 2718 O O . ILE A 1 356 ? 1.612 -0.785 -6.068 1.00 50.44 356 ILE A O 1
ATOM 2722 N N . SER A 1 357 ? -0.609 -0.966 -6.183 1.00 36.50 357 SER A N 1
ATOM 2723 C CA . SER A 1 357 ? -1.041 0.390 -6.094 1.00 36.50 357 SER A CA 1
ATOM 2724 C C . SER A 1 357 ? -0.838 0.646 -4.629 1.00 36.50 357 SER A C 1
ATOM 2726 O O . SER A 1 357 ? -1.663 0.295 -3.783 1.00 36.50 357 SER A O 1
ATOM 2728 N N . LYS A 1 358 ? 0.288 1.284 -4.334 1.00 45.25 358 LYS A N 1
ATOM 2729 C CA . LYS A 1 358 ? 0.306 2.250 -3.251 1.00 45.25 358 LYS A CA 1
ATOM 2730 C C . LYS A 1 358 ? -1.046 2.961 -3.278 1.00 45.25 358 LYS A C 1
ATOM 2732 O O . LYS A 1 358 ? -1.520 3.325 -4.362 1.00 45.25 358 LYS A O 1
ATOM 2737 N N . MET A 1 359 ? -1.681 3.144 -2.122 1.00 42.38 359 MET A N 1
ATOM 2738 C CA . MET A 1 359 ? -2.694 4.195 -2.029 1.00 42.38 359 MET A CA 1
ATOM 2739 C C . MET A 1 359 ? -2.146 5.431 -2.753 1.00 42.38 359 MET A C 1
ATOM 2741 O O . MET A 1 359 ? -0.926 5.637 -2.670 1.00 42.38 359 MET A O 1
ATOM 2745 N N . PRO A 1 360 ? -2.979 6.203 -3.479 1.00 55.22 360 PRO A N 1
ATOM 2746 C CA . PRO A 1 360 ? -2.499 7.399 -4.155 1.00 55.22 360 PRO A CA 1
ATOM 2747 C C . PRO A 1 360 ? -1.602 8.154 -3.170 1.00 55.22 360 PRO A C 1
ATOM 2749 O O . PRO A 1 360 ? -2.033 8.373 -2.036 1.00 55.22 360 PRO A O 1
ATOM 2752 N N . PRO A 1 361 ? -0.327 8.377 -3.523 1.00 73.19 361 PRO A N 1
ATOM 2753 C CA . PRO A 1 361 ? 0.698 8.801 -2.583 1.00 73.19 361 PRO A CA 1
ATOM 2754 C C . PRO A 1 361 ? 0.236 10.081 -1.882 1.00 73.19 361 PRO A C 1
ATOM 2756 O O . PRO A 1 361 ? 0.137 11.139 -2.492 1.00 73.19 361 PRO A O 1
ATOM 2759 N N . VAL A 1 362 ? -0.127 9.951 -0.603 1.00 86.69 362 VAL A N 1
ATOM 2760 C CA . VAL A 1 362 ? -0.687 11.053 0.184 1.00 86.69 362 VAL A CA 1
ATOM 2761 C C . VAL A 1 362 ? 0.479 11.876 0.727 1.00 86.69 362 VAL A C 1
ATOM 2763 O O . VAL A 1 362 ? 1.415 11.287 1.286 1.00 86.69 362 VAL A O 1
ATOM 2766 N N . PRO A 1 363 ? 0.469 13.212 0.598 1.00 94.00 363 PRO A N 1
ATOM 2767 C CA . PRO A 1 363 ? 1.486 14.034 1.234 1.00 94.00 363 PRO A CA 1
ATOM 2768 C C . PRO A 1 363 ? 1.399 13.930 2.769 1.00 94.00 363 PRO A C 1
ATOM 2770 O O . PRO A 1 363 ? 0.321 13.674 3.313 1.00 94.00 363 PRO A O 1
ATOM 2773 N N . PRO A 1 364 ? 2.512 14.114 3.504 1.00 96.38 364 PRO A N 1
ATOM 2774 C CA . PRO A 1 364 ? 2.499 13.977 4.958 1.00 96.38 364 PRO A CA 1
ATOM 2775 C C . PRO A 1 364 ? 1.538 14.972 5.626 1.00 96.38 364 PRO A C 1
ATOM 2777 O O . PRO A 1 364 ? 1.340 16.068 5.106 1.00 96.38 364 PRO A O 1
ATOM 2780 N N . PRO A 1 365 ? 0.958 14.653 6.796 1.00 96.69 365 PRO A N 1
ATOM 2781 C CA . PRO A 1 365 ? 0.148 15.597 7.562 1.00 96.69 365 PRO A CA 1
ATOM 2782 C C . PRO A 1 365 ? 0.787 16.983 7.739 1.00 96.69 365 PRO A C 1
ATOM 2784 O O . PRO A 1 365 ? 1.974 17.115 8.060 1.00 96.69 365 PRO A O 1
ATOM 2787 N N . LYS A 1 366 ? -0.018 18.034 7.556 1.00 97.88 366 LYS A N 1
ATOM 2788 C CA . LYS A 1 366 ? 0.371 19.424 7.840 1.00 97.88 366 LYS A CA 1
ATOM 2789 C C . LYS A 1 366 ? 0.612 19.583 9.346 1.00 97.88 366 LYS A C 1
ATOM 2791 O O . LYS A 1 366 ? -0.110 18.979 10.137 1.00 97.88 366 LYS A O 1
ATOM 2796 N N . GLY A 1 367 ? 1.611 20.368 9.742 1.00 98.06 367 GLY A N 1
ATOM 2797 C CA . GLY A 1 367 ? 1.950 20.558 11.155 1.00 98.06 367 GLY A CA 1
ATOM 2798 C C . GLY A 1 367 ? 3.437 20.523 11.468 1.00 98.06 367 GLY A C 1
ATOM 2799 O O . GLY A 1 367 ? 4.290 20.616 10.583 1.00 98.06 367 GLY A O 1
ATOM 2800 N N . VAL A 1 368 ? 3.734 20.409 12.761 1.00 98.62 368 VAL A N 1
ATOM 2801 C CA . VAL A 1 368 ? 5.101 20.317 13.278 1.00 98.62 368 VAL A CA 1
ATOM 2802 C C . VAL A 1 368 ? 5.527 18.856 13.351 1.00 98.62 368 VAL A C 1
ATOM 2804 O O . VAL A 1 368 ? 4.928 18.050 14.063 1.00 98.62 368 VAL A O 1
ATOM 2807 N N . TRP A 1 369 ? 6.583 18.543 12.618 1.00 98.69 369 TRP A N 1
ATOM 2808 C CA . TRP A 1 369 ? 7.294 17.276 12.623 1.00 98.69 369 TRP A CA 1
ATOM 2809 C C . TRP A 1 369 ? 8.621 17.436 13.354 1.00 98.69 369 TRP A C 1
ATOM 2811 O O . TRP A 1 369 ? 9.262 18.485 13.260 1.00 98.69 369 TRP A O 1
ATOM 2821 N N . VAL A 1 370 ? 9.079 16.373 14.011 1.00 98.62 370 VAL A N 1
ATOM 2822 C CA . VAL A 1 370 ? 10.367 16.390 14.717 1.00 98.62 370 VAL A CA 1
ATOM 2823 C C . VAL A 1 370 ? 11.358 15.447 14.038 1.00 98.62 370 VAL A C 1
ATOM 2825 O O . VAL A 1 370 ? 11.099 14.244 13.985 1.00 98.62 370 VAL A O 1
ATOM 2828 N N . PRO A 1 371 ? 12.511 15.935 13.541 1.00 97.81 371 PRO A N 1
ATOM 2829 C CA . PRO A 1 371 ? 13.648 15.087 13.243 1.00 97.81 371 PRO A CA 1
ATOM 2830 C C . PRO A 1 371 ? 14.269 14.618 14.559 1.00 97.81 371 PRO A C 1
ATOM 2832 O O . PRO A 1 371 ? 15.028 15.351 15.192 1.00 97.81 371 PRO A O 1
ATOM 2835 N N . VAL A 1 372 ? 13.907 13.411 14.992 1.00 97.56 372 VAL A N 1
ATOM 2836 C CA . VAL A 1 372 ? 14.328 12.883 16.294 1.00 97.56 372 VAL A CA 1
ATOM 2837 C C . VAL A 1 372 ? 15.805 12.486 16.271 1.00 97.56 372 VAL A C 1
ATOM 2839 O O . VAL A 1 372 ? 16.269 11.918 15.274 1.00 97.56 372 VAL A O 1
ATOM 2842 N N . PRO A 1 373 ? 16.563 12.770 17.346 1.00 95.88 373 PRO A N 1
ATOM 2843 C CA . PRO A 1 373 ? 17.900 12.221 17.495 1.00 95.88 373 PRO A CA 1
ATOM 2844 C C . PRO A 1 373 ? 17.835 10.697 17.625 1.00 95.88 373 PRO A C 1
ATOM 2846 O O . PRO A 1 373 ? 16.857 10.155 18.140 1.00 95.88 373 PRO A O 1
ATOM 2849 N N . THR A 1 374 ? 18.886 10.010 17.174 1.00 95.81 374 THR A N 1
ATOM 2850 C CA . THR A 1 374 ? 19.059 8.585 17.489 1.00 95.81 374 THR A CA 1
ATOM 2851 C C . THR A 1 374 ? 19.679 8.476 18.873 1.00 95.81 374 THR A C 1
ATOM 2853 O O . THR A 1 374 ? 20.756 9.028 19.093 1.00 95.81 374 THR A O 1
ATOM 2856 N N . PHE A 1 375 ? 19.026 7.798 19.811 1.00 95.69 375 PHE A N 1
ATOM 2857 C CA . PHE A 1 375 ? 19.560 7.637 21.165 1.00 95.69 375 PHE A CA 1
ATOM 2858 C C . PHE A 1 375 ? 20.484 6.423 21.268 1.00 95.69 375 PHE A C 1
ATOM 2860 O O . PHE A 1 375 ? 20.235 5.376 20.667 1.00 95.69 375 PHE A O 1
ATOM 2867 N N . PHE A 1 376 ? 21.546 6.570 22.058 1.00 94.19 376 PHE A N 1
ATOM 2868 C CA . PHE A 1 376 ? 22.522 5.522 22.331 1.00 94.19 376 PHE A CA 1
ATOM 2869 C C . PHE A 1 376 ? 22.661 5.310 23.833 1.00 94.19 376 PHE A C 1
ATOM 2871 O O . PHE A 1 376 ? 22.435 6.236 24.617 1.00 94.19 376 PHE A O 1
ATOM 2878 N N . LYS A 1 377 ? 23.040 4.093 24.223 1.00 92.31 377 LYS A N 1
ATOM 2879 C CA . LYS A 1 377 ? 23.245 3.732 25.624 1.00 92.31 377 LYS A CA 1
ATOM 288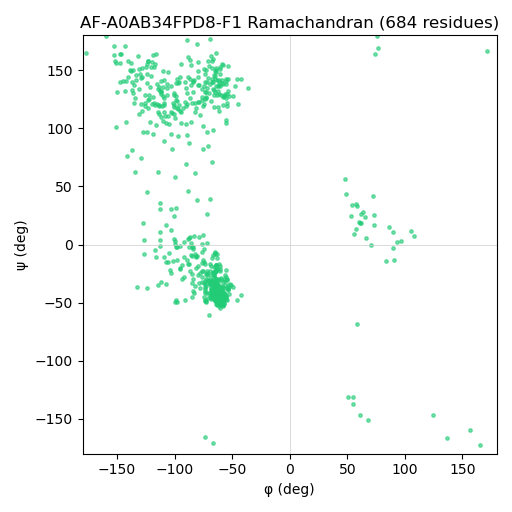0 C C . LYS A 1 377 ? 24.355 4.584 26.241 1.00 92.31 377 LYS A C 1
ATOM 2882 O O . LYS A 1 377 ? 25.371 4.869 25.608 1.00 92.31 377 LYS A O 1
ATOM 2887 N N . SER A 1 378 ? 24.132 4.988 27.491 1.00 87.81 378 SER A N 1
ATOM 2888 C CA . SER A 1 378 ? 25.084 5.764 28.290 1.00 87.81 378 SER A CA 1
ATOM 2889 C C . SER A 1 378 ? 26.411 5.023 28.461 1.00 87.81 378 SER A C 1
ATOM 2891 O O . SER A 1 378 ? 26.436 3.795 28.511 1.00 87.81 378 SER A O 1
ATOM 2893 N N . LYS A 1 379 ? 27.501 5.766 28.694 1.00 84.56 379 LYS A N 1
ATOM 2894 C CA . LYS A 1 379 ? 28.807 5.219 29.119 1.00 84.56 379 LYS A CA 1
ATOM 2895 C C . LYS A 1 379 ? 28.725 4.368 30.392 1.00 84.56 379 LYS A C 1
ATOM 2897 O O . LYS A 1 379 ? 29.619 3.574 30.659 1.00 84.56 379 LYS A O 1
ATOM 2902 N N . SER A 1 380 ? 27.680 4.571 31.194 1.00 85.94 380 SER A N 1
ATOM 2903 C CA . SER A 1 380 ? 27.408 3.795 32.407 1.00 85.94 380 SER A CA 1
ATOM 2904 C C . SER A 1 380 ? 26.721 2.448 32.146 1.00 85.94 380 SER A C 1
ATOM 2906 O O . SER A 1 380 ? 26.625 1.634 33.065 1.00 85.94 380 SER A O 1
ATOM 2908 N N . ALA A 1 381 ? 26.241 2.196 30.922 1.00 88.06 381 ALA A N 1
ATOM 2909 C CA . ALA A 1 381 ? 25.590 0.944 30.562 1.00 88.06 381 ALA A CA 1
ATOM 2910 C C . ALA A 1 381 ? 26.598 -0.213 30.504 1.00 88.06 381 ALA A C 1
ATOM 2912 O O . ALA A 1 381 ? 27.735 -0.057 30.062 1.00 88.06 381 ALA A O 1
ATOM 2913 N N . THR A 1 382 ? 26.168 -1.399 30.933 1.00 89.50 382 THR A N 1
ATOM 2914 C CA . THR A 1 382 ? 27.028 -2.591 31.017 1.00 89.50 382 THR A CA 1
ATOM 2915 C C . THR A 1 382 ? 27.496 -3.109 29.658 1.00 89.50 382 THR A C 1
ATOM 2917 O O . THR A 1 382 ? 28.513 -3.790 29.584 1.00 89.50 382 THR A O 1
ATOM 2920 N N . ASP A 1 383 ? 26.748 -2.813 28.598 1.00 89.12 383 ASP A N 1
ATOM 2921 C CA . ASP A 1 383 ? 27.001 -3.203 27.210 1.00 89.12 383 ASP A CA 1
ATOM 2922 C C . ASP A 1 383 ? 27.568 -2.053 26.358 1.00 89.12 383 ASP A C 1
ATOM 2924 O O . ASP A 1 383 ? 27.621 -2.162 25.135 1.00 89.12 383 ASP A O 1
ATOM 2928 N N . PHE A 1 384 ? 27.996 -0.950 26.982 1.00 89.62 384 PHE A N 1
ATOM 2929 C CA . PHE A 1 384 ? 28.517 0.209 26.267 1.00 89.62 384 PHE A CA 1
ATOM 2930 C C . PHE A 1 384 ? 29.782 -0.120 25.456 1.00 89.62 384 PHE A C 1
ATOM 2932 O O . PHE A 1 384 ? 30.767 -0.637 25.985 1.00 89.62 384 PHE A O 1
ATOM 2939 N N . ASP A 1 385 ? 29.776 0.269 24.180 1.00 88.12 385 ASP A N 1
ATOM 2940 C CA . ASP A 1 385 ? 30.932 0.224 23.285 1.00 88.12 385 ASP A CA 1
ATOM 2941 C C . ASP A 1 385 ? 31.338 1.666 22.912 1.00 88.12 385 ASP A C 1
ATOM 2943 O O . ASP A 1 385 ? 30.538 2.381 22.305 1.00 88.12 385 ASP A O 1
ATOM 2947 N N . PRO A 1 386 ? 32.564 2.122 23.242 1.00 83.75 386 PRO A N 1
ATOM 2948 C CA . PRO A 1 386 ? 33.024 3.478 22.933 1.00 83.75 386 PRO A CA 1
ATOM 2949 C C . PRO A 1 386 ? 33.242 3.744 21.434 1.00 83.75 386 PRO A C 1
ATOM 2951 O O . PRO A 1 386 ? 33.357 4.906 21.043 1.00 83.75 386 PRO A O 1
ATOM 2954 N N . VAL A 1 387 ? 33.331 2.702 20.602 1.00 84.81 387 VAL A N 1
ATOM 2955 C CA . VAL A 1 387 ? 33.475 2.820 19.143 1.00 84.81 387 VAL A CA 1
ATOM 2956 C C . VAL A 1 387 ? 32.105 2.832 18.479 1.00 84.81 387 VAL A C 1
ATOM 2958 O O . VAL A 1 387 ? 31.829 3.697 17.646 1.00 84.81 387 VAL A O 1
ATOM 2961 N N . THR A 1 388 ? 31.239 1.896 18.873 1.00 87.06 388 THR A N 1
ATOM 2962 C CA . THR A 1 388 ? 29.891 1.756 18.311 1.00 87.06 388 THR A CA 1
ATOM 2963 C C . THR A 1 388 ? 28.837 1.690 19.418 1.00 87.06 388 THR A C 1
ATOM 2965 O O . THR A 1 388 ? 28.282 0.617 19.659 1.00 87.06 388 THR A O 1
ATOM 2968 N N . PRO A 1 389 ? 28.511 2.820 20.079 1.00 90.00 389 PRO A N 1
ATOM 2969 C CA . PRO A 1 389 ? 27.523 2.838 21.151 1.00 90.00 389 PRO A CA 1
ATOM 2970 C C . PRO A 1 389 ? 26.219 2.120 20.750 1.00 90.00 389 PRO A C 1
ATOM 2972 O O . PRO A 1 389 ? 25.655 2.432 19.683 1.00 90.00 389 PRO A O 1
ATOM 2975 N N . PRO A 1 390 ? 25.737 1.156 21.563 1.00 92.44 390 PRO A N 1
ATOM 2976 C CA . PRO A 1 390 ? 24.485 0.458 21.298 1.00 92.44 390 PRO A CA 1
ATOM 2977 C C . PRO A 1 390 ? 23.300 1.421 21.260 1.00 92.44 390 PRO A C 1
ATOM 2979 O O . PRO A 1 390 ? 23.309 2.466 21.909 1.00 92.44 390 PRO A O 1
ATOM 2982 N N . LEU A 1 391 ? 22.259 1.060 20.512 1.00 95.19 391 LEU A N 1
ATOM 2983 C CA . LEU A 1 391 ? 21.024 1.840 20.435 1.00 95.19 391 LEU A CA 1
ATOM 2984 C C . LEU A 1 391 ? 20.282 1.839 21.778 1.00 95.19 391 LEU A C 1
ATOM 2986 O O . LEU A 1 391 ? 20.142 0.796 22.419 1.00 95.19 391 LEU A O 1
ATOM 2990 N N . ASP A 1 392 ? 19.716 2.983 22.154 1.00 95.81 392 ASP A N 1
ATOM 2991 C CA . ASP A 1 392 ? 18.781 3.084 23.273 1.00 95.81 392 ASP A CA 1
ATOM 2992 C C . ASP A 1 392 ? 17.337 3.189 22.772 1.00 95.81 392 ASP A C 1
ATOM 2994 O O . ASP A 1 392 ? 16.764 4.270 22.635 1.00 95.81 392 ASP A O 1
ATOM 2998 N N . LEU A 1 393 ? 16.755 2.030 22.459 1.00 96.50 393 LEU A N 1
ATOM 2999 C CA . LEU A 1 393 ? 15.400 1.935 21.910 1.00 96.50 393 LEU A CA 1
ATOM 3000 C C . LEU A 1 393 ? 14.318 2.399 22.893 1.00 96.50 393 LEU A C 1
ATOM 3002 O O . LEU A 1 393 ? 13.263 2.860 22.456 1.00 96.50 393 LEU A O 1
ATOM 3006 N N . ASP A 1 394 ? 14.572 2.296 24.200 1.00 96.06 394 ASP A N 1
ATOM 3007 C CA . ASP A 1 394 ? 13.626 2.741 25.222 1.00 96.06 394 ASP A CA 1
ATOM 3008 C C . ASP A 1 394 ? 13.588 4.265 25.290 1.00 96.06 394 ASP A C 1
ATOM 3010 O O . ASP A 1 394 ? 12.504 4.833 25.167 1.00 96.06 394 ASP A O 1
ATOM 3014 N N . ALA A 1 395 ? 14.752 4.925 25.346 1.00 96.75 395 ALA A N 1
ATOM 3015 C CA . ALA A 1 395 ? 14.833 6.384 25.248 1.00 96.75 395 ALA A CA 1
ATOM 3016 C C . ALA A 1 395 ? 14.242 6.896 23.921 1.00 96.75 395 ALA A C 1
ATOM 3018 O O . ALA A 1 395 ? 13.515 7.891 23.899 1.00 96.75 395 ALA A O 1
ATOM 3019 N N . GLN A 1 396 ? 14.490 6.184 22.814 1.00 97.75 396 GLN A N 1
ATOM 3020 C CA . GLN A 1 396 ? 13.918 6.520 21.509 1.00 97.75 396 GLN A CA 1
ATOM 3021 C C . GLN A 1 396 ? 12.385 6.492 21.518 1.00 97.75 396 GLN A C 1
ATOM 3023 O O . GLN A 1 396 ? 11.747 7.419 21.008 1.00 97.75 396 GLN A O 1
ATOM 3028 N N . ALA A 1 397 ? 11.792 5.438 22.083 1.00 97.62 397 ALA A N 1
ATOM 3029 C CA . ALA A 1 397 ? 10.345 5.296 22.179 1.00 97.62 397 ALA A CA 1
ATOM 3030 C C . ALA A 1 397 ? 9.739 6.291 23.178 1.00 97.62 397 ALA A C 1
ATOM 3032 O O . ALA A 1 397 ? 8.711 6.896 22.879 1.00 97.62 397 ALA A O 1
ATOM 3033 N N . GLU A 1 398 ? 10.375 6.494 24.332 1.00 98.19 398 GLU A N 1
ATOM 3034 C CA . GLU A 1 398 ? 9.942 7.454 25.349 1.00 98.19 398 GLU A CA 1
ATOM 3035 C C . GLU A 1 398 ? 9.885 8.876 24.783 1.00 98.19 398 GLU A C 1
ATOM 3037 O O . GLU A 1 398 ? 8.852 9.544 24.897 1.00 98.19 398 GLU A O 1
ATOM 3042 N N . HIS A 1 399 ? 10.947 9.304 24.090 1.00 98.50 399 HIS A N 1
ATOM 3043 C CA . HIS A 1 399 ? 10.995 10.608 23.434 1.00 98.50 399 HIS A CA 1
ATOM 3044 C C . HIS A 1 399 ? 9.886 10.749 22.394 1.00 98.50 399 HIS A C 1
ATOM 3046 O O . HIS A 1 399 ? 9.091 11.685 22.462 1.00 98.50 399 HIS A O 1
ATOM 3052 N N . GLY A 1 400 ? 9.774 9.783 21.477 1.00 98.25 400 GLY A N 1
ATOM 3053 C CA . GLY A 1 400 ? 8.753 9.800 20.430 1.00 98.25 400 GLY A CA 1
ATOM 3054 C C . GLY A 1 400 ? 7.326 9.877 20.984 1.00 98.25 400 GLY A C 1
ATOM 3055 O O . GLY A 1 400 ? 6.523 10.687 20.516 1.00 98.25 400 GLY A O 1
ATOM 3056 N N . LEU A 1 401 ? 7.011 9.089 22.014 1.00 98.31 401 LEU A N 1
ATOM 3057 C CA . LEU A 1 401 ? 5.693 9.095 22.653 1.00 98.31 401 LEU A CA 1
ATOM 3058 C C . LEU A 1 401 ? 5.411 10.408 23.392 1.00 98.31 401 LEU A C 1
ATOM 3060 O O . LEU A 1 401 ? 4.280 10.899 23.352 1.00 98.31 401 LEU A O 1
ATOM 3064 N N . GLY A 1 402 ? 6.419 10.995 24.045 1.00 98.00 402 GLY A N 1
ATOM 3065 C CA . GLY A 1 402 ? 6.306 12.316 24.665 1.00 98.00 402 GLY A CA 1
ATOM 3066 C C . GLY A 1 402 ? 5.960 13.402 23.643 1.00 98.00 402 GLY A C 1
ATOM 3067 O O . GLY A 1 402 ? 5.055 14.210 23.873 1.00 98.00 402 GLY A O 1
ATOM 3068 N N . LEU A 1 403 ? 6.609 13.369 22.476 1.00 98.56 403 LEU A N 1
ATOM 3069 C CA . LEU A 1 403 ? 6.336 14.287 21.368 1.00 98.56 403 LEU A CA 1
ATOM 3070 C C . LEU A 1 403 ? 4.919 14.113 20.812 1.00 98.56 403 LEU A C 1
ATOM 3072 O O . LEU A 1 403 ? 4.192 15.096 20.662 1.00 98.56 403 LEU A O 1
ATOM 3076 N N . ALA A 1 404 ? 4.492 12.872 20.575 1.00 98.00 404 ALA A N 1
ATOM 3077 C CA . ALA A 1 404 ? 3.150 12.572 20.081 1.00 98.00 404 ALA A CA 1
ATOM 3078 C C . ALA A 1 404 ? 2.052 13.077 21.029 1.00 98.00 404 ALA A C 1
ATOM 3080 O O . ALA A 1 404 ? 1.099 13.726 20.597 1.00 98.00 404 ALA A O 1
ATOM 3081 N N . ARG A 1 405 ? 2.226 12.866 22.340 1.00 97.06 405 ARG A N 1
ATOM 3082 C CA . ARG A 1 405 ? 1.319 13.383 23.382 1.00 97.06 405 ARG A CA 1
ATOM 3083 C C . ARG A 1 405 ? 1.306 14.910 23.461 1.00 97.06 405 ARG A C 1
ATOM 3085 O O . ARG A 1 405 ? 0.324 15.480 23.922 1.00 97.06 405 ARG A O 1
ATOM 3092 N N . SER A 1 406 ? 2.371 15.558 22.999 1.00 97.50 406 SER A N 1
ATOM 3093 C CA . SER A 1 406 ? 2.508 17.017 22.969 1.00 97.50 406 SER A CA 1
ATOM 3094 C C . SER A 1 406 ? 1.946 17.656 21.690 1.00 97.50 406 SER A C 1
ATOM 3096 O O . SER A 1 406 ? 2.066 18.865 21.508 1.00 97.50 406 SER A O 1
ATOM 3098 N N . GLY A 1 407 ? 1.323 16.867 20.805 1.00 97.19 407 GLY A N 1
ATOM 3099 C CA . GLY A 1 407 ? 0.664 17.358 19.591 1.00 97.19 407 GLY A CA 1
ATOM 3100 C C . GLY A 1 407 ? 1.563 17.440 18.356 1.00 97.19 407 GLY A C 1
ATOM 3101 O O . GLY A 1 407 ? 1.151 18.010 17.346 1.00 97.19 407 GLY A O 1
ATOM 3102 N N . ILE A 1 408 ? 2.773 16.870 18.405 1.00 98.56 408 ILE A N 1
ATOM 3103 C CA . ILE A 1 408 ? 3.595 16.663 17.206 1.00 98.56 408 ILE A CA 1
ATOM 3104 C C . ILE A 1 408 ? 2.847 15.724 16.258 1.00 98.56 408 ILE A C 1
ATOM 3106 O O . ILE A 1 408 ? 2.275 14.721 16.695 1.00 98.56 408 ILE A O 1
ATOM 3110 N N . VAL A 1 409 ? 2.835 16.046 14.963 1.00 97.88 409 VAL A N 1
ATOM 3111 C CA . VAL A 1 409 ? 2.043 15.292 13.974 1.00 97.88 409 VAL A CA 1
ATOM 3112 C C . VAL A 1 409 ? 2.791 14.100 13.386 1.00 97.88 409 VAL A C 1
ATOM 3114 O O . VAL A 1 409 ? 2.156 13.223 12.814 1.00 97.88 409 VAL A O 1
ATOM 3117 N N . GLY A 1 410 ? 4.116 14.049 13.525 1.00 98.31 410 GLY A N 1
ATOM 3118 C CA . GLY A 1 410 ? 4.925 12.939 13.039 1.00 98.31 410 GLY A CA 1
ATOM 3119 C C . GLY A 1 410 ? 6.409 13.066 13.371 1.00 98.31 410 GLY A C 1
ATOM 3120 O O . GLY A 1 410 ? 6.900 14.145 13.721 1.00 98.31 410 GLY A O 1
ATOM 3121 N N . LEU A 1 411 ? 7.137 11.956 13.238 1.00 98.69 411 LEU A N 1
ATOM 3122 C CA . LEU A 1 411 ? 8.589 11.914 13.436 1.00 98.69 411 LEU A CA 1
ATOM 3123 C C . LEU A 1 411 ? 9.322 11.715 12.110 1.00 98.69 411 LEU A C 1
ATOM 3125 O O . LEU A 1 411 ? 8.919 10.908 11.271 1.00 98.69 411 LEU A O 1
ATOM 3129 N N . VAL A 1 412 ? 10.455 12.398 11.964 1.00 98.56 412 VAL A N 1
ATOM 3130 C CA . VAL A 1 412 ? 11.466 12.088 10.955 1.00 98.56 412 VAL A CA 1
ATOM 3131 C C . VAL A 1 412 ? 12.612 11.345 11.637 1.00 98.56 412 VAL A C 1
ATOM 3133 O O . VAL A 1 412 ? 13.340 11.912 12.449 1.00 98.56 412 VAL A O 1
ATOM 3136 N N . VAL A 1 413 ? 12.790 10.074 11.302 1.00 97.94 413 VAL A N 1
ATOM 3137 C CA . VAL A 1 413 ? 13.838 9.208 11.858 1.00 97.94 413 VAL A CA 1
ATOM 3138 C C . VAL A 1 413 ? 15.001 9.157 10.871 1.00 97.94 413 VAL A C 1
ATOM 3140 O O . VAL A 1 413 ? 14.779 9.085 9.669 1.00 97.94 413 VAL A O 1
ATOM 3143 N N . PHE A 1 414 ? 16.246 9.211 11.348 1.00 96.31 414 PHE A N 1
ATOM 3144 C CA . PHE A 1 414 ? 17.460 9.214 10.507 1.00 96.31 414 PHE A CA 1
ATOM 3145 C C . PHE A 1 414 ? 17.615 10.397 9.542 1.00 96.31 414 PHE A C 1
ATOM 3147 O O . PHE A 1 414 ? 18.306 10.297 8.528 1.00 96.31 414 PHE A O 1
ATOM 3154 N N . GLY A 1 415 ? 17.013 11.544 9.860 1.00 92.44 415 GLY A N 1
ATOM 3155 C CA . GLY A 1 415 ? 17.448 12.809 9.265 1.00 92.44 415 GLY A CA 1
ATOM 3156 C C . GLY A 1 415 ? 18.861 13.195 9.728 1.00 92.44 415 GLY A C 1
ATOM 3157 O O . GLY A 1 415 ? 19.533 12.438 10.429 1.00 92.44 415 GLY A O 1
ATOM 3158 N N . SER A 1 416 ? 19.296 14.418 9.411 1.00 92.44 416 SER A N 1
ATOM 3159 C CA . SER A 1 416 ? 20.584 14.950 9.891 1.00 92.44 416 SER A CA 1
ATOM 3160 C C . SER A 1 416 ? 20.694 14.903 11.425 1.00 92.44 416 SER A C 1
ATOM 3162 O O . SER A 1 416 ? 21.694 14.427 11.948 1.00 92.44 416 SER A O 1
ATOM 3164 N N . THR A 1 417 ? 19.633 15.292 12.145 1.00 94.81 417 THR A N 1
ATOM 3165 C CA . THR A 1 417 ? 19.542 15.180 13.616 1.00 94.81 417 THR A CA 1
ATOM 3166 C C . THR A 1 417 ? 19.570 13.734 14.110 1.00 94.81 417 THR A C 1
ATOM 3168 O O . THR A 1 417 ? 20.081 13.458 15.186 1.00 94.81 417 THR A O 1
ATOM 3171 N N . GLY A 1 418 ? 19.049 12.796 13.321 1.00 95.19 418 GLY A N 1
ATOM 3172 C CA . GLY A 1 418 ? 19.052 11.372 13.650 1.00 95.19 418 GLY A CA 1
ATOM 3173 C C . GLY A 1 418 ? 20.393 10.686 13.392 1.00 95.19 418 GLY A C 1
ATOM 3174 O O . GLY A 1 418 ? 20.449 9.463 13.462 1.00 95.19 418 GLY A O 1
ATOM 3175 N N . GLU A 1 419 ? 21.447 11.433 13.042 1.00 94.06 419 GLU A N 1
ATOM 3176 C CA . GLU A 1 419 ? 22.770 10.891 12.703 1.00 94.06 419 GLU A CA 1
ATOM 3177 C C . GLU A 1 419 ? 22.704 9.825 11.600 1.00 94.06 419 GLU A C 1
ATOM 3179 O O . GLU A 1 419 ? 23.478 8.875 11.606 1.00 94.06 419 GLU A O 1
ATOM 3184 N N . GLY A 1 420 ? 21.774 9.965 10.644 1.00 93.06 420 GLY A N 1
ATOM 3185 C CA . GLY A 1 420 ? 21.408 8.890 9.714 1.00 93.06 420 GLY A CA 1
ATOM 3186 C C . GLY A 1 420 ? 22.571 8.277 8.923 1.00 93.06 420 GLY A C 1
ATOM 3187 O O . GLY A 1 420 ? 22.525 7.085 8.631 1.00 93.06 420 GLY A O 1
ATOM 3188 N N . VAL A 1 421 ? 23.618 9.059 8.635 1.00 92.12 421 VAL A N 1
ATOM 3189 C CA . VAL A 1 421 ? 24.850 8.616 7.947 1.00 92.12 421 VAL A CA 1
ATOM 3190 C C . VAL A 1 421 ? 25.777 7.759 8.821 1.00 92.12 421 VAL A C 1
ATOM 3192 O O . VAL A 1 421 ? 26.644 7.068 8.298 1.00 92.12 421 VAL A O 1
ATOM 3195 N N . HIS A 1 422 ? 25.597 7.784 10.143 1.00 92.00 422 HIS A N 1
ATOM 3196 C CA . HIS A 1 422 ? 26.357 7.001 11.125 1.00 92.00 422 HIS A CA 1
ATOM 3197 C C . HIS A 1 422 ? 25.605 5.739 11.582 1.00 92.00 422 HIS A C 1
ATOM 3199 O O . HIS A 1 422 ? 26.092 4.986 12.435 1.00 92.00 422 HIS A O 1
ATOM 3205 N N . ILE A 1 423 ? 24.400 5.497 11.054 1.00 92.12 423 ILE A N 1
ATOM 3206 C CA . ILE A 1 423 ? 23.575 4.346 11.426 1.00 92.12 423 ILE A CA 1
ATOM 3207 C C . ILE A 1 423 ? 23.704 3.255 10.368 1.00 92.12 423 ILE A C 1
ATOM 3209 O O . ILE A 1 423 ? 23.315 3.435 9.217 1.00 92.12 423 ILE A O 1
ATOM 3213 N N . HIS A 1 424 ? 24.213 2.095 10.782 1.00 89.50 424 HIS A N 1
ATOM 3214 C CA . HIS A 1 424 ? 24.333 0.930 9.914 1.00 89.50 424 HIS A CA 1
ATOM 3215 C C . HIS A 1 424 ? 22.945 0.472 9.417 1.00 89.50 424 HIS A C 1
ATOM 3217 O O . HIS A 1 424 ? 22.009 0.445 10.220 1.00 89.50 424 HIS A O 1
ATOM 3223 N N . PRO A 1 425 ? 22.787 0.023 8.156 1.00 84.25 425 PRO A N 1
ATOM 3224 C CA . PRO A 1 425 ? 21.504 -0.435 7.610 1.00 84.25 425 PRO A CA 1
ATOM 3225 C C . PRO A 1 425 ? 20.705 -1.381 8.524 1.00 84.25 425 PRO A C 1
ATOM 3227 O O . PRO A 1 425 ? 19.541 -1.120 8.820 1.00 84.25 425 PRO A O 1
ATOM 3230 N N . ARG A 1 426 ? 21.359 -2.412 9.079 1.00 85.12 426 ARG A N 1
ATOM 3231 C CA . ARG A 1 426 ? 20.746 -3.346 10.050 1.00 85.12 426 ARG A CA 1
ATOM 3232 C C . ARG A 1 426 ? 20.101 -2.663 11.270 1.00 85.12 426 ARG A C 1
ATOM 3234 O O . ARG A 1 426 ? 19.034 -3.079 11.706 1.00 85.12 426 ARG A O 1
ATOM 3241 N N . ASP A 1 427 ? 20.729 -1.610 11.793 1.00 91.12 427 ASP A N 1
ATOM 3242 C CA . ASP A 1 427 ? 20.285 -0.882 12.987 1.00 91.12 427 ASP A CA 1
ATOM 3243 C C . ASP A 1 427 ? 19.062 -0.017 12.651 1.00 91.12 427 ASP A C 1
ATOM 3245 O O . ASP A 1 427 ? 18.153 0.143 13.467 1.00 91.12 427 ASP A O 1
ATOM 3249 N N . ARG A 1 428 ? 19.003 0.501 11.415 1.00 93.94 428 ARG A N 1
ATOM 3250 C CA . ARG A 1 428 ? 17.917 1.375 10.957 1.00 93.94 428 ARG A CA 1
ATOM 3251 C C . ARG A 1 428 ? 16.559 0.682 11.046 1.00 93.94 428 ARG A C 1
ATOM 3253 O O . ARG A 1 428 ? 15.587 1.256 11.539 1.00 93.94 428 ARG A O 1
ATOM 3260 N N . LYS A 1 429 ? 16.516 -0.579 10.609 1.00 90.75 429 LYS A N 1
ATOM 3261 C CA . LYS A 1 429 ? 15.313 -1.417 10.636 1.00 90.75 429 LYS A CA 1
ATOM 3262 C C . LYS A 1 429 ? 14.825 -1.669 12.061 1.00 90.75 429 LYS A C 1
ATOM 3264 O O . LYS A 1 429 ? 13.627 -1.585 12.322 1.00 90.75 429 LYS A O 1
ATOM 3269 N N . VAL A 1 430 ? 15.755 -1.926 12.983 1.00 93.94 430 VAL A N 1
ATOM 3270 C CA . VAL A 1 430 ? 15.454 -2.192 14.396 1.00 93.94 430 VAL A CA 1
ATOM 3271 C C . VAL A 1 430 ? 14.801 -0.976 15.053 1.00 93.94 430 VAL A C 1
ATOM 3273 O O . VAL A 1 430 ? 13.761 -1.121 15.693 1.00 93.94 430 VAL A O 1
ATOM 3276 N N . VAL A 1 431 ? 15.352 0.226 14.859 1.00 96.56 431 VAL A N 1
ATOM 3277 C CA . VAL A 1 431 ? 14.789 1.452 15.451 1.00 96.56 431 VAL A CA 1
ATOM 3278 C C . VAL A 1 431 ? 13.397 1.757 14.893 1.00 96.56 431 VAL A C 1
ATOM 3280 O O . VAL A 1 431 ? 12.482 2.012 15.675 1.00 96.56 431 VAL A O 1
ATOM 3283 N N . LEU A 1 432 ? 13.209 1.710 13.567 1.00 95.94 432 LEU A N 1
ATOM 3284 C CA . LEU A 1 432 ? 11.903 1.998 12.957 1.00 95.94 432 LEU A CA 1
ATOM 3285 C C . LEU A 1 432 ? 10.836 0.997 13.400 1.00 95.94 432 LEU A C 1
ATOM 3287 O O . LEU A 1 432 ? 9.739 1.408 13.777 1.00 95.94 432 LEU A O 1
ATOM 3291 N N . ARG A 1 433 ? 11.170 -0.302 13.414 1.00 94.31 433 ARG A N 1
ATOM 3292 C CA . ARG A 1 433 ? 10.253 -1.346 13.880 1.00 94.31 433 ARG A CA 1
ATOM 3293 C C . ARG A 1 433 ? 9.902 -1.157 15.354 1.00 94.31 433 ARG A C 1
ATOM 3295 O O . ARG A 1 433 ? 8.724 -1.168 15.696 1.00 94.31 433 ARG A O 1
ATOM 3302 N N . SER A 1 434 ? 10.906 -0.915 16.199 1.00 96.50 434 SER A N 1
ATOM 3303 C CA . SER A 1 434 ? 10.707 -0.658 17.627 1.00 96.50 434 SER A CA 1
ATOM 3304 C C . SER A 1 434 ? 9.790 0.542 17.858 1.00 96.50 434 SER A C 1
ATOM 3306 O O . SER A 1 434 ? 8.873 0.462 18.669 1.00 96.50 434 SER A O 1
ATOM 3308 N N . LEU A 1 435 ? 9.988 1.646 17.133 1.00 96.88 435 LEU A N 1
ATOM 3309 C CA . LEU A 1 435 ? 9.103 2.807 17.223 1.00 96.88 435 LEU A CA 1
ATOM 3310 C C . LEU A 1 435 ? 7.672 2.454 16.811 1.00 96.88 435 LEU A C 1
ATOM 3312 O O . LEU A 1 435 ? 6.755 2.683 17.594 1.00 96.88 435 LEU A O 1
ATOM 3316 N N . ALA A 1 436 ? 7.473 1.855 15.635 1.00 94.19 436 ALA A N 1
ATOM 3317 C CA . ALA A 1 436 ? 6.141 1.483 15.158 1.00 94.19 436 ALA A CA 1
ATOM 3318 C C . ALA A 1 436 ? 5.388 0.594 16.168 1.00 94.19 436 ALA A C 1
ATOM 3320 O O . ALA A 1 436 ? 4.226 0.861 16.485 1.00 94.19 436 ALA A O 1
ATOM 3321 N N . ASP A 1 437 ? 6.070 -0.405 16.736 1.00 94.25 437 ASP A N 1
ATOM 3322 C CA . ASP A 1 437 ? 5.491 -1.318 17.724 1.00 94.25 437 ASP A CA 1
ATOM 3323 C C . ASP A 1 437 ? 5.137 -0.605 19.036 1.00 94.25 437 ASP A C 1
ATOM 3325 O O . ASP A 1 437 ? 4.032 -0.772 19.558 1.00 94.25 437 ASP A O 1
ATOM 3329 N N . ARG A 1 438 ? 6.038 0.234 19.561 1.00 96.81 438 ARG A N 1
ATOM 3330 C CA . ARG A 1 438 ? 5.819 0.953 20.828 1.00 96.81 438 ARG A CA 1
ATOM 3331 C C . ARG A 1 438 ? 4.728 2.019 20.699 1.00 96.81 438 ARG A C 1
ATOM 3333 O O . ARG A 1 438 ? 3.953 2.203 21.634 1.00 96.81 438 ARG A O 1
ATOM 3340 N N . PHE A 1 439 ? 4.607 2.667 19.541 1.00 96.94 439 PHE A N 1
ATOM 3341 C CA . PHE A 1 439 ? 3.504 3.582 19.239 1.00 96.94 439 PHE A CA 1
ATOM 3342 C C . PHE A 1 439 ? 2.157 2.858 19.176 1.00 96.94 439 PHE A C 1
ATOM 3344 O O . PHE A 1 439 ? 1.201 3.297 19.818 1.00 96.94 439 PHE A O 1
ATOM 3351 N N . ALA A 1 440 ? 2.089 1.719 18.480 1.00 93.12 440 ALA A N 1
ATOM 3352 C CA . ALA A 1 440 ? 0.876 0.909 18.425 1.00 93.12 440 ALA A CA 1
ATOM 3353 C C . ALA A 1 440 ? 0.437 0.444 19.826 1.00 93.12 440 ALA A C 1
ATOM 3355 O O . ALA A 1 440 ? -0.728 0.603 20.190 1.00 93.12 440 ALA A O 1
ATOM 3356 N N . GLN A 1 441 ? 1.376 -0.046 20.643 1.00 95.00 441 GLN A N 1
ATOM 3357 C CA . GLN A 1 441 ? 1.118 -0.460 22.030 1.00 95.00 441 GLN A CA 1
ATOM 3358 C C . GLN A 1 441 ? 0.636 0.694 22.919 1.00 95.00 441 GLN A C 1
ATOM 3360 O O . GLN A 1 441 ? -0.188 0.489 23.808 1.00 95.00 441 GLN A O 1
ATOM 3365 N N . ALA A 1 442 ? 1.121 1.912 22.676 1.00 95.44 442 ALA A N 1
ATOM 3366 C CA . ALA A 1 442 ? 0.743 3.105 23.426 1.00 95.44 442 ALA A CA 1
ATOM 3367 C C . ALA A 1 442 ? -0.568 3.764 22.948 1.00 95.44 442 ALA A C 1
ATOM 3369 O O . ALA A 1 442 ? -0.895 4.853 23.421 1.00 95.44 442 ALA A O 1
ATOM 3370 N N . GLY A 1 443 ? -1.310 3.137 22.026 1.00 93.31 443 GLY A N 1
ATOM 3371 C CA . GLY A 1 443 ? -2.589 3.650 21.522 1.00 93.31 443 GLY A CA 1
ATOM 3372 C C . GLY A 1 443 ? -2.474 4.626 20.347 1.00 93.31 443 GLY A C 1
ATOM 3373 O O . GLY A 1 443 ? -3.453 5.289 20.016 1.00 93.31 443 GLY A O 1
ATOM 3374 N N . PHE A 1 444 ? -1.313 4.691 19.692 1.00 92.06 444 PHE A N 1
ATOM 3375 C CA . PHE A 1 444 ? -1.076 5.477 18.477 1.00 92.06 444 PHE A CA 1
ATOM 3376 C C . PHE A 1 444 ? -0.778 4.555 17.277 1.00 92.06 444 PHE A C 1
ATOM 3378 O O . PHE A 1 444 ? 0.329 4.589 16.728 1.00 92.06 444 PHE A O 1
ATOM 3385 N N . PRO A 1 445 ? -1.720 3.685 16.862 1.00 88.25 445 PRO A N 1
ATOM 3386 C CA . PRO A 1 445 ? -1.506 2.829 15.702 1.00 88.25 445 PRO A CA 1
ATOM 3387 C C . PRO A 1 445 ? -1.304 3.688 14.449 1.00 88.25 445 PRO A C 1
ATOM 3389 O O . PRO A 1 445 ? -2.028 4.657 14.231 1.00 88.25 445 PRO A O 1
ATOM 3392 N N . ASN A 1 446 ? -0.331 3.316 13.614 1.00 88.00 446 ASN A N 1
ATOM 3393 C CA . ASN A 1 446 ? 0.009 4.033 12.379 1.00 88.00 446 ASN A CA 1
ATOM 3394 C C . ASN A 1 446 ? 0.392 5.509 12.592 1.00 88.00 446 ASN A C 1
ATOM 3396 O O . ASN A 1 446 ? 0.103 6.350 11.740 1.00 88.00 446 ASN A O 1
ATOM 3400 N N . TYR A 1 447 ? 1.031 5.839 13.721 1.00 96.69 447 TYR A N 1
ATOM 3401 C CA . TYR A 1 447 ? 1.548 7.189 13.929 1.00 96.69 447 TYR A CA 1
ATOM 3402 C C . TYR A 1 447 ? 2.498 7.600 12.783 1.00 96.69 447 TYR A C 1
ATOM 3404 O O . TYR A 1 447 ? 3.301 6.765 12.346 1.00 96.69 447 TYR A O 1
ATOM 3412 N N . PRO A 1 448 ? 2.428 8.850 12.281 1.00 97.94 448 PRO A N 1
ATOM 3413 C CA . PRO A 1 448 ? 3.200 9.264 11.113 1.00 97.94 448 PRO A CA 1
ATOM 3414 C C . PRO A 1 448 ? 4.720 9.191 11.324 1.00 97.94 448 PRO A C 1
ATOM 3416 O O . PRO A 1 448 ? 5.295 9.890 12.164 1.00 97.94 448 PRO A O 1
ATOM 3419 N N . LEU A 1 449 ? 5.380 8.354 10.522 1.00 98.00 449 LEU A N 1
ATOM 3420 C CA . LEU A 1 449 ? 6.823 8.134 10.512 1.00 98.00 449 LEU A CA 1
ATOM 3421 C C . LEU A 1 449 ? 7.387 8.353 9.107 1.00 98.00 449 LEU A C 1
ATOM 3423 O O . LEU A 1 449 ? 6.946 7.752 8.123 1.00 98.00 449 LEU A O 1
ATOM 3427 N N . MET A 1 450 ? 8.423 9.180 9.038 1.00 98.38 450 MET A N 1
ATOM 3428 C CA . MET A 1 450 ? 9.184 9.466 7.830 1.00 98.38 450 MET A CA 1
ATOM 3429 C C . MET A 1 450 ? 10.641 9.041 8.032 1.00 98.38 450 MET A C 1
ATOM 3431 O O . MET A 1 450 ? 11.279 9.439 9.004 1.00 98.38 450 MET A O 1
ATOM 3435 N N . ALA A 1 451 ? 11.185 8.236 7.124 1.00 98.00 451 ALA A N 1
ATOM 3436 C CA . ALA A 1 451 ? 12.554 7.737 7.199 1.00 98.00 451 ALA A CA 1
ATOM 3437 C C . ALA A 1 451 ? 13.497 8.576 6.322 1.00 98.00 451 ALA A C 1
ATOM 3439 O O . ALA A 1 451 ? 13.357 8.633 5.101 1.00 98.00 451 ALA A O 1
ATOM 3440 N N . GLY A 1 452 ? 14.479 9.222 6.942 1.00 97.81 452 GLY A N 1
ATOM 3441 C CA . GLY A 1 452 ? 15.530 9.977 6.274 1.00 97.81 452 GLY A CA 1
ATOM 3442 C C . GLY A 1 452 ? 16.534 9.067 5.584 1.00 97.81 452 GLY A C 1
ATOM 3443 O O . GLY A 1 452 ? 17.102 8.178 6.213 1.00 97.81 452 GLY A O 1
ATOM 3444 N N . THR A 1 453 ? 16.780 9.303 4.303 1.00 93.12 453 THR A N 1
ATOM 3445 C CA . THR A 1 453 ? 17.831 8.649 3.521 1.00 93.12 453 THR A CA 1
ATOM 3446 C C . THR A 1 453 ? 18.907 9.689 3.231 1.00 93.12 453 THR A C 1
ATOM 3448 O O . THR A 1 453 ? 18.636 10.778 2.720 1.00 93.12 453 THR A O 1
ATOM 3451 N N . ALA A 1 454 ? 20.130 9.395 3.659 1.00 87.31 454 ALA A N 1
ATOM 3452 C CA . ALA A 1 454 ? 21.268 10.308 3.585 1.00 87.31 454 ALA A CA 1
ATOM 3453 C C . ALA A 1 454 ? 22.420 9.646 2.817 1.00 87.31 454 ALA A C 1
ATOM 3455 O O . ALA A 1 454 ? 23.568 9.661 3.251 1.00 87.31 454 ALA A O 1
ATOM 3456 N N . THR A 1 455 ? 22.082 9.018 1.691 1.00 92.25 455 THR A N 1
ATOM 3457 C CA . THR A 1 455 ? 23.028 8.306 0.823 1.00 92.25 455 THR A CA 1
ATOM 3458 C C . THR A 1 455 ? 23.091 8.981 -0.542 1.00 92.25 455 THR A C 1
ATOM 3460 O O . THR A 1 455 ? 22.235 9.800 -0.872 1.00 92.25 455 THR A O 1
ATOM 3463 N N . ASN A 1 456 ? 24.128 8.679 -1.324 1.00 93.12 456 ASN A N 1
ATOM 3464 C CA . ASN A 1 456 ? 24.317 9.282 -2.648 1.00 93.12 456 ASN A CA 1
ATOM 3465 C C . ASN A 1 456 ? 23.930 8.325 -3.798 1.00 93.12 456 ASN A C 1
ATOM 3467 O O . ASN A 1 456 ? 23.611 8.791 -4.892 1.00 93.12 456 ASN A O 1
ATOM 3471 N N . SER A 1 457 ? 23.960 7.006 -3.567 1.00 94.12 457 SER A N 1
ATOM 3472 C CA . SER A 1 457 ? 23.578 5.978 -4.551 1.00 94.12 457 SER A CA 1
ATOM 3473 C C . SER A 1 457 ? 22.055 5.836 -4.624 1.00 94.12 457 SER A C 1
ATOM 3475 O O . SER A 1 457 ? 21.358 5.949 -3.612 1.00 94.12 457 SER A O 1
ATOM 3477 N N . ILE A 1 458 ? 21.539 5.588 -5.832 1.00 93.00 458 ILE A N 1
ATOM 3478 C CA . ILE A 1 458 ? 20.111 5.323 -6.052 1.00 93.00 458 ILE A CA 1
ATOM 3479 C C . ILE A 1 458 ? 19.743 3.982 -5.419 1.00 93.00 458 ILE A C 1
ATOM 3481 O O . ILE A 1 458 ? 18.749 3.900 -4.708 1.00 93.00 458 ILE A O 1
ATOM 3485 N N . GLU A 1 459 ? 20.557 2.956 -5.649 1.00 92.88 459 GLU A N 1
ATOM 3486 C CA . GLU A 1 459 ? 20.370 1.594 -5.154 1.00 92.88 459 GLU A CA 1
ATOM 3487 C C . GLU A 1 459 ? 20.285 1.581 -3.627 1.00 92.88 459 GLU A C 1
ATOM 3489 O O . GLU A 1 459 ? 19.282 1.135 -3.076 1.00 92.88 459 GLU A O 1
ATOM 3494 N N . GLU A 1 460 ? 21.267 2.182 -2.950 1.00 93.38 460 GLU A N 1
ATOM 3495 C CA . GLU A 1 460 ? 21.288 2.246 -1.485 1.00 93.38 460 GLU A CA 1
ATOM 3496 C C . GLU A 1 460 ? 20.113 3.074 -0.935 1.00 93.38 460 GLU A C 1
ATOM 3498 O O . GLU A 1 460 ? 19.481 2.700 0.056 1.00 93.38 460 GLU A O 1
ATOM 3503 N N . THR A 1 461 ? 19.761 4.183 -1.599 1.00 96.69 461 THR A N 1
ATOM 3504 C CA . THR A 1 461 ? 18.583 4.980 -1.221 1.00 96.69 461 THR A CA 1
ATOM 3505 C C . THR A 1 461 ? 17.308 4.143 -1.320 1.00 96.69 461 THR A C 1
ATOM 3507 O O . THR A 1 461 ? 16.490 4.158 -0.400 1.00 96.69 461 THR A O 1
ATOM 3510 N N . VAL A 1 462 ? 17.133 3.395 -2.410 1.00 94.75 462 VAL A N 1
ATOM 3511 C CA . VAL A 1 462 ? 15.962 2.539 -2.636 1.00 94.75 462 VAL A CA 1
ATOM 3512 C C . VAL A 1 462 ? 15.920 1.394 -1.627 1.00 94.75 462 VAL A C 1
ATOM 3514 O O . VAL A 1 462 ? 14.859 1.157 -1.052 1.00 94.75 462 VAL A O 1
ATOM 3517 N N . GLU A 1 463 ? 17.044 0.739 -1.338 1.00 90.19 463 GLU A N 1
ATOM 3518 C CA . GLU A 1 463 ? 17.138 -0.297 -0.301 1.00 90.19 463 GLU A CA 1
ATOM 3519 C C . GLU A 1 463 ? 16.688 0.236 1.066 1.00 90.19 463 GLU A C 1
ATOM 3521 O O . GLU A 1 463 ? 15.842 -0.374 1.725 1.00 90.19 463 GLU A O 1
ATOM 3526 N N . GLN A 1 464 ? 17.152 1.428 1.459 1.00 95.38 464 GLN A N 1
ATOM 3527 C CA . GLN A 1 464 ? 16.727 2.057 2.712 1.00 95.38 464 GLN A CA 1
ATOM 3528 C C . GLN A 1 464 ? 15.229 2.397 2.733 1.00 95.38 464 GLN A C 1
ATOM 3530 O O . GLN A 1 464 ? 14.602 2.303 3.791 1.00 95.38 464 GLN A O 1
ATOM 3535 N N . LEU A 1 465 ? 14.641 2.787 1.597 1.00 96.00 465 LEU A N 1
ATOM 3536 C CA . LEU A 1 465 ? 13.203 3.064 1.481 1.00 96.00 465 LEU A CA 1
ATOM 3537 C C . LEU A 1 465 ? 12.361 1.782 1.519 1.00 96.00 465 LEU A C 1
ATOM 3539 O O . LEU A 1 465 ? 11.276 1.782 2.106 1.00 96.00 465 LEU A O 1
ATOM 3543 N N . VAL A 1 466 ? 12.861 0.686 0.943 1.00 87.81 466 VAL A N 1
ATOM 3544 C CA . VAL A 1 466 ? 12.246 -0.646 1.032 1.00 87.81 466 VAL A CA 1
ATOM 3545 C C . VAL A 1 466 ? 12.245 -1.144 2.470 1.00 87.81 466 VAL A C 1
ATOM 3547 O O . VAL A 1 466 ? 11.194 -1.541 2.982 1.00 87.81 466 VAL A O 1
ATOM 3550 N N . ASP A 1 467 ? 13.380 -1.047 3.157 1.00 87.06 467 ASP A N 1
ATOM 3551 C CA . ASP A 1 467 ? 13.456 -1.411 4.567 1.00 87.06 467 ASP A CA 1
ATOM 3552 C C . ASP A 1 467 ? 12.528 -0.544 5.421 1.00 87.06 467 ASP A C 1
ATOM 3554 O O . ASP A 1 467 ? 11.756 -1.086 6.217 1.00 87.06 467 ASP A O 1
ATOM 3558 N N . ALA A 1 468 ? 12.521 0.775 5.208 1.00 93.94 468 ALA A N 1
ATOM 3559 C CA . ALA A 1 468 ? 11.630 1.687 5.919 1.00 93.94 468 ALA A CA 1
ATOM 3560 C C . ALA A 1 468 ? 10.150 1.315 5.725 1.00 93.94 468 ALA A C 1
ATOM 3562 O O . ALA A 1 468 ? 9.412 1.187 6.708 1.00 93.94 468 ALA A O 1
ATOM 3563 N N . SER A 1 469 ? 9.733 1.046 4.486 1.00 91.88 469 SER A N 1
ATOM 3564 C CA . SER A 1 469 ? 8.373 0.603 4.166 1.00 91.88 469 SER A CA 1
ATOM 3565 C C . SER A 1 469 ? 8.003 -0.695 4.888 1.00 91.88 469 SER A C 1
ATOM 3567 O O . SER A 1 469 ? 6.937 -0.774 5.498 1.00 91.88 469 SER A O 1
ATOM 3569 N N . SER A 1 470 ? 8.915 -1.675 4.927 1.00 85.00 470 SER A N 1
ATOM 3570 C CA . SER A 1 470 ? 8.691 -2.956 5.618 1.00 85.00 470 SER A CA 1
ATOM 3571 C C . SER A 1 470 ? 8.511 -2.822 7.140 1.00 85.00 470 SER A C 1
ATOM 3573 O O . SER A 1 470 ? 7.971 -3.718 7.789 1.00 85.00 470 SER A O 1
ATOM 3575 N N . THR A 1 471 ? 8.947 -1.698 7.719 1.00 86.06 471 THR A N 1
ATOM 3576 C CA . THR A 1 471 ? 8.828 -1.398 9.157 1.00 86.06 471 THR A CA 1
ATOM 3577 C C . THR A 1 471 ? 7.637 -0.512 9.515 1.00 86.06 471 THR A C 1
ATOM 3579 O O . THR A 1 471 ? 7.409 -0.264 10.695 1.00 86.06 471 THR A O 1
ATOM 3582 N N . GLY A 1 472 ? 6.861 -0.067 8.522 1.00 83.94 472 GLY A N 1
ATOM 3583 C CA . GLY A 1 472 ? 5.673 0.759 8.723 1.00 83.94 472 GLY A CA 1
ATOM 3584 C C . GLY A 1 472 ? 5.895 2.262 8.556 1.00 83.94 472 GLY A C 1
ATOM 3585 O O . GLY A 1 472 ? 4.936 3.006 8.736 1.00 83.94 472 GLY A O 1
ATOM 3586 N N . ALA A 1 473 ? 7.096 2.728 8.188 1.00 94.81 473 ALA A N 1
ATOM 3587 C CA . ALA A 1 473 ? 7.293 4.127 7.806 1.00 94.81 473 ALA A CA 1
ATOM 3588 C C . ALA A 1 473 ? 6.498 4.440 6.532 1.00 94.81 473 ALA A C 1
ATOM 3590 O O . ALA A 1 473 ? 6.502 3.647 5.588 1.00 94.81 473 ALA A O 1
ATOM 3591 N N . GLN A 1 474 ? 5.827 5.592 6.499 1.00 95.62 474 GLN A N 1
ATOM 3592 C CA . GLN A 1 474 ? 4.933 5.932 5.391 1.00 95.62 474 GLN A CA 1
ATOM 3593 C C . GLN A 1 474 ? 5.553 6.915 4.398 1.00 95.62 474 GLN A C 1
ATOM 3595 O O . GLN A 1 474 ? 5.045 7.024 3.290 1.00 95.62 474 GLN A O 1
ATOM 3600 N N . TRP A 1 475 ? 6.659 7.584 4.745 1.00 98.31 475 TRP A N 1
ATOM 3601 C CA . TRP A 1 475 ? 7.366 8.497 3.838 1.00 98.31 475 TRP A CA 1
ATOM 3602 C C . TRP A 1 475 ? 8.881 8.321 3.890 1.00 98.31 475 TRP A C 1
ATOM 3604 O O . TRP A 1 475 ? 9.450 8.001 4.933 1.00 98.31 475 TRP A O 1
ATOM 3614 N N . GLY A 1 476 ? 9.542 8.588 2.768 1.00 98.12 476 GLY A N 1
ATOM 3615 C CA . GLY A 1 476 ? 10.987 8.786 2.691 1.00 98.12 476 GLY A CA 1
ATOM 3616 C C . GLY A 1 476 ? 11.352 10.269 2.682 1.00 98.12 476 GLY A C 1
ATOM 3617 O O . GLY A 1 476 ? 10.668 11.061 2.043 1.00 98.12 476 GLY A O 1
ATOM 3618 N N . LEU A 1 477 ? 12.445 10.657 3.338 1.00 98.56 477 LEU A N 1
ATOM 3619 C CA . LEU A 1 477 ? 13.027 11.998 3.230 1.00 98.56 477 LEU A CA 1
ATOM 3620 C C . LEU A 1 477 ? 14.419 11.894 2.602 1.00 98.56 477 LEU A C 1
ATOM 3622 O O . LEU A 1 477 ? 15.365 11.486 3.270 1.00 98.56 477 LEU A O 1
ATOM 3626 N N . CYS A 1 478 ? 14.546 12.227 1.320 1.00 98.31 478 CYS A N 1
ATOM 3627 C CA . CYS A 1 478 ? 15.745 11.953 0.525 1.00 98.31 478 CYS A CA 1
ATOM 3628 C C . CYS A 1 478 ? 16.624 13.197 0.379 1.00 98.31 478 CYS A C 1
ATOM 3630 O O . CYS A 1 478 ? 16.221 14.166 -0.268 1.00 98.31 478 CYS A O 1
ATOM 3632 N N . LEU A 1 479 ? 17.815 13.178 0.990 1.00 97.44 479 LEU A N 1
ATOM 3633 C CA . LEU A 1 479 ? 18.792 14.268 0.890 1.00 97.44 479 LEU A CA 1
ATOM 3634 C C . LEU A 1 479 ? 19.334 14.381 -0.537 1.00 97.44 479 LEU A C 1
ATOM 3636 O O . LEU A 1 479 ? 19.724 13.382 -1.132 1.00 97.44 479 LEU A O 1
ATOM 3640 N N . ALA A 1 480 ? 19.397 15.604 -1.068 1.00 96.19 480 ALA A N 1
ATOM 3641 C CA . ALA A 1 480 ? 20.048 15.851 -2.352 1.00 96.19 480 ALA A CA 1
ATOM 3642 C C . ALA A 1 480 ? 21.521 15.366 -2.318 1.00 96.19 480 ALA A C 1
ATOM 3644 O O . ALA A 1 480 ? 22.262 15.766 -1.412 1.00 96.19 480 ALA A O 1
ATOM 3645 N N . PRO A 1 481 ? 21.962 14.531 -3.280 1.00 94.56 481 PRO A N 1
ATOM 3646 C CA . PRO A 1 481 ? 23.279 13.896 -3.243 1.00 94.56 481 PRO A CA 1
ATOM 3647 C C . PRO A 1 481 ? 24.395 14.937 -3.375 1.00 94.56 481 PRO A C 1
ATOM 3649 O O . PRO A 1 481 ? 24.491 15.646 -4.376 1.00 94.56 481 PRO A O 1
ATOM 3652 N N . GLY A 1 482 ? 25.234 15.036 -2.341 1.00 93.94 482 GLY A N 1
ATOM 3653 C CA . GLY A 1 482 ? 26.178 16.143 -2.160 1.00 93.94 482 GLY A CA 1
ATOM 3654 C C . GLY A 1 482 ? 27.648 15.809 -2.401 1.00 93.94 482 GLY A C 1
ATOM 3655 O O . GLY A 1 482 ? 28.456 16.724 -2.538 1.00 93.94 482 GLY A O 1
ATOM 3656 N N . TYR A 1 483 ? 28.040 14.532 -2.457 1.00 93.44 483 TYR A N 1
ATOM 3657 C CA . TYR A 1 483 ? 29.469 14.181 -2.445 1.00 93.44 483 TYR A CA 1
ATOM 3658 C C . TYR A 1 483 ? 30.239 14.769 -3.645 1.00 93.44 483 TYR A C 1
ATOM 3660 O O . TYR A 1 483 ? 31.277 15.401 -3.470 1.00 93.44 483 TYR A O 1
ATOM 3668 N N . ASN A 1 484 ? 29.670 14.666 -4.852 1.00 93.56 484 ASN A N 1
ATOM 3669 C CA . ASN A 1 484 ? 30.250 15.194 -6.096 1.00 93.56 484 ASN A CA 1
ATOM 3670 C C . ASN A 1 484 ? 29.658 16.556 -6.513 1.00 93.56 484 ASN A C 1
ATOM 3672 O O . ASN A 1 484 ? 29.573 16.851 -7.704 1.00 93.56 484 ASN A O 1
ATOM 3676 N N . ALA A 1 485 ? 29.245 17.390 -5.549 1.00 93.25 485 ALA A N 1
ATOM 3677 C CA . ALA A 1 485 ? 28.510 18.641 -5.788 1.00 93.25 485 ALA A CA 1
ATOM 3678 C C . ALA A 1 485 ? 29.006 19.521 -6.955 1.00 93.25 485 ALA A C 1
ATOM 3680 O O . ALA A 1 485 ? 28.156 19.982 -7.718 1.00 93.25 485 ALA A O 1
ATOM 3681 N N . PRO A 1 486 ? 30.325 19.748 -7.163 1.00 94.56 486 PRO A N 1
ATOM 3682 C CA . PRO A 1 486 ? 30.800 20.657 -8.212 1.00 94.56 486 PRO A CA 1
ATOM 3683 C C . PRO A 1 486 ? 30.410 20.268 -9.645 1.00 94.56 486 PRO A C 1
ATOM 3685 O O . PRO A 1 486 ? 30.428 21.124 -10.525 1.00 94.56 486 PRO A O 1
ATOM 3688 N N . VAL A 1 487 ? 30.079 18.997 -9.890 1.00 93.56 487 VAL A N 1
ATOM 3689 C CA . VAL A 1 487 ? 29.718 18.477 -11.222 1.00 93.56 487 VAL A CA 1
ATOM 3690 C C . VAL A 1 487 ? 28.250 18.044 -11.321 1.00 93.56 487 VAL A C 1
ATOM 3692 O O . VAL A 1 487 ? 27.829 17.526 -12.353 1.00 93.56 487 VAL A O 1
ATOM 3695 N N . VAL A 1 488 ? 27.453 18.251 -10.268 1.00 94.50 488 VAL A N 1
ATOM 3696 C CA . VAL A 1 488 ? 26.027 17.893 -10.250 1.00 94.50 488 VAL A CA 1
ATOM 3697 C C . VAL A 1 488 ? 25.207 18.979 -10.953 1.00 94.50 488 VAL A C 1
ATOM 3699 O O . VAL A 1 488 ? 25.149 20.124 -10.508 1.00 94.50 488 VAL A O 1
ATOM 3702 N N . SER A 1 489 ? 24.539 18.613 -12.050 1.00 97.31 489 SER A N 1
ATOM 3703 C CA . SER A 1 489 ? 23.618 19.493 -12.780 1.00 97.31 489 SER A CA 1
ATOM 3704 C C . SER A 1 489 ? 22.184 19.405 -12.237 1.00 97.31 489 SER A C 1
ATOM 3706 O O . SER A 1 489 ? 21.808 18.431 -11.586 1.00 97.31 489 SER A O 1
ATOM 3708 N N . GLN A 1 490 ? 21.341 20.401 -12.543 1.00 97.88 490 GLN A N 1
ATOM 3709 C CA . GLN A 1 490 ? 19.906 20.341 -12.212 1.00 97.88 490 GLN A CA 1
ATOM 3710 C C . GLN A 1 490 ? 19.198 19.171 -12.908 1.00 97.88 490 GLN A C 1
ATOM 3712 O O . GLN A 1 490 ? 18.340 18.534 -12.305 1.00 97.88 490 GLN A O 1
ATOM 3717 N N . GLU A 1 491 ? 19.589 18.858 -14.146 1.00 97.75 491 GLU A N 1
ATOM 3718 C CA . GLU A 1 491 ? 19.104 17.680 -14.872 1.00 97.75 491 GLU A CA 1
ATOM 3719 C C . GLU A 1 491 ? 19.495 16.383 -14.150 1.00 97.75 491 GLU A C 1
ATOM 3721 O O . GLU A 1 491 ? 18.657 15.507 -13.961 1.00 97.75 491 GLU A O 1
ATOM 3726 N N . GLY A 1 492 ? 20.733 16.289 -13.653 1.00 97.00 492 GLY A N 1
ATOM 3727 C CA . GLY A 1 492 ? 21.181 15.153 -12.850 1.00 97.00 492 GLY A CA 1
ATOM 3728 C C . GLY A 1 492 ? 20.368 14.986 -11.564 1.00 97.00 492 GLY A C 1
ATOM 3729 O O . GLY A 1 492 ? 19.960 13.874 -11.241 1.00 97.00 492 GLY A O 1
ATOM 3730 N N . ILE A 1 493 ? 20.065 16.086 -10.863 1.00 98.12 493 ILE A N 1
ATOM 3731 C CA . ILE A 1 493 ? 19.201 16.078 -9.669 1.00 98.12 493 ILE A CA 1
ATOM 3732 C C . ILE A 1 493 ? 17.790 15.588 -10.024 1.00 98.12 493 ILE A C 1
ATOM 3734 O O . ILE A 1 493 ? 17.254 14.719 -9.337 1.00 98.12 493 ILE A O 1
ATOM 3738 N N . LEU A 1 494 ? 17.201 16.122 -11.100 1.00 97.81 494 LEU A N 1
ATOM 3739 C CA . LEU A 1 494 ? 15.879 15.728 -11.590 1.00 97.81 494 LEU A CA 1
ATOM 3740 C C . LEU A 1 494 ? 15.824 14.220 -11.882 1.00 97.81 494 LEU A C 1
ATOM 3742 O O . LEU A 1 494 ? 14.926 13.531 -11.394 1.00 97.81 494 LEU A O 1
ATOM 3746 N N . LEU A 1 495 ? 16.798 13.703 -12.636 1.00 95.19 495 LEU A N 1
ATOM 3747 C CA . LEU A 1 495 ? 16.881 12.287 -12.993 1.00 95.19 495 LEU A CA 1
ATOM 3748 C C . LEU A 1 495 ? 17.095 11.397 -11.765 1.00 95.19 495 LEU A C 1
ATOM 3750 O O . LEU A 1 495 ? 16.444 10.360 -11.651 1.00 95.19 495 LEU A O 1
ATOM 3754 N N . TRP A 1 496 ? 17.943 11.816 -10.823 1.00 98.12 496 TRP A N 1
ATOM 3755 C CA . TRP A 1 496 ? 18.215 11.060 -9.601 1.00 98.12 496 TRP A CA 1
ATOM 3756 C C . TRP A 1 496 ? 16.960 10.912 -8.733 1.00 98.12 496 TRP A C 1
ATOM 3758 O O . TRP A 1 496 ? 16.569 9.792 -8.403 1.00 98.12 496 TRP A O 1
ATOM 3768 N N . PHE A 1 497 ? 16.267 12.017 -8.426 1.00 98.56 497 PHE A N 1
ATOM 3769 C CA . PHE A 1 497 ? 15.038 11.959 -7.625 1.00 98.56 497 PHE A CA 1
ATOM 3770 C C . PHE A 1 497 ? 13.920 11.202 -8.345 1.00 98.56 497 PHE A C 1
ATOM 3772 O O . PHE A 1 497 ? 13.187 10.458 -7.699 1.00 98.56 497 PHE A O 1
ATOM 3779 N N . THR A 1 498 ? 13.815 11.335 -9.671 1.00 94.94 498 THR A N 1
ATOM 3780 C CA . THR A 1 498 ? 12.848 10.572 -10.476 1.00 94.94 498 THR A CA 1
ATOM 3781 C C . THR A 1 498 ? 13.128 9.070 -10.399 1.00 94.94 498 THR A C 1
ATOM 3783 O O . THR A 1 498 ? 12.210 8.283 -10.176 1.00 94.94 498 THR A O 1
ATOM 3786 N N . ALA A 1 499 ? 14.392 8.652 -10.517 1.00 88.81 499 ALA A N 1
ATOM 3787 C CA . ALA A 1 499 ? 14.779 7.247 -10.413 1.00 88.81 499 ALA A CA 1
ATOM 3788 C C . ALA A 1 499 ? 14.477 6.664 -9.022 1.00 88.81 499 ALA A C 1
ATOM 3790 O O . ALA A 1 499 ? 13.872 5.594 -8.922 1.00 88.81 499 ALA A O 1
ATOM 3791 N N . VAL A 1 500 ? 14.815 7.395 -7.953 1.00 97.00 500 VAL A N 1
ATOM 3792 C CA . VAL A 1 500 ? 14.479 7.000 -6.575 1.00 97.00 500 VAL A CA 1
ATOM 3793 C C . VAL A 1 500 ? 12.962 6.922 -6.382 1.00 97.00 500 VAL A C 1
ATOM 3795 O O . VAL A 1 500 ? 12.461 5.947 -5.827 1.00 97.00 500 VAL A O 1
ATOM 3798 N N . ALA A 1 501 ? 12.205 7.910 -6.865 1.00 95.62 501 ALA A N 1
ATOM 3799 C CA . ALA A 1 501 ? 10.755 7.948 -6.709 1.00 95.62 501 ALA A CA 1
ATOM 3800 C C . ALA A 1 501 ? 10.040 6.820 -7.467 1.00 95.62 501 ALA A C 1
ATOM 3802 O O . ALA A 1 501 ? 9.066 6.281 -6.939 1.00 95.62 501 ALA A O 1
ATOM 3803 N N . ASN A 1 502 ? 10.528 6.448 -8.654 1.00 87.38 502 ASN A N 1
ATOM 3804 C CA . ASN A 1 502 ? 10.022 5.322 -9.442 1.00 87.38 502 ASN A CA 1
ATOM 3805 C C . ASN A 1 502 ? 10.213 3.975 -8.731 1.00 87.38 502 ASN A C 1
ATOM 3807 O O . ASN A 1 502 ? 9.355 3.101 -8.832 1.00 87.38 502 ASN A O 1
ATOM 3811 N N . ALA A 1 503 ? 11.335 3.803 -8.027 1.00 86.12 503 ALA A N 1
ATOM 3812 C CA . ALA A 1 503 ? 11.706 2.536 -7.399 1.00 86.12 503 ALA A CA 1
ATOM 3813 C C . ALA A 1 503 ? 11.307 2.425 -5.916 1.00 86.12 503 ALA A C 1
ATOM 3815 O O . ALA A 1 503 ? 11.206 1.320 -5.386 1.00 86.12 503 ALA A O 1
ATOM 3816 N N . SER A 1 504 ? 11.072 3.547 -5.233 1.00 91.81 504 SER A N 1
ATOM 3817 C CA . SER A 1 504 ? 10.648 3.553 -3.831 1.00 91.81 504 SER A CA 1
ATOM 3818 C C . SER A 1 504 ? 9.281 2.875 -3.672 1.00 91.81 504 SER A C 1
ATOM 3820 O O . SER A 1 504 ? 8.407 3.134 -4.496 1.00 91.81 504 SER A O 1
ATOM 3822 N N . PRO A 1 505 ? 9.018 2.095 -2.606 1.00 86.38 505 PRO A N 1
ATOM 3823 C CA . PRO A 1 505 ? 7.686 1.571 -2.275 1.00 86.38 505 PRO A CA 1
ATOM 3824 C C . PRO A 1 505 ? 6.808 2.544 -1.469 1.00 86.38 505 PRO A C 1
ATOM 3826 O O . PRO A 1 505 ? 5.603 2.340 -1.368 1.00 86.38 505 PRO A O 1
ATOM 3829 N N . ILE A 1 506 ? 7.364 3.655 -0.982 1.00 93.94 506 ILE A N 1
ATOM 3830 C CA . ILE A 1 506 ? 6.642 4.717 -0.255 1.00 93.94 506 ILE A CA 1
ATOM 3831 C C . ILE A 1 506 ? 6.819 6.083 -0.947 1.00 93.94 506 ILE A C 1
ATOM 3833 O O . ILE A 1 506 ? 7.759 6.238 -1.738 1.00 93.94 506 ILE A O 1
ATOM 3837 N N . PRO A 1 507 ? 5.922 7.061 -0.735 1.00 97.06 507 PRO A N 1
ATOM 3838 C CA . PRO A 1 507 ? 6.114 8.424 -1.222 1.00 97.06 507 PRO A CA 1
ATOM 3839 C C . PRO A 1 507 ? 7.373 9.063 -0.629 1.00 97.06 507 PRO A C 1
ATOM 3841 O O . PRO A 1 507 ? 7.731 8.788 0.519 1.00 97.06 507 PRO A O 1
ATOM 3844 N N . ILE A 1 508 ? 8.044 9.919 -1.399 1.00 98.31 508 ILE A N 1
ATOM 3845 C CA . ILE A 1 508 ? 9.271 10.593 -0.955 1.00 98.31 508 ILE A CA 1
ATOM 3846 C C . ILE A 1 508 ? 9.114 12.111 -0.910 1.00 98.31 508 ILE A C 1
ATOM 3848 O O . ILE A 1 508 ? 8.340 12.702 -1.666 1.00 98.31 508 ILE A O 1
ATOM 3852 N N . LEU A 1 509 ? 9.893 12.737 -0.033 1.00 98.69 509 LEU A N 1
ATOM 3853 C CA . LEU A 1 509 ? 10.103 14.172 0.029 1.00 98.69 509 LEU A CA 1
ATOM 3854 C C . LEU A 1 509 ? 11.536 14.500 -0.373 1.00 98.69 509 LEU A C 1
ATOM 3856 O O . LEU A 1 509 ? 12.487 13.829 0.039 1.00 98.69 509 LEU A O 1
ATOM 3860 N N . ILE A 1 510 ? 11.687 15.592 -1.116 1.00 98.62 510 ILE A N 1
ATOM 3861 C CA . ILE A 1 510 ? 12.992 16.163 -1.443 1.00 98.62 510 ILE A CA 1
ATOM 3862 C C . ILE A 1 510 ? 13.527 16.875 -0.202 1.00 98.62 510 ILE A C 1
ATOM 3864 O O . ILE A 1 510 ? 12.925 17.837 0.280 1.00 98.62 510 ILE A O 1
ATOM 3868 N N . TYR A 1 511 ? 14.674 16.444 0.308 1.00 98.38 511 TYR A N 1
ATOM 3869 C CA . TYR A 1 511 ? 15.361 17.121 1.398 1.00 98.38 511 TYR A CA 1
ATOM 3870 C C . TYR A 1 511 ? 16.495 17.983 0.856 1.00 98.38 511 TYR A C 1
ATOM 3872 O O . TYR A 1 511 ? 17.527 17.494 0.393 1.00 98.38 511 TYR A O 1
ATOM 3880 N N . HIS A 1 512 ? 16.290 19.294 0.918 1.00 97.62 512 HIS A N 1
ATOM 3881 C CA . HIS A 1 512 ? 17.242 20.291 0.458 1.00 97.62 512 HIS A CA 1
ATOM 3882 C C . HIS A 1 512 ? 17.921 20.943 1.661 1.00 97.62 512 HIS A C 1
ATOM 3884 O O . HIS A 1 512 ? 17.335 21.787 2.343 1.00 97.62 512 HIS A O 1
ATOM 3890 N N . TYR A 1 513 ? 19.167 20.543 1.919 1.00 96.25 513 TYR A N 1
ATOM 3891 C CA . TYR A 1 513 ? 19.975 21.095 3.002 1.00 96.25 513 TYR A CA 1
ATOM 3892 C C . TYR A 1 513 ? 21.425 21.351 2.556 1.00 96.25 513 TYR A C 1
ATOM 3894 O O . TYR A 1 513 ? 22.317 20.561 2.873 1.00 96.25 513 TYR A O 1
ATOM 3902 N N . PRO A 1 514 ? 21.683 22.486 1.875 1.00 95.25 514 PRO A N 1
ATOM 3903 C CA . PRO A 1 514 ? 23.001 22.819 1.328 1.00 95.25 514 PRO A CA 1
ATOM 3904 C C . PRO A 1 514 ? 24.158 22.706 2.333 1.00 95.25 514 PRO A C 1
ATOM 3906 O O . PRO A 1 514 ? 25.247 22.269 1.965 1.00 95.25 514 PRO A O 1
ATOM 3909 N N . GLY A 1 515 ? 23.912 23.040 3.608 1.00 92.19 515 GLY A N 1
ATOM 3910 C CA . GLY A 1 515 ? 24.919 23.010 4.674 1.00 92.19 515 GLY A CA 1
ATOM 3911 C C . GLY A 1 515 ? 25.501 21.624 4.981 1.00 92.19 515 GLY A C 1
ATOM 3912 O O . GLY A 1 515 ? 26.612 21.547 5.493 1.00 92.19 515 GLY A O 1
ATOM 3913 N N . VAL A 1 516 ? 24.798 20.539 4.635 1.00 92.06 516 VAL A N 1
ATOM 3914 C CA . VAL A 1 516 ? 25.285 19.153 4.808 1.00 92.06 516 VAL A CA 1
ATOM 3915 C C . VAL A 1 516 ? 25.436 18.402 3.483 1.00 92.06 516 VAL A C 1
ATOM 3917 O O . VAL A 1 516 ? 25.925 17.278 3.465 1.00 92.06 516 VAL A O 1
ATOM 3920 N N . SER A 1 517 ? 25.039 19.016 2.367 1.00 94.12 517 SER A N 1
ATOM 3921 C CA . SER A 1 517 ? 25.120 18.443 1.020 1.00 94.12 517 SER A CA 1
ATOM 3922 C C . SER A 1 517 ? 26.131 19.182 0.141 1.00 94.12 517 SER A C 1
ATOM 3924 O O . SER A 1 517 ? 25.894 19.367 -1.050 1.00 94.12 517 SER A O 1
ATOM 3926 N N . ASN A 1 518 ? 27.240 19.646 0.730 1.00 94.88 518 ASN A N 1
ATOM 3927 C CA . ASN A 1 518 ? 28.334 20.338 0.035 1.00 94.88 518 ASN A CA 1
ATOM 3928 C C . ASN A 1 518 ? 27.844 21.468 -0.897 1.00 94.88 518 ASN A C 1
ATOM 3930 O O . ASN A 1 518 ? 28.270 21.595 -2.044 1.00 94.88 518 ASN A O 1
ATOM 3934 N N . ASN A 1 519 ? 26.893 22.269 -0.410 1.00 95.50 519 ASN A N 1
ATOM 3935 C CA . ASN A 1 519 ? 26.262 23.372 -1.134 1.00 95.50 519 ASN A CA 1
ATOM 3936 C C . ASN A 1 519 ? 25.522 23.000 -2.433 1.00 95.50 519 ASN A C 1
ATOM 3938 O O . ASN A 1 519 ? 25.237 23.895 -3.232 1.00 95.50 519 ASN A O 1
ATOM 3942 N N . VAL A 1 520 ? 25.146 21.732 -2.644 1.00 95.69 520 VAL A N 1
ATOM 3943 C CA . VAL A 1 520 ? 24.195 21.375 -3.711 1.00 95.69 520 VAL A CA 1
ATOM 3944 C C . VAL A 1 520 ? 22.899 22.152 -3.516 1.00 95.69 520 VAL A C 1
ATOM 3946 O O . VAL A 1 520 ? 22.305 22.125 -2.437 1.00 95.69 520 VAL A O 1
ATOM 3949 N N . LYS A 1 521 ? 22.464 22.836 -4.579 1.00 94.75 521 LYS A N 1
ATOM 3950 C CA . LYS A 1 521 ? 21.220 23.604 -4.610 1.00 94.75 521 LYS A CA 1
ATOM 3951 C C . LYS A 1 521 ? 20.221 22.955 -5.551 1.00 94.75 521 LYS A C 1
ATOM 3953 O O . LYS A 1 521 ? 20.556 22.670 -6.699 1.00 94.75 521 LYS A O 1
ATOM 3958 N N . VAL A 1 522 ? 18.987 22.789 -5.094 1.00 97.25 522 VAL A N 1
ATOM 3959 C CA . VAL A 1 522 ? 17.860 22.399 -5.951 1.00 97.25 522 VAL A CA 1
ATOM 3960 C C . VAL A 1 522 ? 17.114 23.671 -6.352 1.00 97.25 522 VAL A C 1
ATOM 3962 O O . VAL A 1 522 ? 16.667 24.430 -5.490 1.00 97.25 522 VAL A O 1
ATOM 3965 N N . ALA A 1 523 ? 17.027 23.956 -7.651 1.00 97.06 523 ALA A N 1
ATOM 3966 C CA . ALA A 1 523 ? 16.360 25.157 -8.148 1.00 97.06 523 ALA A CA 1
ATOM 3967 C C . ALA A 1 523 ? 14.824 25.048 -8.021 1.00 97.06 523 ALA A C 1
ATOM 3969 O O . ALA A 1 523 ? 14.287 23.946 -8.150 1.00 97.06 523 ALA A O 1
ATOM 3970 N N . PRO A 1 524 ? 14.085 26.165 -7.841 1.00 97.38 524 PRO A N 1
ATOM 3971 C CA . PRO A 1 524 ? 12.617 26.153 -7.814 1.00 97.38 524 PRO A CA 1
ATOM 3972 C C . PRO A 1 524 ? 11.971 25.494 -9.041 1.00 97.38 524 PRO A C 1
ATOM 3974 O O . PRO A 1 524 ? 10.998 24.760 -8.902 1.00 97.38 524 PRO A O 1
ATOM 3977 N N . SER A 1 525 ? 12.543 25.681 -10.235 1.00 97.50 525 SER A N 1
ATOM 3978 C CA . SER A 1 525 ? 12.075 25.016 -11.460 1.00 97.50 525 SER A CA 1
ATOM 3979 C C . SER A 1 525 ? 12.237 23.493 -11.408 1.00 97.50 525 SER A C 1
ATOM 3981 O O . SER A 1 525 ? 11.369 22.767 -11.887 1.00 97.50 525 SER A O 1
ATOM 3983 N N . THR A 1 526 ? 13.305 22.995 -10.780 1.00 98.38 526 THR A N 1
ATOM 3984 C CA . THR A 1 526 ? 13.524 21.560 -10.553 1.00 98.38 526 THR A CA 1
ATOM 3985 C C . THR A 1 526 ? 12.499 20.997 -9.570 1.00 98.38 526 THR A C 1
ATOM 3987 O O . THR A 1 526 ? 11.976 19.911 -9.804 1.00 98.38 526 THR A O 1
ATOM 3990 N N . PHE A 1 527 ? 12.140 21.744 -8.516 1.00 98.31 527 PHE A N 1
ATOM 3991 C CA . PHE A 1 527 ? 11.027 21.367 -7.635 1.00 98.31 527 PHE A CA 1
ATOM 3992 C C . PHE A 1 527 ? 9.700 21.292 -8.392 1.00 98.31 527 PHE A C 1
ATOM 3994 O O . PHE A 1 527 ? 9.002 20.294 -8.261 1.00 98.31 527 PHE A O 1
ATOM 4001 N N . ALA A 1 528 ? 9.378 22.293 -9.216 1.00 97.75 528 ALA A N 1
ATOM 4002 C CA . ALA A 1 528 ? 8.151 22.296 -10.013 1.00 97.75 528 ALA A CA 1
ATOM 4003 C C . ALA A 1 528 ? 8.088 21.119 -11.004 1.00 97.75 528 ALA A C 1
ATOM 4005 O O . ALA A 1 528 ? 7.025 20.543 -11.224 1.00 97.75 528 ALA A O 1
ATOM 4006 N N . ALA A 1 529 ? 9.225 20.719 -11.579 1.00 97.88 529 ALA A N 1
ATOM 4007 C CA . ALA A 1 529 ? 9.305 19.529 -12.421 1.00 97.88 529 ALA A CA 1
ATOM 4008 C C . ALA A 1 529 ? 9.105 18.233 -11.614 1.00 97.88 529 ALA A C 1
ATOM 4010 O O . ALA A 1 529 ? 8.315 17.381 -12.015 1.00 97.88 529 ALA A O 1
ATOM 4011 N N . LEU A 1 530 ? 9.780 18.098 -10.468 1.00 98.12 530 LEU A N 1
ATOM 4012 C CA . LEU A 1 530 ? 9.687 16.915 -9.607 1.00 98.12 530 LEU A CA 1
ATOM 4013 C C . LEU A 1 530 ? 8.310 16.763 -8.948 1.00 98.12 530 LEU A C 1
ATOM 4015 O O . LEU A 1 530 ? 7.850 15.640 -8.784 1.00 98.12 530 LEU A O 1
ATOM 4019 N N . ALA A 1 531 ? 7.627 17.862 -8.623 1.00 97.19 531 ALA A N 1
ATOM 4020 C CA . ALA A 1 531 ? 6.293 17.849 -8.021 1.00 97.19 531 ALA A CA 1
ATOM 4021 C C . ALA A 1 531 ? 5.211 17.240 -8.931 1.00 97.19 531 ALA A C 1
ATOM 4023 O O . ALA A 1 531 ? 4.155 16.844 -8.451 1.00 97.19 531 ALA A O 1
ATOM 4024 N N . LYS A 1 532 ? 5.472 17.133 -10.241 1.00 94.62 532 LYS A N 1
ATOM 4025 C CA . LYS A 1 532 ? 4.582 16.448 -11.195 1.00 94.62 532 LYS A CA 1
ATOM 4026 C C . LYS A 1 532 ? 4.671 14.926 -11.091 1.00 94.62 532 LYS A C 1
ATOM 4028 O O . LYS A 1 532 ? 3.822 14.224 -11.636 1.00 94.62 532 LYS A O 1
ATOM 4033 N N . HIS A 1 533 ? 5.710 14.401 -10.442 1.00 94.25 533 HIS A N 1
ATOM 4034 C CA . HIS A 1 533 ? 5.881 12.970 -10.263 1.00 94.25 533 HIS A CA 1
ATOM 4035 C C . HIS A 1 533 ? 4.925 12.465 -9.173 1.00 94.25 533 HIS A C 1
ATOM 4037 O O . HIS A 1 533 ? 5.002 12.950 -8.046 1.00 94.25 533 HIS A O 1
ATOM 4043 N N . PRO A 1 534 ? 4.098 11.433 -9.430 1.00 89.88 534 PRO A N 1
ATOM 4044 C CA . PRO A 1 534 ? 3.064 11.013 -8.485 1.00 89.88 534 PRO A CA 1
ATOM 4045 C C . PRO A 1 534 ? 3.652 10.623 -7.125 1.00 89.88 534 PRO A C 1
ATOM 4047 O O . PRO A 1 534 ? 3.111 10.971 -6.091 1.00 89.88 534 PRO A O 1
ATOM 4050 N N . ASN A 1 535 ? 4.802 9.946 -7.100 1.00 94.81 535 ASN A N 1
ATOM 4051 C CA . ASN A 1 535 ? 5.415 9.469 -5.857 1.00 94.81 535 ASN A CA 1
ATOM 4052 C C . ASN A 1 535 ? 6.338 10.487 -5.138 1.00 94.81 535 ASN A C 1
ATOM 4054 O O . ASN A 1 535 ? 7.001 10.110 -4.170 1.00 94.81 535 ASN A O 1
ATOM 4058 N N . ILE A 1 536 ? 6.419 11.743 -5.603 1.00 98.06 536 ILE A N 1
ATOM 4059 C CA . ILE A 1 536 ? 7.164 12.822 -4.931 1.00 98.06 536 ILE A CA 1
ATOM 4060 C C . ILE A 1 536 ? 6.147 13.812 -4.367 1.00 98.06 536 ILE A C 1
ATOM 4062 O O . ILE A 1 536 ? 5.547 14.583 -5.103 1.00 98.06 536 ILE A O 1
ATOM 4066 N N . VAL A 1 537 ? 5.966 13.792 -3.049 1.00 98.06 537 VAL A N 1
ATOM 4067 C CA . VAL A 1 537 ? 4.798 14.407 -2.389 1.00 98.06 537 VAL A CA 1
ATOM 4068 C C . VAL A 1 537 ? 5.138 15.619 -1.527 1.00 98.06 537 VAL A C 1
ATOM 4070 O O . VAL A 1 537 ? 4.323 16.098 -0.738 1.00 98.06 537 VAL A O 1
ATOM 4073 N N . GLY A 1 538 ? 6.364 16.122 -1.623 1.00 98.19 538 GLY A N 1
ATOM 4074 C CA . GLY A 1 538 ? 6.743 17.320 -0.894 1.00 98.19 538 GLY A CA 1
ATOM 4075 C C . GLY A 1 538 ? 8.235 17.572 -0.823 1.00 98.19 538 GLY A C 1
ATOM 4076 O O . GLY A 1 538 ? 9.057 16.880 -1.431 1.00 98.19 538 GLY A O 1
ATOM 4077 N N . CYS A 1 539 ? 8.592 18.568 -0.024 1.00 98.38 539 CYS A N 1
ATOM 4078 C CA . CYS A 1 539 ? 9.976 18.876 0.280 1.00 98.38 539 CYS A CA 1
ATOM 4079 C C . CYS A 1 539 ? 10.167 19.428 1.694 1.00 98.38 539 CYS A C 1
ATOM 4081 O O . CYS A 1 539 ? 9.262 20.000 2.303 1.00 98.38 539 CYS A O 1
ATOM 4083 N N . LYS A 1 540 ? 11.392 19.265 2.194 1.00 98.38 540 LYS A N 1
ATOM 4084 C CA . LYS A 1 540 ? 11.913 19.926 3.388 1.00 98.38 540 LYS A CA 1
ATOM 4085 C C . LYS A 1 540 ? 13.054 20.846 2.976 1.00 98.38 540 LYS A C 1
ATOM 4087 O O . LYS A 1 540 ? 14.066 20.374 2.453 1.00 98.38 540 LYS A O 1
ATOM 4092 N N . LEU A 1 541 ? 12.910 22.136 3.257 1.00 97.69 541 LEU A N 1
ATOM 4093 C CA . LEU A 1 541 ? 13.893 23.161 2.915 1.00 97.69 541 LEU A CA 1
ATOM 4094 C C . LEU A 1 541 ? 14.616 23.639 4.181 1.00 97.69 541 LEU A C 1
ATOM 4096 O O . LEU A 1 541 ? 14.062 24.384 4.988 1.00 97.69 541 LEU A O 1
ATOM 4100 N N . SER A 1 542 ? 15.861 23.203 4.362 1.00 95.88 542 SER A N 1
ATOM 4101 C CA . SER A 1 542 ? 16.720 23.566 5.499 1.00 95.88 542 SER A CA 1
ATOM 4102 C C . SER A 1 542 ? 17.713 24.663 5.108 1.00 95.88 542 SER A C 1
ATOM 4104 O O . SER A 1 542 ? 18.929 24.501 5.183 1.00 95.88 542 SER A O 1
ATOM 4106 N N . HIS A 1 543 ? 17.177 25.793 4.658 1.00 90.06 543 HIS A N 1
ATOM 4107 C CA . HIS A 1 543 ? 17.909 27.035 4.426 1.00 90.06 543 HIS A CA 1
ATOM 4108 C C . HIS A 1 543 ? 16.982 28.206 4.784 1.00 90.06 543 HIS A C 1
ATOM 4110 O O . HIS A 1 543 ? 15.782 28.157 4.517 1.00 90.06 543 HIS A O 1
ATOM 4116 N N . GLY A 1 544 ? 17.510 29.254 5.419 1.00 90.06 544 GLY A N 1
ATOM 4117 C CA . GLY A 1 544 ? 16.730 30.411 5.894 1.00 90.06 544 GLY A CA 1
ATOM 4118 C C . GLY A 1 544 ? 16.219 31.348 4.789 1.00 90.06 544 GLY A C 1
ATOM 4119 O O . GLY A 1 544 ? 16.076 32.544 5.017 1.00 90.06 544 GLY A O 1
ATOM 4120 N N . ASP A 1 545 ? 16.023 30.841 3.569 1.00 95.31 545 ASP A N 1
ATOM 4121 C CA . ASP A 1 545 ? 15.625 31.638 2.405 1.00 95.31 545 ASP A CA 1
ATOM 4122 C C . ASP A 1 545 ? 14.107 31.559 2.193 1.00 95.31 545 ASP A C 1
ATOM 4124 O O . ASP A 1 545 ? 13.588 30.653 1.531 1.00 95.31 545 ASP A O 1
ATOM 4128 N N . ILE A 1 546 ? 13.394 32.536 2.759 1.00 96.69 546 ILE A N 1
ATOM 4129 C CA . ILE A 1 546 ? 11.941 32.691 2.600 1.00 96.69 546 ILE A CA 1
ATOM 4130 C C . ILE A 1 546 ? 11.544 32.943 1.139 1.00 96.69 546 ILE A C 1
ATOM 4132 O O . ILE A 1 546 ? 10.467 32.512 0.721 1.00 96.69 546 ILE A O 1
ATOM 4136 N N . SER A 1 547 ? 12.394 33.595 0.338 1.00 96.56 547 SER A N 1
ATOM 4137 C CA . SER A 1 547 ? 12.097 33.835 -1.078 1.00 96.56 547 SER A CA 1
ATOM 4138 C C . SER A 1 547 ? 12.007 32.513 -1.833 1.00 96.56 547 SER A C 1
ATOM 4140 O O . SER A 1 547 ? 11.047 32.281 -2.569 1.00 96.56 547 SER A O 1
ATOM 4142 N N . GLN A 1 548 ? 12.955 31.602 -1.602 1.00 96.00 548 GLN A N 1
ATOM 4143 C CA . GLN A 1 548 ? 12.924 30.286 -2.232 1.00 96.00 548 GLN A CA 1
ATOM 4144 C C . GLN A 1 548 ? 11.745 29.429 -1.737 1.00 96.00 548 GLN A C 1
ATOM 4146 O O . GLN A 1 548 ? 11.092 28.787 -2.558 1.00 96.00 548 GLN A O 1
ATOM 4151 N N . LEU A 1 549 ? 11.426 29.460 -0.434 1.00 96.50 549 LEU A N 1
ATOM 4152 C CA . LEU A 1 549 ? 10.214 28.825 0.116 1.00 96.50 549 LEU A CA 1
ATOM 4153 C C . LEU A 1 549 ? 8.951 29.320 -0.608 1.00 96.50 549 LEU A C 1
ATOM 4155 O O . LEU A 1 549 ? 8.152 28.509 -1.072 1.00 96.50 549 LEU A O 1
ATOM 4159 N N . THR A 1 550 ? 8.820 30.639 -0.779 1.00 97.44 550 THR A N 1
ATOM 4160 C CA . THR A 1 550 ? 7.687 31.279 -1.471 1.00 97.44 550 THR A CA 1
ATOM 4161 C C . THR A 1 550 ? 7.580 30.824 -2.928 1.00 97.44 550 THR A C 1
ATOM 4163 O O . THR A 1 550 ? 6.499 30.459 -3.387 1.00 97.44 550 THR A O 1
ATOM 4166 N N . GLN A 1 551 ? 8.705 30.797 -3.652 1.00 98.06 551 GLN A N 1
ATOM 4167 C CA . GLN A 1 551 ? 8.755 30.392 -5.063 1.00 98.06 551 GLN A CA 1
ATOM 4168 C C . GLN A 1 551 ? 8.348 28.934 -5.306 1.00 98.06 551 GLN A C 1
ATOM 4170 O O . GLN A 1 551 ? 8.028 28.588 -6.441 1.00 98.06 551 GLN A O 1
ATOM 4175 N N . ILE A 1 552 ? 8.403 28.080 -4.280 1.00 97.44 552 ILE A N 1
ATOM 4176 C CA . ILE A 1 552 ? 8.027 26.665 -4.372 1.00 97.44 552 ILE A CA 1
ATOM 4177 C C . ILE A 1 552 ? 6.600 26.468 -3.853 1.00 97.44 552 ILE A C 1
ATOM 4179 O O . ILE A 1 552 ? 5.786 25.865 -4.542 1.00 97.44 552 ILE A O 1
ATOM 4183 N N . ALA A 1 553 ? 6.282 27.003 -2.671 1.00 96.75 553 ALA A N 1
ATOM 4184 C CA . ALA A 1 553 ? 4.988 26.807 -2.018 1.00 96.75 553 ALA A CA 1
ATOM 4185 C C . ALA A 1 553 ? 3.818 27.483 -2.750 1.00 96.75 553 ALA A C 1
ATOM 4187 O O . ALA A 1 553 ? 2.706 26.965 -2.718 1.00 96.75 553 ALA A O 1
ATOM 4188 N N . LEU A 1 554 ? 4.060 28.616 -3.417 1.00 96.56 554 LEU A N 1
ATOM 4189 C CA . LEU A 1 554 ? 3.049 29.349 -4.191 1.00 96.56 554 LEU A CA 1
ATOM 4190 C C . LEU A 1 554 ? 3.259 29.222 -5.705 1.00 96.56 554 LEU A C 1
ATOM 4192 O O . LEU A 1 554 ? 2.740 30.032 -6.475 1.00 96.56 554 LEU A O 1
ATOM 4196 N N . ASN A 1 555 ? 4.049 28.242 -6.148 1.00 97.31 555 ASN A N 1
ATOM 4197 C CA . ASN A 1 555 ? 4.279 28.027 -7.567 1.00 97.31 555 ASN A CA 1
ATOM 4198 C C . ASN A 1 555 ? 2.986 27.538 -8.249 1.00 97.31 555 ASN A C 1
ATOM 4200 O O . ASN A 1 555 ? 2.466 26.501 -7.843 1.00 97.31 555 ASN A O 1
ATOM 4204 N N . PRO A 1 556 ? 2.476 28.214 -9.296 1.00 95.56 556 PRO A N 1
ATOM 4205 C CA . PRO A 1 556 ? 1.247 27.793 -9.973 1.00 95.56 556 PRO A CA 1
ATOM 4206 C C . PRO A 1 556 ? 1.373 26.447 -10.706 1.00 95.56 556 PRO A C 1
ATOM 4208 O O . PRO A 1 556 ? 0.354 25.819 -10.982 1.00 95.56 556 PRO A O 1
ATOM 4211 N N . ASP A 1 557 ? 2.595 25.990 -11.001 1.00 95.06 557 ASP A N 1
ATOM 4212 C CA . ASP A 1 557 ? 2.852 24.689 -11.632 1.00 95.06 557 ASP A CA 1
ATOM 4213 C C . ASP A 1 557 ? 2.927 23.528 -10.619 1.00 95.06 557 ASP A C 1
ATOM 4215 O O . ASP A 1 557 ? 3.133 22.378 -11.019 1.00 95.06 557 ASP A O 1
ATOM 4219 N N . VAL A 1 558 ? 2.793 23.811 -9.318 1.00 94.44 558 VAL A N 1
ATOM 4220 C CA . VAL A 1 558 ? 2.827 22.823 -8.232 1.00 94.44 558 VAL A CA 1
ATOM 4221 C C . VAL A 1 558 ? 1.428 22.669 -7.643 1.00 94.44 558 VAL A C 1
ATOM 4223 O O . VAL A 1 558 ? 0.858 23.611 -7.097 1.00 94.44 558 VAL A O 1
ATOM 4226 N N . ASP A 1 559 ? 0.880 21.455 -7.705 1.00 91.69 559 ASP A N 1
ATOM 4227 C CA . ASP A 1 559 ? -0.381 21.137 -7.039 1.00 91.69 559 ASP A CA 1
ATOM 4228 C C . ASP A 1 559 ? -0.165 20.994 -5.524 1.00 91.69 559 ASP A C 1
ATOM 4230 O O . ASP A 1 559 ? 0.297 19.965 -5.023 1.00 91.69 559 ASP A O 1
ATOM 4234 N N . ALA A 1 560 ? -0.538 22.035 -4.779 1.00 89.62 560 ALA A N 1
ATOM 4235 C CA . ALA A 1 560 ? -0.419 22.082 -3.323 1.00 89.62 560 ALA A CA 1
ATOM 4236 C C . ALA A 1 560 ? -1.277 21.033 -2.582 1.00 89.62 560 ALA A C 1
ATOM 4238 O O . ALA A 1 560 ? -1.100 20.851 -1.374 1.00 89.62 560 ALA A O 1
ATOM 4239 N N . SER A 1 561 ? -2.209 20.350 -3.262 1.00 89.62 561 SER A N 1
ATOM 4240 C CA . SER A 1 561 ? -2.963 19.229 -2.684 1.00 89.62 561 SER A CA 1
ATOM 4241 C C . SER A 1 561 ? -2.174 17.914 -2.685 1.00 89.62 561 SER A C 1
ATOM 4243 O O . SER A 1 561 ? -2.400 17.073 -1.814 1.00 89.62 561 SER A O 1
ATOM 4245 N N . GLY A 1 562 ? -1.227 17.762 -3.618 1.00 90.88 562 GLY A N 1
ATOM 4246 C CA . GLY A 1 562 ? -0.361 16.588 -3.758 1.00 90.88 562 GLY A CA 1
ATOM 4247 C C . GLY A 1 562 ? 1.086 16.807 -3.305 1.00 90.88 562 GLY A C 1
ATOM 4248 O O . GLY A 1 562 ? 1.805 15.831 -3.100 1.00 90.88 562 GLY A O 1
ATOM 4249 N N . PHE A 1 563 ? 1.519 18.060 -3.116 1.00 97.38 563 PHE A N 1
ATOM 4250 C CA . PHE A 1 563 ? 2.902 18.403 -2.780 1.00 97.38 563 PHE A CA 1
ATOM 4251 C C . PHE A 1 563 ? 2.997 19.372 -1.592 1.00 97.38 563 PHE A C 1
ATOM 4253 O O . PHE A 1 563 ? 2.641 20.546 -1.686 1.00 97.38 563 PHE A O 1
ATOM 4260 N N . HIS A 1 564 ? 3.523 18.900 -0.460 1.00 98.12 564 HIS A N 1
ATOM 4261 C CA . HIS A 1 564 ? 3.654 19.691 0.767 1.00 98.12 564 HIS A CA 1
ATOM 4262 C C . HIS A 1 564 ? 5.060 20.280 0.960 1.00 98.12 564 HIS A C 1
ATOM 4264 O O . HIS A 1 564 ? 6.059 19.561 0.965 1.00 98.12 564 HIS A O 1
ATOM 4270 N N . VAL A 1 565 ? 5.137 21.592 1.198 1.00 98.31 565 VAL A N 1
ATOM 4271 C CA . VAL A 1 565 ? 6.395 22.311 1.464 1.00 98.31 565 VAL A CA 1
ATOM 4272 C C . VAL A 1 565 ? 6.559 22.559 2.963 1.00 98.31 565 VAL A C 1
ATOM 4274 O O . VAL A 1 565 ? 5.742 23.251 3.573 1.00 98.31 565 VAL A O 1
ATOM 4277 N N . TYR A 1 566 ? 7.631 22.029 3.553 1.00 98.56 566 TYR A N 1
ATOM 4278 C CA . TYR A 1 566 ? 8.001 22.249 4.953 1.00 98.56 566 TYR A CA 1
ATOM 4279 C C . TYR A 1 566 ? 9.256 23.118 5.060 1.00 98.56 566 TYR A C 1
ATOM 4281 O O . TYR A 1 566 ? 10.267 22.857 4.396 1.00 98.56 566 TYR A O 1
ATOM 4289 N N . THR A 1 567 ? 9.242 24.093 5.974 1.00 97.94 567 THR A N 1
ATOM 4290 C CA . THR A 1 567 ? 10.497 24.696 6.452 1.00 97.94 567 THR A CA 1
ATOM 4291 C C . THR A 1 567 ? 11.229 23.691 7.340 1.00 97.94 567 THR A C 1
ATOM 4293 O O . THR A 1 567 ? 10.625 22.971 8.134 1.00 97.94 567 THR A O 1
ATOM 4296 N N . GLY A 1 568 ? 12.548 23.619 7.216 1.00 96.50 568 GLY A N 1
ATOM 4297 C CA . GLY A 1 568 ? 13.394 22.828 8.105 1.00 96.50 568 GLY A CA 1
ATOM 4298 C C . GLY A 1 568 ? 13.850 23.569 9.362 1.00 96.50 568 GLY A C 1
ATOM 4299 O O . GLY A 1 568 ? 14.710 23.036 10.052 1.00 96.50 568 GLY A O 1
ATOM 4300 N N . LEU A 1 569 ? 13.348 24.789 9.591 1.00 94.94 569 LEU A N 1
ATOM 4301 C CA . LEU A 1 569 ? 13.768 25.712 10.650 1.00 94.94 569 LEU A CA 1
ATOM 4302 C C . LEU A 1 569 ? 12.524 26.320 11.326 1.00 94.94 569 LEU A C 1
ATOM 4304 O O . LEU A 1 569 ? 11.709 26.952 10.636 1.00 94.94 569 LEU A O 1
ATOM 4308 N N . GLY A 1 570 ? 12.365 26.145 12.638 1.00 94.31 570 GLY A N 1
ATOM 4309 C CA . GLY A 1 570 ? 11.253 26.710 13.414 1.00 94.31 570 GLY A CA 1
ATOM 4310 C C . GLY A 1 570 ? 11.400 28.216 13.688 1.00 94.31 570 GLY A C 1
ATOM 4311 O O . GLY A 1 570 ? 10.396 28.931 13.779 1.00 94.31 570 GLY A O 1
ATOM 4312 N N . GLN A 1 571 ? 12.622 28.756 13.652 1.00 94.88 571 GLN A N 1
ATOM 4313 C CA . GLN A 1 571 ? 12.926 30.188 13.788 1.00 94.88 571 GLN A CA 1
ATOM 4314 C C . GLN A 1 571 ? 12.336 31.056 12.668 1.00 94.88 571 GLN A C 1
ATOM 4316 O O . GLN A 1 571 ? 12.383 32.282 12.755 1.00 94.88 571 GLN A O 1
ATOM 4321 N N . GLN A 1 572 ? 11.778 30.433 11.627 1.00 95.44 572 GLN A N 1
ATOM 4322 C CA . GLN A 1 572 ? 11.072 31.096 10.532 1.00 95.44 572 GLN A CA 1
ATOM 4323 C C . GLN A 1 572 ? 9.665 30.519 10.286 1.00 95.44 572 GLN A C 1
ATOM 4325 O O . GLN A 1 572 ? 9.098 30.717 9.212 1.00 95.44 572 GLN A O 1
ATOM 4330 N N . LEU A 1 573 ? 9.084 29.797 11.251 1.00 97.12 573 LEU A N 1
ATOM 4331 C CA . LEU A 1 573 ? 7.802 29.101 11.093 1.00 97.12 573 LEU A CA 1
ATOM 4332 C C . LEU A 1 573 ? 6.640 30.046 10.741 1.00 97.12 573 LEU A C 1
ATOM 4334 O O . LEU A 1 573 ? 5.887 29.769 9.804 1.00 97.12 573 LEU A O 1
ATOM 4338 N N . LEU A 1 574 ? 6.509 31.170 11.447 1.00 97.06 574 LEU A N 1
ATOM 4339 C CA . LEU A 1 574 ? 5.472 32.177 11.201 1.00 97.06 574 LEU A CA 1
ATOM 4340 C C . LEU A 1 574 ? 5.556 32.777 9.782 1.00 97.06 574 LEU A C 1
ATOM 4342 O O . LEU A 1 574 ? 4.563 32.710 9.051 1.00 97.06 574 LEU A O 1
ATOM 4346 N N . PRO A 1 575 ? 6.701 33.332 9.328 1.00 96.62 575 PRO A N 1
ATOM 4347 C CA . PRO A 1 575 ? 6.789 33.838 7.960 1.00 96.62 575 PRO A CA 1
ATOM 4348 C C . PRO A 1 575 ? 6.663 32.727 6.904 1.00 96.62 575 PRO A C 1
ATOM 4350 O O . PRO A 1 575 ? 6.019 32.957 5.885 1.00 96.62 575 PRO A O 1
ATOM 4353 N N . ALA A 1 576 ? 7.194 31.520 7.139 1.00 97.25 576 ALA A N 1
ATOM 4354 C CA . ALA A 1 576 ? 7.111 30.412 6.180 1.00 97.25 576 ALA A CA 1
ATOM 4355 C C . ALA A 1 576 ? 5.667 29.933 5.948 1.00 97.25 576 ALA A C 1
ATOM 4357 O O . ALA A 1 576 ? 5.253 29.718 4.808 1.00 97.25 576 ALA A O 1
ATOM 4358 N N . THR A 1 577 ? 4.881 29.787 7.015 1.00 96.44 577 THR A N 1
ATOM 4359 C CA . THR A 1 577 ? 3.466 29.381 6.911 1.00 96.44 577 THR A CA 1
ATOM 4360 C C . THR A 1 577 ? 2.609 30.449 6.236 1.00 96.44 577 THR A C 1
ATOM 4362 O O . THR A 1 577 ? 1.725 30.117 5.448 1.00 96.44 577 THR A O 1
ATOM 4365 N N . THR A 1 578 ? 2.935 31.729 6.443 1.00 93.81 578 THR A N 1
ATOM 4366 C CA . THR A 1 578 ? 2.267 32.855 5.766 1.00 93.81 578 THR A CA 1
ATOM 4367 C C . THR A 1 578 ? 2.431 32.798 4.240 1.00 93.81 578 THR A C 1
ATOM 4369 O O . THR A 1 578 ? 1.543 33.235 3.512 1.00 93.81 578 THR A O 1
ATOM 4372 N N . VAL A 1 579 ? 3.533 32.225 3.740 1.00 94.25 579 VAL A N 1
ATOM 4373 C CA . VAL A 1 579 ? 3.812 32.066 2.299 1.00 94.25 579 VAL A CA 1
ATOM 4374 C C . VAL A 1 579 ? 3.508 30.657 1.772 1.00 94.25 579 VAL A C 1
ATOM 4376 O O . VAL A 1 579 ? 4.077 30.234 0.772 1.00 94.25 579 VAL A O 1
ATOM 4379 N N . GLY A 1 580 ? 2.611 29.916 2.430 1.00 93.81 580 GLY A N 1
ATOM 4380 C CA . GLY A 1 580 ? 2.071 28.651 1.917 1.00 93.81 580 GLY A CA 1
ATOM 4381 C C . GLY A 1 580 ? 2.800 27.381 2.363 1.00 93.81 580 GLY A C 1
ATOM 4382 O O . GLY A 1 580 ? 2.398 26.289 1.963 1.00 93.81 580 GLY A O 1
ATOM 4383 N N . CYS A 1 581 ? 3.832 27.472 3.211 1.00 97.06 581 CYS A N 1
ATOM 4384 C CA . CYS A 1 581 ? 4.413 26.266 3.809 1.00 97.06 581 CYS A CA 1
ATOM 4385 C C . CYS A 1 581 ? 3.413 25.614 4.768 1.00 97.06 581 CYS A C 1
ATOM 4387 O O . CYS A 1 581 ? 2.744 26.289 5.550 1.00 97.06 581 CYS A O 1
ATOM 4389 N N . VAL A 1 582 ? 3.340 24.286 4.760 1.00 97.56 582 VAL A N 1
ATOM 4390 C CA . VAL A 1 582 ? 2.316 23.548 5.515 1.00 97.56 582 VAL A CA 1
ATOM 4391 C C . VAL A 1 582 ? 2.714 23.236 6.960 1.00 97.56 582 VAL A C 1
ATOM 4393 O O . VAL A 1 582 ? 1.929 22.647 7.706 1.00 97.56 582 VAL A O 1
ATOM 4396 N N . GLY A 1 583 ? 3.926 23.614 7.364 1.00 97.62 583 GLY A N 1
ATOM 4397 C CA . GLY A 1 583 ? 4.462 23.387 8.699 1.00 97.62 583 GLY A CA 1
ATOM 4398 C C . GLY A 1 583 ? 5.987 23.388 8.727 1.00 97.62 583 GLY A C 1
ATOM 4399 O O . GLY A 1 583 ? 6.637 23.902 7.811 1.00 97.62 583 GLY A O 1
ATOM 4400 N N . ALA A 1 584 ? 6.550 22.787 9.774 1.00 97.94 584 ALA A N 1
ATOM 4401 C CA . ALA A 1 584 ? 7.992 22.668 9.965 1.00 97.94 584 ALA A CA 1
ATOM 4402 C C . ALA A 1 584 ? 8.414 21.234 10.283 1.00 97.94 584 ALA A C 1
ATOM 4404 O O . ALA A 1 584 ? 7.697 20.516 10.972 1.00 97.94 584 ALA A O 1
ATOM 4405 N N . ILE A 1 585 ? 9.605 20.851 9.824 1.00 98.31 585 ILE A N 1
ATOM 4406 C CA . ILE A 1 585 ? 10.341 19.684 10.320 1.00 98.31 585 ILE A CA 1
ATOM 4407 C C . ILE A 1 585 ? 11.545 20.220 11.098 1.00 98.31 585 ILE A C 1
ATOM 4409 O O . ILE A 1 585 ? 12.618 20.420 10.516 1.00 98.31 585 ILE A O 1
ATOM 4413 N N . ASP A 1 586 ? 11.353 20.466 12.391 1.00 96.81 586 ASP A N 1
ATOM 4414 C CA . ASP A 1 586 ? 12.258 21.274 13.210 1.00 96.81 586 ASP A CA 1
ATOM 4415 C C . ASP A 1 586 ? 12.830 20.515 14.418 1.00 96.81 586 ASP A C 1
ATOM 4417 O O . ASP A 1 586 ? 12.118 19.804 15.126 1.00 96.81 586 ASP A O 1
ATOM 4421 N N . GLY A 1 587 ? 14.137 20.667 14.648 1.00 95.81 587 GLY A N 1
ATOM 4422 C CA . GLY A 1 587 ? 14.854 19.965 15.714 1.00 95.81 587 GLY A CA 1
ATOM 4423 C C . GLY A 1 587 ? 14.552 20.487 17.120 1.00 95.81 587 GLY A C 1
ATOM 4424 O O . GLY A 1 587 ? 14.588 19.706 18.072 1.00 95.81 587 GLY A O 1
ATOM 4425 N N . SER A 1 588 ? 14.220 21.772 17.266 1.00 95.81 588 SER A N 1
ATOM 4426 C CA . SER A 1 588 ? 13.917 22.372 18.568 1.00 95.81 588 SER A CA 1
ATOM 4427 C C . SER A 1 588 ? 12.564 21.924 19.124 1.00 95.81 588 SER A C 1
ATOM 4429 O O . SER A 1 588 ? 12.409 21.789 20.339 1.00 95.81 588 SER A O 1
ATOM 4431 N N . ALA A 1 589 ? 11.632 21.521 18.253 1.00 97.31 589 ALA A N 1
ATOM 4432 C CA . ALA A 1 589 ? 10.401 20.835 18.660 1.00 97.31 589 ALA A CA 1
ATOM 4433 C C . ALA A 1 589 ? 10.673 19.499 19.373 1.00 97.31 589 ALA A C 1
ATOM 4435 O O . ALA A 1 589 ? 9.800 18.994 20.073 1.00 97.31 589 ALA A O 1
ATOM 4436 N N . GLY A 1 590 ? 11.886 18.944 19.258 1.00 97.06 590 GLY A N 1
ATOM 4437 C CA . GLY A 1 590 ? 12.318 17.788 20.040 1.00 97.06 590 GLY A CA 1
ATOM 4438 C C . GLY A 1 590 ? 12.425 18.064 21.541 1.00 97.06 590 GLY A C 1
ATOM 4439 O O . GLY A 1 590 ? 12.312 17.130 22.332 1.00 97.06 590 GLY A O 1
ATOM 4440 N N . PHE A 1 591 ? 12.614 19.319 21.949 1.00 97.12 591 PHE A N 1
ATOM 4441 C CA . PHE A 1 591 ? 12.682 19.703 23.357 1.00 97.12 591 PHE A CA 1
ATOM 4442 C C . PHE A 1 591 ? 11.719 20.832 23.741 1.00 97.12 591 PHE A C 1
ATOM 4444 O O . PHE A 1 591 ? 11.535 21.020 24.928 1.00 97.12 591 PHE A O 1
ATOM 4451 N N . PHE A 1 592 ? 11.013 21.499 22.826 1.00 98.06 592 PHE A N 1
ATOM 4452 C CA . PHE A 1 592 ? 9.865 22.378 23.136 1.00 98.06 592 PHE A CA 1
ATOM 4453 C C . PHE A 1 592 ? 8.671 22.120 22.194 1.00 98.06 592 PHE A C 1
ATOM 4455 O O . PHE A 1 592 ? 8.299 22.989 21.394 1.00 98.06 592 PHE A O 1
ATOM 4462 N N . PRO A 1 593 ? 8.094 20.904 22.211 1.00 98.12 593 PRO A N 1
ATOM 4463 C CA . PRO A 1 593 ? 7.060 20.516 21.257 1.00 98.12 593 PRO A CA 1
ATOM 4464 C C . PRO A 1 593 ? 5.792 21.375 21.341 1.00 98.12 593 PRO A C 1
ATOM 4466 O O . PRO A 1 593 ? 5.295 21.818 20.302 1.00 98.12 593 PRO A O 1
ATOM 4469 N N . LYS A 1 594 ? 5.265 21.648 22.541 1.00 98.31 594 LYS A N 1
ATOM 4470 C CA . LYS A 1 594 ? 3.983 22.354 22.700 1.00 98.31 594 LYS A CA 1
ATOM 4471 C C . LYS A 1 594 ? 4.082 23.798 22.232 1.00 98.31 594 LYS A C 1
ATOM 4473 O O . LYS A 1 594 ? 3.172 24.287 21.564 1.00 98.31 594 LYS A O 1
ATOM 4478 N N . SER A 1 595 ? 5.198 24.461 22.521 1.00 97.75 595 SER A N 1
ATOM 4479 C CA . SER A 1 595 ? 5.482 25.827 22.082 1.00 97.75 595 SER A CA 1
ATOM 4480 C C . SER A 1 595 ? 5.469 25.929 20.558 1.00 97.75 595 SER A C 1
ATOM 4482 O O . SER A 1 595 ? 4.827 26.820 20.004 1.00 97.75 595 SER A O 1
ATOM 4484 N N . LEU A 1 596 ? 6.099 24.986 19.853 1.00 98.00 596 LEU A N 1
ATOM 4485 C CA . LEU A 1 596 ? 6.123 25.006 18.388 1.00 98.00 596 LEU A CA 1
ATOM 4486 C C . LEU A 1 596 ? 4.776 24.618 17.775 1.00 98.00 596 LEU A C 1
ATOM 4488 O O . LEU A 1 596 ? 4.360 25.231 16.791 1.00 98.00 596 LEU A O 1
ATOM 4492 N N . VAL A 1 597 ? 4.048 23.678 18.381 1.00 98.44 597 VAL A N 1
ATOM 4493 C CA . VAL A 1 597 ? 2.669 23.350 17.982 1.00 98.44 597 VAL A CA 1
ATOM 4494 C C . VAL A 1 597 ? 1.748 24.560 18.171 1.00 98.44 597 VAL A C 1
ATOM 4496 O O . VAL A 1 597 ? 0.962 24.885 17.278 1.00 98.44 597 VAL A O 1
ATOM 4499 N N . ARG A 1 598 ? 1.866 25.288 19.289 1.00 97.75 598 ARG A N 1
ATOM 4500 C CA . ARG A 1 598 ? 1.107 26.521 19.540 1.00 97.75 598 ARG A CA 1
ATOM 4501 C C . ARG A 1 598 ? 1.453 27.606 18.526 1.00 97.75 598 ARG A C 1
ATOM 4503 O O . ARG A 1 598 ? 0.535 28.215 17.974 1.00 97.75 598 ARG A O 1
ATOM 4510 N N . LEU A 1 599 ? 2.740 27.808 18.236 1.00 98.00 599 LEU A N 1
ATOM 4511 C CA . LEU A 1 599 ? 3.190 28.760 17.221 1.00 98.00 599 LEU A CA 1
ATOM 4512 C C . LEU A 1 599 ? 2.627 28.407 15.840 1.00 98.00 599 LEU A C 1
ATOM 4514 O O . LEU A 1 599 ? 2.077 29.283 15.174 1.00 98.00 599 LEU A O 1
ATOM 4518 N N . TYR A 1 600 ? 2.693 27.138 15.432 1.00 98.25 600 TYR A N 1
ATOM 4519 C CA . TYR A 1 600 ? 2.104 26.657 14.180 1.00 98.25 600 TYR A CA 1
ATOM 4520 C C . TYR A 1 600 ? 0.599 26.942 14.111 1.00 98.25 600 TYR A C 1
ATOM 4522 O O . TYR A 1 600 ? 0.125 27.552 13.150 1.00 98.25 600 TYR A O 1
ATOM 4530 N N . ASN A 1 601 ? -0.142 26.562 15.155 1.00 97.50 601 ASN A N 1
ATOM 4531 C CA . ASN A 1 601 ? -1.592 26.731 15.212 1.00 97.50 601 ASN A CA 1
ATOM 4532 C C . ASN A 1 601 ? -2.005 28.205 15.113 1.00 97.50 601 ASN A C 1
ATOM 4534 O O . ASN A 1 601 ? -2.956 28.523 14.404 1.00 97.50 601 ASN A O 1
ATOM 4538 N N . LEU A 1 602 ? -1.289 29.112 15.787 1.00 97.06 602 LEU A N 1
ATOM 4539 C CA . LEU A 1 602 ? -1.531 30.555 15.683 1.00 97.06 602 LEU A CA 1
ATOM 4540 C C . LEU A 1 602 ? -1.117 31.128 14.321 1.00 97.06 602 LEU A C 1
ATOM 4542 O O . LEU A 1 602 ? -1.745 32.065 13.828 1.00 97.06 602 LEU A O 1
ATOM 4546 N N . SER A 1 603 ? -0.070 30.579 13.707 1.00 96.19 603 SER A N 1
ATOM 4547 C CA . SER A 1 603 ? 0.409 31.030 12.397 1.00 96.19 603 SER A CA 1
ATOM 4548 C C . SER A 1 603 ? -0.552 30.640 11.269 1.00 96.19 603 SER A C 1
ATOM 4550 O O . SER A 1 603 ? -0.706 31.398 10.319 1.00 96.19 603 SER A O 1
ATOM 4552 N N . CYS A 1 604 ? -1.265 29.516 11.400 1.00 95.12 604 CYS A N 1
ATOM 4553 C CA . CYS A 1 604 ? -2.249 29.056 10.412 1.00 95.12 604 CYS A CA 1
ATOM 4554 C C . CYS A 1 604 ? -3.589 29.812 10.450 1.00 95.12 604 CYS A C 1
ATOM 4556 O O . CYS A 1 604 ? -4.459 29.571 9.611 1.00 95.12 604 CYS A O 1
ATOM 4558 N N . LYS A 1 605 ? -3.803 30.701 11.426 1.00 93.88 605 LYS A N 1
ATOM 4559 C CA . LYS A 1 605 ? -5.042 31.478 11.529 1.00 93.88 605 LYS A CA 1
ATOM 4560 C C . LYS A 1 605 ? -5.024 32.663 10.563 1.00 93.88 605 LYS A C 1
ATOM 4562 O O . LYS A 1 605 ? -4.184 33.552 10.678 1.00 93.88 605 LYS A O 1
ATOM 4567 N N . ASN A 1 606 ? -6.026 32.720 9.682 1.00 87.50 606 ASN A N 1
ATOM 4568 C CA . ASN A 1 606 ? -6.256 33.865 8.787 1.00 87.50 606 ASN A CA 1
ATOM 4569 C C . ASN A 1 606 ? -6.712 35.123 9.544 1.00 87.50 606 ASN A C 1
ATOM 4571 O O . ASN A 1 606 ? -6.381 36.242 9.161 1.00 87.50 606 ASN A O 1
ATOM 4575 N N . HIS A 1 607 ? -7.472 34.935 10.624 1.00 91.06 607 HIS A N 1
ATOM 4576 C CA . HIS A 1 607 ? -7.953 36.005 11.491 1.00 91.06 607 HIS A CA 1
ATOM 4577 C C . HIS A 1 607 ? -7.534 35.693 12.924 1.00 91.06 607 HIS A C 1
ATOM 4579 O O . HIS A 1 607 ? -7.914 34.656 13.466 1.00 91.06 607 HIS A O 1
ATOM 4585 N N . VAL A 1 608 ? -6.740 36.582 13.510 1.00 93.25 608 VAL A N 1
ATOM 4586 C CA . VAL A 1 608 ? -6.236 36.485 14.883 1.00 93.25 608 VAL A CA 1
ATOM 4587 C C . VAL A 1 608 ? -6.688 37.703 15.675 1.00 93.25 608 VAL A C 1
ATOM 4589 O O . VAL A 1 608 ? -6.791 38.800 15.115 1.00 93.25 608 VAL A O 1
ATOM 4592 N N . SER A 1 609 ? -6.972 37.525 16.964 1.00 97.00 609 SER A N 1
ATOM 4593 C CA . SER A 1 609 ? -7.208 38.667 17.853 1.00 97.00 609 SER A CA 1
ATOM 4594 C C . SER A 1 609 ? -5.908 39.464 18.079 1.00 97.00 609 SER A C 1
ATOM 4596 O O . SER A 1 609 ? -4.816 38.936 17.842 1.00 97.00 609 SER A O 1
ATOM 4598 N N . PRO A 1 610 ? -5.972 40.724 18.551 1.00 96.75 610 PRO A N 1
ATOM 4599 C CA . PRO A 1 610 ? -4.775 41.482 18.927 1.00 96.75 610 PRO A CA 1
ATOM 4600 C C . PRO A 1 610 ? -3.879 40.749 19.941 1.00 96.75 610 PRO A C 1
ATOM 4602 O O . PRO A 1 610 ? -2.653 40.836 19.861 1.00 96.75 610 PRO A O 1
ATOM 4605 N N . GLU A 1 611 ? -4.480 39.996 20.864 1.00 96.88 611 GLU A N 1
ATOM 4606 C CA . GLU A 1 611 ? -3.775 39.181 21.856 1.00 96.88 611 GLU A CA 1
ATOM 4607 C C . GLU A 1 611 ? -3.064 37.991 21.203 1.00 96.88 611 GLU A C 1
ATOM 4609 O O . GLU A 1 611 ? -1.890 37.752 21.477 1.00 96.88 611 GLU A O 1
ATOM 4614 N N . GLU A 1 612 ? -3.737 37.280 20.296 1.00 96.75 612 GLU A N 1
ATOM 4615 C CA . GLU A 1 612 ? -3.154 36.160 19.548 1.00 96.75 612 GLU A CA 1
ATOM 4616 C C . GLU A 1 612 ? -2.035 36.613 18.599 1.00 96.75 612 GLU A C 1
ATOM 4618 O O . GLU A 1 612 ? -1.038 35.908 18.425 1.00 96.75 612 GLU A O 1
ATOM 4623 N N . GLU A 1 613 ? -2.165 37.804 18.006 1.00 96.62 613 GLU A N 1
ATOM 4624 C CA . GLU A 1 613 ? -1.112 38.433 17.204 1.00 96.62 613 GLU A CA 1
ATOM 4625 C C . GLU A 1 613 ? 0.133 38.722 18.050 1.00 96.62 613 GLU A C 1
ATOM 4627 O O . GLU A 1 613 ? 1.259 38.421 17.639 1.00 96.62 613 GLU A O 1
ATOM 4632 N N . ALA A 1 614 ? -0.059 39.301 19.237 1.00 97.00 614 ALA A N 1
ATOM 4633 C CA . ALA A 1 614 ? 1.030 39.566 20.167 1.00 97.00 614 ALA A CA 1
ATOM 4634 C C . ALA A 1 614 ? 1.687 38.259 20.637 1.00 97.00 614 ALA A C 1
ATOM 4636 O O . ALA A 1 614 ? 2.916 38.155 20.621 1.00 97.00 614 ALA A O 1
ATOM 4637 N N . GLU A 1 615 ? 0.882 37.248 20.979 1.00 96.00 615 GLU A N 1
ATOM 4638 C CA . GLU A 1 615 ? 1.346 35.927 21.409 1.00 96.00 615 GLU A CA 1
ATOM 4639 C C . GLU A 1 615 ? 2.184 35.249 20.319 1.00 96.00 615 GLU A C 1
ATOM 4641 O O . GLU A 1 615 ? 3.319 34.855 20.586 1.00 96.00 615 GLU A O 1
ATOM 4646 N N . ARG A 1 616 ? 1.693 35.162 19.073 1.00 95.62 616 ARG A N 1
ATOM 4647 C CA . ARG A 1 616 ? 2.425 34.473 17.994 1.00 95.62 616 ARG A CA 1
ATOM 4648 C C . ARG A 1 616 ? 3.737 35.164 17.632 1.00 95.62 616 ARG A C 1
ATOM 4650 O O . ARG A 1 616 ? 4.727 34.482 17.377 1.00 95.62 616 ARG A O 1
ATOM 4657 N N . ARG A 1 617 ? 3.787 36.504 17.665 1.00 96.62 617 ARG A N 1
ATOM 4658 C CA . ARG A 1 617 ? 5.032 37.266 17.455 1.00 96.62 617 ARG A CA 1
ATOM 4659 C C . ARG A 1 617 ? 6.021 37.061 18.594 1.00 96.62 617 ARG A C 1
ATOM 4661 O O . ARG A 1 617 ? 7.207 36.856 18.343 1.00 96.62 617 ARG A O 1
ATOM 4668 N N . GLN A 1 618 ? 5.542 37.108 19.836 1.00 96.00 618 GLN A N 1
ATOM 4669 C CA . GLN A 1 618 ? 6.387 36.889 21.005 1.00 96.00 618 GLN A CA 1
ATOM 4670 C C . GLN A 1 618 ? 6.938 35.461 21.028 1.00 96.00 618 GLN A C 1
ATOM 4672 O O . GLN A 1 618 ? 8.119 35.264 21.314 1.00 96.00 618 GLN A O 1
ATOM 4677 N N . LEU A 1 619 ? 6.106 34.474 20.702 1.00 96.00 619 LEU A N 1
ATOM 4678 C CA . LEU A 1 619 ? 6.506 33.079 20.643 1.00 96.00 619 LEU A CA 1
ATOM 4679 C C . LEU A 1 619 ? 7.508 32.842 19.510 1.00 96.00 619 LEU A C 1
ATOM 4681 O O . LEU A 1 619 ? 8.549 32.245 19.764 1.00 96.00 619 LEU A O 1
ATOM 4685 N N . GLN A 1 620 ? 7.277 33.399 18.313 1.00 97.50 620 GLN A N 1
ATOM 4686 C CA . GLN A 1 620 ? 8.261 33.351 17.226 1.00 97.50 620 GLN A CA 1
ATOM 4687 C C . GLN A 1 620 ? 9.604 33.951 17.653 1.00 97.50 620 GLN A C 1
ATOM 4689 O O . GLN A 1 620 ? 10.631 33.329 17.411 1.00 97.50 620 GLN A O 1
ATOM 4694 N N . TYR A 1 621 ? 9.612 35.111 18.320 1.00 97.38 621 TYR A N 1
ATOM 4695 C CA . TYR A 1 621 ? 10.843 35.727 18.827 1.00 97.38 621 TYR A CA 1
ATOM 4696 C C . TYR A 1 621 ? 11.609 34.790 19.771 1.00 97.38 621 TYR A C 1
ATOM 4698 O O . TYR A 1 621 ? 12.808 34.585 19.594 1.00 97.38 621 TYR A O 1
ATOM 4706 N N . ARG A 1 622 ? 10.920 34.180 20.744 1.00 96.00 622 ARG A N 1
ATOM 4707 C CA . ARG A 1 622 ? 11.564 33.262 21.695 1.00 96.00 622 ARG A CA 1
ATOM 4708 C C . ARG A 1 622 ? 12.093 32.003 21.009 1.00 96.00 622 ARG A C 1
ATOM 4710 O O . ARG A 1 622 ? 13.209 31.590 21.310 1.00 96.00 622 ARG A O 1
ATOM 4717 N N . VAL A 1 623 ? 11.326 31.440 20.071 1.00 96.44 623 VAL A N 1
ATOM 4718 C CA . VAL A 1 623 ? 11.749 30.292 19.255 1.00 96.44 623 VAL A CA 1
ATOM 4719 C C . VAL A 1 623 ? 12.999 30.638 18.444 1.00 96.44 623 VAL A C 1
ATOM 4721 O O . VAL A 1 623 ? 13.970 29.890 18.470 1.00 96.44 623 VAL A O 1
ATOM 4724 N N . SER A 1 624 ? 13.033 31.810 17.807 1.00 96.56 624 SER A N 1
ATOM 4725 C CA . SER A 1 624 ? 14.218 32.271 17.080 1.00 96.56 624 SER A CA 1
ATOM 4726 C C . SER A 1 624 ? 15.433 32.437 18.000 1.00 96.56 624 SER A C 1
ATOM 4728 O O . SER A 1 624 ? 16.528 32.031 17.636 1.00 96.56 624 SER A O 1
ATOM 4730 N N . CYS A 1 625 ? 15.264 32.976 19.212 1.00 96.31 625 CYS A N 1
ATOM 4731 C CA . CYS A 1 625 ? 16.372 33.115 20.161 1.00 96.31 625 CYS A CA 1
ATOM 4732 C C . CYS A 1 625 ? 16.883 31.776 20.707 1.00 96.31 625 CYS A C 1
ATOM 4734 O O . CYS A 1 625 ? 18.087 31.629 20.908 1.00 96.31 625 CYS A O 1
ATOM 4736 N N . MET A 1 626 ? 15.996 30.816 20.993 1.00 95.06 626 MET A N 1
ATOM 4737 C CA . MET A 1 626 ? 16.424 29.519 21.522 1.00 95.06 626 MET A CA 1
ATOM 4738 C C . MET A 1 626 ? 17.089 28.656 20.448 1.00 95.06 626 MET A C 1
ATOM 4740 O O . MET A 1 626 ? 18.022 27.928 20.768 1.00 95.06 626 MET A O 1
ATOM 4744 N N . GLU A 1 627 ? 16.646 28.738 19.188 1.00 94.75 627 GLU A N 1
ATOM 4745 C CA . GLU A 1 627 ? 17.191 27.929 18.091 1.00 94.75 627 GLU A CA 1
ATOM 4746 C C . GLU A 1 627 ? 18.656 28.232 17.780 1.00 94.75 627 GLU A C 1
ATOM 4748 O O . GLU A 1 627 ? 19.342 27.373 17.231 1.00 94.75 627 GLU A O 1
ATOM 4753 N N . GLU A 1 628 ? 19.189 29.373 18.216 1.00 94.81 628 GLU A N 1
ATOM 4754 C CA . GLU A 1 628 ? 20.616 29.690 18.108 1.00 94.81 628 GLU A CA 1
ATOM 4755 C C . GLU A 1 628 ? 21.518 28.621 18.762 1.00 94.81 628 GLU A C 1
ATOM 4757 O O . GLU A 1 628 ? 22.632 28.382 18.287 1.00 94.81 628 GLU A O 1
ATOM 4762 N N . ILE A 1 629 ? 21.038 27.890 19.784 1.00 94.81 629 ILE A N 1
ATOM 4763 C CA . ILE A 1 629 ? 21.775 26.734 20.329 1.00 94.81 629 ILE A CA 1
ATOM 4764 C C . ILE A 1 629 ? 21.885 25.600 19.300 1.00 94.81 629 ILE A C 1
ATOM 4766 O O . ILE A 1 629 ? 22.929 24.954 19.190 1.00 94.81 629 ILE A O 1
ATOM 4770 N N . VAL A 1 630 ? 20.825 25.374 18.521 1.00 93.75 630 VAL A N 1
ATOM 4771 C CA . VAL A 1 630 ? 20.753 24.354 17.470 1.00 93.75 630 VAL A CA 1
ATOM 4772 C C . VAL A 1 630 ? 21.577 24.787 16.264 1.00 93.75 630 VAL A C 1
ATOM 4774 O O . VAL A 1 630 ? 22.320 23.978 15.716 1.00 93.75 630 VAL A O 1
ATOM 4777 N N . VAL A 1 631 ? 21.510 26.062 15.878 1.00 92.31 631 VAL A N 1
ATOM 4778 C CA . VAL A 1 631 ? 22.336 26.628 14.801 1.00 92.31 631 VAL A CA 1
ATOM 4779 C C . VAL A 1 631 ? 23.821 26.480 15.129 1.00 92.31 631 VAL A C 1
ATOM 4781 O O . VAL A 1 631 ? 24.604 26.069 14.272 1.00 92.31 631 VAL A O 1
ATOM 4784 N N . LYS A 1 632 ? 24.211 26.773 16.375 1.00 93.88 632 LYS A N 1
ATOM 4785 C CA . LYS A 1 632 ? 25.611 26.730 16.805 1.00 93.88 632 LYS A CA 1
ATOM 4786 C C . LYS A 1 632 ? 26.142 25.309 16.997 1.00 93.88 632 LYS A C 1
ATOM 4788 O O . LYS A 1 632 ? 27.261 25.024 16.580 1.00 93.88 632 LYS A O 1
ATOM 4793 N N . HIS A 1 633 ? 25.369 24.440 17.649 1.00 93.38 633 HIS A N 1
ATOM 4794 C CA . HIS A 1 633 ? 25.854 23.139 18.137 1.00 93.38 633 HIS A CA 1
ATOM 4795 C C . HIS A 1 633 ? 25.230 21.929 17.426 1.00 93.38 633 HIS A C 1
ATOM 4797 O O . HIS A 1 633 ? 25.579 20.786 17.729 1.00 93.38 633 HIS A O 1
ATOM 4803 N N . GLY A 1 634 ? 24.317 22.150 16.479 1.00 92.00 634 GLY A N 1
ATOM 4804 C CA . GLY A 1 634 ? 23.704 21.107 15.661 1.00 92.00 634 GLY A CA 1
ATOM 4805 C C . GLY A 1 634 ? 23.055 19.995 16.486 1.00 92.00 634 GLY A C 1
ATOM 4806 O O . GLY A 1 634 ? 22.387 20.237 17.492 1.00 92.00 634 GLY A O 1
ATOM 4807 N N . VAL A 1 635 ? 23.273 18.748 16.060 1.00 92.75 635 VAL A N 1
ATOM 4808 C CA . VAL A 1 635 ? 22.720 17.551 16.716 1.00 92.75 635 VAL A CA 1
ATOM 4809 C C . VAL A 1 635 ? 23.143 17.415 18.179 1.00 92.75 635 VAL A C 1
ATOM 4811 O O . VAL A 1 635 ? 22.329 17.010 19.007 1.00 92.75 635 VAL A O 1
ATOM 4814 N N . VAL A 1 636 ? 24.373 17.810 18.519 1.00 93.50 636 VAL A N 1
ATOM 4815 C CA . VAL A 1 636 ? 24.885 17.744 19.895 1.00 93.50 636 VAL A CA 1
ATOM 4816 C C . VAL A 1 636 ? 24.110 18.709 20.792 1.00 93.50 636 VAL A C 1
ATOM 4818 O O . VAL A 1 636 ? 23.690 18.329 21.881 1.00 93.50 636 VAL A O 1
ATOM 4821 N N . GLY A 1 637 ? 23.828 19.923 20.306 1.00 94.69 637 GLY A N 1
ATOM 4822 C CA . GLY A 1 637 ? 22.982 20.888 21.014 1.00 94.69 637 GLY A CA 1
ATOM 4823 C C . GLY A 1 637 ? 21.558 20.380 21.246 1.00 94.69 637 GLY A C 1
ATOM 4824 O O . GLY A 1 637 ? 21.018 20.542 22.338 1.00 94.69 637 GLY A O 1
ATOM 4825 N N . ILE A 1 638 ? 20.969 19.710 20.248 1.00 95.44 638 ILE A N 1
ATOM 4826 C CA . ILE A 1 638 ? 19.628 19.116 20.369 1.00 95.44 638 ILE A CA 1
ATOM 4827 C C . ILE A 1 638 ? 19.625 18.006 21.428 1.00 95.44 638 ILE A C 1
ATOM 4829 O O . ILE A 1 638 ? 18.762 18.008 22.303 1.00 95.44 638 ILE A O 1
ATOM 4833 N N . LYS A 1 639 ? 20.586 17.075 21.381 1.00 94.81 639 LYS A N 1
ATOM 4834 C CA . LYS A 1 639 ? 20.689 15.981 22.361 1.00 94.81 639 LYS A CA 1
ATOM 4835 C C . LYS A 1 639 ? 20.913 16.491 23.778 1.00 94.81 639 LYS A C 1
ATOM 4837 O O . LYS A 1 639 ? 20.242 16.033 24.700 1.00 94.81 639 LYS A O 1
ATOM 4842 N N . GLU A 1 640 ? 21.795 17.473 23.935 1.00 94.56 640 GLU A N 1
ATOM 4843 C CA . GLU A 1 640 ? 22.051 18.133 25.213 1.00 94.56 640 GLU A CA 1
ATOM 4844 C C . GLU A 1 640 ? 20.766 18.753 25.783 1.00 94.56 640 GLU A C 1
ATOM 4846 O O . GLU A 1 640 ? 20.441 18.541 26.953 1.00 94.56 640 GLU A O 1
ATOM 4851 N N . ALA A 1 641 ? 20.002 19.472 24.954 1.00 95.94 641 ALA A N 1
ATOM 4852 C CA . ALA A 1 641 ? 18.748 20.092 25.366 1.00 95.94 641 ALA A CA 1
ATOM 4853 C C . ALA A 1 641 ? 17.674 19.054 25.729 1.00 95.94 641 ALA A C 1
ATOM 4855 O O . ALA A 1 641 ? 17.028 19.197 26.766 1.00 95.94 641 ALA A O 1
ATOM 4856 N N . VAL A 1 642 ? 17.513 17.985 24.940 1.00 96.69 642 VAL A N 1
ATOM 4857 C CA . VAL A 1 642 ? 16.574 16.894 25.258 1.00 96.69 642 VAL A CA 1
ATOM 4858 C C . VAL A 1 642 ? 16.950 16.219 26.579 1.00 96.69 642 VAL A C 1
ATOM 4860 O O . VAL A 1 642 ? 16.091 16.055 27.445 1.00 96.69 642 VAL A O 1
ATOM 4863 N N . SER A 1 643 ? 18.229 15.902 26.781 1.00 95.44 643 SER A N 1
ATOM 4864 C CA . SER A 1 643 ? 18.696 15.256 28.010 1.00 95.44 643 SER A CA 1
ATOM 4865 C C . SER A 1 643 ? 18.474 16.144 29.238 1.00 95.44 643 SER A C 1
ATOM 4867 O O . SER A 1 643 ? 17.869 15.708 30.216 1.00 95.44 643 SER A O 1
ATOM 4869 N N . ARG A 1 644 ? 18.865 17.425 29.185 1.00 95.12 644 ARG A N 1
ATOM 4870 C CA . ARG A 1 644 ? 18.749 18.332 30.340 1.00 95.12 644 ARG A CA 1
ATOM 4871 C C . ARG A 1 644 ? 17.322 18.784 30.642 1.00 95.12 644 ARG A C 1
ATOM 4873 O O . ARG A 1 644 ? 16.985 18.935 31.811 1.00 95.12 644 ARG A O 1
ATOM 4880 N N . LEU A 1 645 ? 16.507 19.043 29.618 1.00 96.00 645 LEU A N 1
ATOM 4881 C CA . LEU A 1 645 ? 15.162 19.609 29.793 1.00 96.00 645 LEU A CA 1
ATOM 4882 C C . LEU A 1 645 ? 14.077 18.537 29.905 1.00 96.00 645 LEU A C 1
ATOM 4884 O O . LEU A 1 645 ? 13.032 18.785 30.504 1.00 96.00 645 LEU A O 1
ATOM 4888 N N . ARG A 1 646 ? 14.285 17.362 29.303 1.00 95.75 646 ARG A N 1
ATOM 4889 C CA . ARG A 1 646 ? 13.287 16.281 29.267 1.00 95.75 646 ARG A CA 1
ATOM 4890 C C . ARG A 1 646 ? 13.736 15.026 30.006 1.00 95.75 646 ARG A C 1
ATOM 4892 O O . ARG A 1 646 ? 12.903 14.162 30.238 1.00 95.75 646 ARG A O 1
ATOM 4899 N N . GLY A 1 647 ? 15.005 14.938 30.409 1.00 95.56 647 GLY A N 1
ATOM 4900 C CA . GLY A 1 647 ? 15.535 13.788 31.144 1.00 95.56 647 GLY A CA 1
ATOM 4901 C C . GLY A 1 647 ? 15.713 12.538 30.283 1.00 95.56 647 GLY A C 1
ATOM 4902 O O . GLY A 1 647 ? 15.830 11.449 30.833 1.00 95.56 647 GLY A O 1
ATOM 4903 N N . ILE A 1 648 ? 15.711 12.678 28.952 1.00 95.44 648 ILE A N 1
ATOM 4904 C CA . ILE A 1 648 ? 15.741 11.545 28.022 1.00 95.44 648 ILE A CA 1
ATOM 4905 C C . ILE A 1 648 ? 17.074 11.504 27.282 1.00 95.44 648 ILE A C 1
ATOM 4907 O O . ILE A 1 648 ? 17.496 12.486 26.668 1.00 95.44 648 ILE A O 1
ATOM 4911 N N . GLY A 1 649 ? 17.700 10.330 27.284 1.00 91.69 649 GLY A N 1
ATOM 4912 C CA . GLY A 1 649 ? 18.959 10.094 26.592 1.00 91.69 649 GLY A CA 1
ATOM 4913 C C . GLY A 1 649 ? 20.184 10.667 27.303 1.00 91.69 649 GLY A C 1
ATOM 4914 O O . GLY A 1 649 ? 20.097 11.444 28.256 1.00 91.69 649 GLY A O 1
ATOM 4915 N N . ASP A 1 650 ? 21.351 10.265 26.808 1.00 88.62 650 ASP A N 1
ATOM 4916 C CA . ASP A 1 650 ? 22.648 10.667 27.344 1.00 88.62 650 ASP A CA 1
ATOM 4917 C C . ASP A 1 650 ? 23.240 11.852 26.560 1.00 88.62 650 ASP A C 1
ATOM 4919 O O . ASP A 1 650 ? 23.167 11.901 25.329 1.00 88.62 650 ASP A O 1
ATOM 4923 N N . ARG A 1 651 ? 23.855 12.790 27.286 1.00 86.25 651 ARG A N 1
ATOM 4924 C CA . ARG A 1 651 ? 24.513 13.994 26.749 1.00 86.25 651 ARG A CA 1
ATOM 4925 C C . ARG A 1 651 ? 25.723 13.677 25.868 1.00 86.25 651 ARG A C 1
ATOM 4927 O O . ARG A 1 651 ? 25.980 14.384 24.900 1.00 86.25 651 ARG A O 1
ATOM 4934 N N . ASP A 1 652 ? 26.436 12.602 26.187 1.00 80.50 652 ASP A N 1
ATOM 4935 C CA . ASP A 1 652 ? 27.615 12.136 25.458 1.00 80.50 652 ASP A CA 1
ATOM 4936 C C . ASP A 1 652 ? 27.277 11.050 24.424 1.00 80.50 652 ASP A C 1
ATOM 4938 O O . ASP A 1 652 ? 28.169 10.556 23.728 1.00 80.50 652 ASP A O 1
ATOM 4942 N N . GLY A 1 653 ? 26.007 10.648 24.321 1.00 77.06 653 GLY A N 1
ATOM 4943 C CA . GLY A 1 653 ? 25.563 9.576 23.441 1.00 77.06 653 GLY A CA 1
ATOM 4944 C C . GLY A 1 653 ? 25.513 10.025 21.986 1.00 77.06 653 GLY A C 1
ATOM 4945 O O . GLY A 1 653 ? 24.437 10.344 21.497 1.00 77.06 653 GLY A O 1
ATOM 4946 N N . THR A 1 654 ? 26.643 10.024 21.280 1.00 86.19 654 THR A N 1
ATOM 4947 C CA . THR A 1 654 ? 26.772 10.234 19.820 1.00 86.19 654 THR A CA 1
ATOM 4948 C C . THR A 1 654 ? 27.666 9.155 19.208 1.00 86.19 654 THR A C 1
ATOM 4950 O O . THR A 1 654 ? 28.396 8.472 19.932 1.00 86.19 654 THR A O 1
ATOM 4953 N N . ARG A 1 655 ? 27.612 8.968 17.883 1.00 89.62 655 ARG A N 1
ATOM 4954 C CA . ARG A 1 655 ? 28.582 8.118 17.173 1.00 89.62 655 ARG A CA 1
ATOM 4955 C C . ARG A 1 655 ? 29.728 8.956 16.608 1.00 89.62 655 ARG A C 1
ATOM 4957 O O . ARG A 1 655 ? 29.525 10.065 16.112 1.00 89.62 655 ARG A O 1
ATOM 4964 N N . LEU A 1 656 ? 30.936 8.387 16.632 1.00 89.75 656 LEU A N 1
ATOM 4965 C CA . LEU A 1 656 ? 32.122 9.018 16.050 1.00 89.75 656 LEU A CA 1
ATOM 4966 C C . LEU A 1 656 ? 31.872 9.409 14.575 1.00 89.75 656 LEU A C 1
ATOM 4968 O O . LEU A 1 656 ? 31.219 8.661 13.841 1.00 89.75 656 LEU A O 1
ATOM 4972 N N . PRO A 1 657 ? 32.396 10.562 14.112 1.00 90.19 657 PRO A N 1
ATOM 4973 C CA . PRO A 1 657 ? 33.369 11.436 14.777 1.00 90.19 657 PRO A CA 1
ATOM 4974 C C . PRO A 1 657 ? 32.763 12.472 15.740 1.00 90.19 657 PRO A C 1
ATOM 4976 O O . PRO A 1 657 ? 33.514 13.260 16.312 1.00 90.19 657 PRO A O 1
ATOM 4979 N N . MET A 1 658 ? 31.441 12.498 15.935 1.00 87.69 658 MET A N 1
ATOM 4980 C CA . MET A 1 658 ? 30.840 13.311 16.996 1.00 87.69 658 MET A CA 1
ATOM 4981 C C . MET A 1 658 ? 31.151 12.662 18.345 1.00 87.69 658 MET A C 1
ATOM 4983 O O . MET A 1 658 ? 31.104 11.438 18.479 1.00 87.69 658 MET A O 1
ATOM 4987 N N . HIS A 1 659 ? 31.558 13.469 19.322 1.00 81.75 659 HIS A N 1
ATOM 4988 C CA . HIS A 1 659 ? 31.970 12.964 20.623 1.00 81.75 659 HIS A CA 1
ATOM 4989 C C . HIS A 1 659 ? 31.678 13.975 21.729 1.00 81.75 659 HIS A C 1
ATOM 4991 O O . HIS A 1 659 ? 32.080 15.134 21.630 1.00 81.75 659 HIS A O 1
ATOM 4997 N N . GLY A 1 660 ? 31.052 13.491 22.803 1.00 81.50 660 GLY A N 1
ATOM 4998 C CA . GLY A 1 660 ? 30.699 14.286 23.977 1.00 81.50 660 GLY A CA 1
ATOM 4999 C C . GLY A 1 660 ? 29.485 15.198 23.773 1.00 81.50 660 GLY A C 1
ATOM 5000 O O . GLY A 1 660 ? 28.885 15.231 22.698 1.00 81.50 660 GLY A O 1
ATOM 5001 N N . GLY A 1 661 ? 29.127 15.923 24.833 1.00 85.56 661 GLY A N 1
ATOM 5002 C CA . GLY A 1 661 ? 28.138 17.002 24.796 1.00 85.56 661 GLY A CA 1
ATOM 5003 C C . GLY A 1 661 ? 28.646 18.286 24.125 1.00 85.56 661 GLY A C 1
ATOM 5004 O O . GLY A 1 661 ? 29.675 18.314 23.446 1.00 85.56 661 GLY A O 1
ATOM 5005 N N . ILE A 1 662 ? 27.913 19.387 24.313 1.00 91.56 662 ILE A N 1
ATOM 5006 C CA . ILE A 1 662 ? 28.245 20.671 23.677 1.00 91.56 662 ILE A CA 1
ATOM 5007 C C . ILE A 1 662 ? 29.659 21.163 24.058 1.00 91.56 662 ILE A C 1
ATOM 5009 O O . ILE A 1 662 ? 30.058 21.054 25.223 1.00 91.56 662 ILE A O 1
ATOM 5013 N N . PRO A 1 663 ? 30.425 21.758 23.120 1.00 89.56 663 PRO A N 1
ATOM 5014 C CA . PRO A 1 663 ? 31.717 22.365 23.432 1.00 89.56 663 PRO A CA 1
ATOM 5015 C C . PRO A 1 663 ? 31.604 23.415 24.547 1.00 89.56 663 PRO A C 1
ATOM 5017 O O . PRO A 1 663 ? 30.807 24.345 24.450 1.00 89.56 663 PRO A O 1
ATOM 5020 N N . GLY A 1 664 ? 32.415 23.275 25.601 1.00 90.88 664 GLY A N 1
ATOM 5021 C CA . GLY A 1 664 ? 32.349 24.119 26.805 1.00 90.88 664 GLY A CA 1
ATOM 5022 C C . GLY A 1 664 ? 31.404 23.604 27.902 1.00 90.88 664 GLY A C 1
ATOM 5023 O O . GLY A 1 664 ? 31.359 24.190 28.982 1.00 90.88 664 GLY A O 1
ATOM 5024 N N . GLY A 1 665 ? 30.685 22.501 27.667 1.00 92.25 665 GLY A N 1
ATOM 5025 C CA . GLY A 1 665 ? 29.922 21.776 28.684 1.00 92.25 665 GLY A CA 1
ATOM 5026 C C . GLY A 1 665 ? 28.923 22.648 29.451 1.00 92.25 665 GLY A C 1
ATOM 5027 O O . GLY A 1 665 ? 28.135 23.388 28.862 1.00 92.25 665 GLY A O 1
ATOM 5028 N N . ASP A 1 666 ? 28.945 22.550 30.783 1.00 94.25 666 ASP A N 1
ATOM 5029 C CA . ASP A 1 666 ? 28.019 23.278 31.659 1.00 94.25 666 ASP A CA 1
ATOM 5030 C C . ASP A 1 666 ? 28.185 24.804 31.579 1.00 94.25 666 ASP A C 1
ATOM 5032 O O . ASP A 1 666 ? 27.191 25.526 31.645 1.00 94.25 666 ASP A O 1
ATOM 5036 N N . GLU A 1 667 ? 29.407 25.310 31.384 1.00 95.62 667 GLU A N 1
ATOM 5037 C CA . GLU A 1 667 ? 29.650 26.753 31.255 1.00 95.62 667 GLU A CA 1
ATOM 5038 C C . GLU A 1 667 ? 29.000 27.329 29.996 1.00 95.62 667 GLU A C 1
ATOM 5040 O O . GLU A 1 667 ? 28.435 28.425 30.023 1.00 95.62 667 GLU A O 1
ATOM 5045 N N . GLU A 1 668 ? 29.049 26.582 28.891 1.00 95.56 668 GLU A N 1
ATOM 5046 C CA . GLU A 1 668 ? 28.346 26.960 27.668 1.00 95.56 668 GLU A CA 1
ATOM 5047 C C . GLU A 1 668 ? 26.828 26.854 27.861 1.00 95.56 668 GLU A C 1
ATOM 5049 O O . GLU A 1 668 ? 26.112 27.770 27.462 1.00 95.56 668 GLU A O 1
ATOM 5054 N N . TRP A 1 669 ? 26.328 25.805 28.524 1.00 95.62 669 TRP A N 1
ATOM 5055 C CA . TRP A 1 669 ? 24.894 25.636 28.798 1.00 95.62 669 TRP A CA 1
ATOM 5056 C C . TRP A 1 669 ? 24.290 26.810 29.580 1.00 95.62 669 TRP A C 1
ATOM 5058 O O . TRP A 1 669 ? 23.209 27.294 29.237 1.00 95.62 669 TRP A O 1
ATOM 5068 N N . VAL A 1 670 ? 24.999 27.320 30.594 1.00 96.69 670 VAL A N 1
ATOM 5069 C CA . VAL A 1 670 ? 24.538 28.451 31.421 1.00 96.69 670 VAL A CA 1
ATOM 5070 C C . VAL A 1 670 ? 24.209 29.688 30.578 1.00 96.69 670 VAL A C 1
ATOM 5072 O O . VAL A 1 670 ? 23.280 30.424 30.911 1.00 96.69 670 VAL A O 1
ATOM 5075 N N . ARG A 1 671 ? 24.900 29.893 29.450 1.00 95.94 671 ARG A N 1
ATOM 5076 C CA . ARG A 1 671 ? 24.651 31.026 28.540 1.00 95.94 671 ARG A CA 1
ATOM 5077 C C . ARG A 1 671 ? 23.286 30.951 27.856 1.00 95.94 671 ARG A C 1
ATOM 5079 O O . ARG A 1 671 ? 22.745 31.986 27.477 1.00 95.94 671 ARG A O 1
ATOM 5086 N N . TRP A 1 672 ? 22.718 29.754 27.737 1.00 95.88 672 TRP A N 1
ATOM 5087 C CA . TRP A 1 672 ? 21.429 29.508 27.092 1.00 95.88 672 TRP A CA 1
ATOM 5088 C C . TRP A 1 672 ? 20.254 29.506 28.074 1.00 95.88 672 TRP A C 1
ATOM 5090 O O . TRP A 1 672 ? 19.116 29.699 27.652 1.00 95.88 672 TRP A O 1
ATOM 5100 N N . LEU A 1 673 ? 20.500 29.355 29.382 1.00 94.88 673 LEU A N 1
ATOM 5101 C CA . LEU A 1 673 ? 19.440 29.246 30.396 1.00 94.88 673 LEU A CA 1
ATOM 5102 C C . LEU A 1 673 ? 18.436 30.400 30.346 1.00 94.88 673 LEU A C 1
ATOM 5104 O O . LEU A 1 673 ? 17.244 30.167 30.500 1.00 94.88 673 LEU A O 1
ATOM 5108 N N . GLY A 1 674 ? 18.892 31.631 30.095 1.00 94.31 674 GLY A N 1
ATOM 5109 C CA . GLY A 1 674 ? 17.998 32.788 30.007 1.00 94.31 674 GLY A CA 1
ATOM 5110 C C . GLY A 1 674 ? 16.931 32.635 28.918 1.00 94.31 674 GLY A C 1
ATOM 5111 O O . GLY A 1 674 ? 15.750 32.855 29.180 1.00 94.31 674 GLY A O 1
ATOM 5112 N N . VAL A 1 675 ? 17.331 32.214 27.713 1.00 93.94 675 VAL A N 1
ATOM 5113 C CA . VAL A 1 675 ? 16.400 32.030 26.586 1.00 93.94 675 VAL A CA 1
ATOM 5114 C C . VAL A 1 675 ? 15.603 30.732 26.708 1.00 93.94 675 VAL A C 1
ATOM 5116 O O . VAL A 1 675 ? 14.408 30.731 26.427 1.00 93.94 675 VAL A O 1
ATOM 5119 N N . LEU A 1 676 ? 16.223 29.650 27.191 1.00 96.56 676 LEU A N 1
ATOM 5120 C CA . LEU A 1 676 ? 15.567 28.351 27.355 1.00 96.56 676 LEU A CA 1
ATOM 5121 C C . LEU A 1 676 ? 14.500 28.387 28.457 1.00 96.56 676 LEU A C 1
ATOM 5123 O O . LEU A 1 676 ? 13.386 27.925 28.228 1.00 96.56 676 LEU A O 1
ATOM 5127 N N . ASN A 1 677 ? 14.783 29.005 29.609 1.00 96.00 677 ASN A N 1
ATOM 5128 C CA . ASN A 1 677 ? 13.803 29.147 30.693 1.00 96.00 677 ASN A CA 1
ATOM 5129 C C . ASN A 1 677 ? 12.597 29.985 30.252 1.00 96.00 677 ASN A C 1
ATOM 5131 O O . ASN A 1 677 ? 11.463 29.669 30.602 1.00 96.00 677 ASN A O 1
ATOM 5135 N N . ALA A 1 678 ? 12.822 31.019 29.435 1.00 92.56 678 ALA A N 1
ATOM 5136 C CA . ALA A 1 678 ? 11.736 31.837 28.906 1.00 92.56 678 ALA A CA 1
ATOM 5137 C C . ALA A 1 678 ? 10.779 31.039 28.001 1.00 92.56 678 ALA A C 1
ATOM 5139 O O . ALA A 1 678 ? 9.598 31.381 27.913 1.00 92.56 678 ALA A O 1
ATOM 5140 N N . VAL A 1 679 ? 11.258 29.998 27.316 1.00 95.38 679 VAL A N 1
ATOM 5141 C CA . VAL A 1 679 ? 10.401 29.098 26.528 1.00 95.38 679 VAL A CA 1
ATOM 5142 C C . VAL A 1 679 ? 9.793 28.014 27.412 1.00 95.38 679 VAL A C 1
ATOM 5144 O O . VAL A 1 679 ? 8.600 27.760 27.294 1.00 95.38 679 VAL A O 1
ATOM 5147 N N . GLU A 1 680 ? 10.546 27.454 28.360 1.00 96.25 680 GLU A N 1
ATOM 5148 C CA . GLU A 1 680 ? 10.049 26.454 29.319 1.00 96.25 680 GLU A CA 1
ATOM 5149 C C . GLU A 1 680 ? 8.852 26.969 30.122 1.00 96.25 680 GLU A C 1
ATOM 5151 O O . GLU A 1 680 ? 7.848 26.276 30.268 1.00 96.25 680 GLU A O 1
ATOM 5156 N N . GLU A 1 681 ? 8.901 28.223 30.573 1.00 93.31 681 GLU A N 1
ATOM 5157 C CA . GLU A 1 681 ? 7.769 28.856 31.249 1.00 93.31 681 GLU A CA 1
ATOM 5158 C C . GLU A 1 681 ? 6.492 28.869 30.405 1.00 93.31 681 GLU A C 1
ATOM 5160 O O . GLU A 1 681 ? 5.398 28.905 30.965 1.00 93.31 681 GLU A O 1
ATOM 5165 N N . PHE A 1 682 ? 6.618 28.916 29.079 1.00 91.88 682 PHE A N 1
ATOM 5166 C CA . PHE A 1 682 ? 5.490 28.878 28.158 1.00 91.88 682 PHE A CA 1
ATOM 5167 C C . PHE A 1 682 ? 5.065 27.434 27.874 1.00 91.88 682 PHE A C 1
ATOM 5169 O O . PHE A 1 682 ? 3.884 27.119 27.974 1.00 91.88 682 PHE A O 1
ATOM 5176 N N . GLU A 1 683 ? 6.033 26.554 27.616 1.00 95.44 683 GLU A N 1
ATOM 5177 C CA . GLU A 1 683 ? 5.849 25.118 27.391 1.00 95.44 683 GLU A CA 1
ATOM 5178 C C . GLU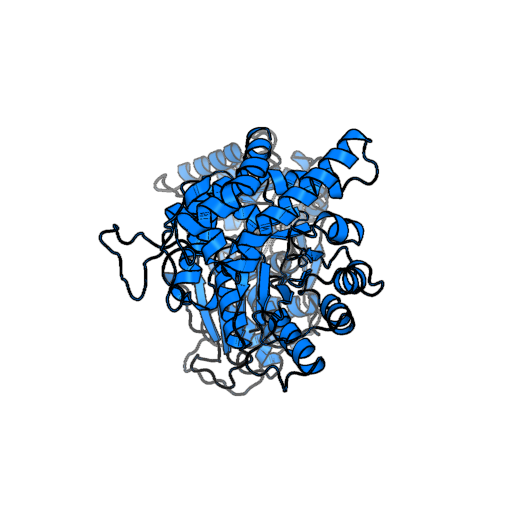 A 1 683 ? 5.049 24.449 28.517 1.00 95.44 683 GLU A C 1
ATOM 5180 O O . GLU A 1 683 ? 4.154 23.654 28.248 1.00 95.44 683 GLU A O 1
ATOM 5185 N N . VAL A 1 684 ? 5.340 24.795 29.774 1.00 93.62 684 VAL A N 1
ATOM 5186 C CA . VAL A 1 684 ? 4.669 24.233 30.957 1.00 93.62 684 VAL A CA 1
ATOM 5187 C C . VAL A 1 684 ? 3.229 24.740 31.115 1.00 93.62 684 VAL A C 1
ATOM 5189 O O . VAL A 1 684 ? 2.404 24.053 31.714 1.00 93.62 684 VAL A O 1
ATOM 5192 N N . ARG A 1 685 ? 2.907 25.937 30.601 1.00 91.62 685 ARG A N 1
ATOM 5193 C CA . ARG A 1 685 ? 1.546 26.505 30.676 1.00 91.62 685 ARG A CA 1
ATOM 5194 C C . ARG A 1 685 ? 0.588 25.896 29.652 1.00 91.62 685 ARG A C 1
ATOM 5196 O O . ARG A 1 685 ? -0.622 25.983 29.859 1.00 91.62 685 ARG A O 1
ATOM 5203 N N . LEU A 1 686 ? 1.121 25.363 28.553 1.00 89.12 686 LEU A N 1
ATOM 5204 C CA . LEU A 1 686 ? 0.384 24.670 27.494 1.00 89.12 686 LEU A CA 1
ATOM 5205 C C . LEU A 1 686 ? 0.132 23.209 27.872 1.00 89.12 686 LEU A C 1
ATOM 5207 O O . LEU A 1 686 ? -0.905 22.667 27.440 1.00 89.12 686 LEU A O 1
#

Foldseek 3Di:
DFKWKWWWFWKLLAFFLQFLWKIFGWPFIKMKIKDADPVDPDAPAVLLEFEAEDEACNVPADRRLLRGLLSLLLCLLCLLVVHRGFHHHMYIYIYGHDHPQAQRLSNLRSNLNSLVNNCPRNVVVVQDLQLSLLSSCLQPVRSNSNVCRAAWGIKTKDFDDDDPVLVVSSPQHNCRLRNDPPPDDPPSDRRDRGDHRGMDMDHFAADQLKWKKKKTWPDHFDQVNLVVLFDPDDDPVQVVQSVVLCVQQSVQRRDPVHDLQNLASSSHHDGRQVRNCVVQFQVVVLQVQDGCVNDPFWRHWGRRHSRRMIITMGSDPSVVSNVVSLQSSLVRDPVSDIDIDIDIIDTDGHIDMGRLPDDQAAFAAFAEEEAAAFFFDDPPDPPQDPQQGHGDLVLLQVLQVVLVVLVHQEYEALDVLNVVVQADLVRLLVNLLSNQVSCVVVVNHLRAYEYEDDDQDLVSLQVSLVSNVVSRHAEYEYEQAQPPQVPQDLVNSLVSLLSSQVRGSHAYAYEYDCVPRVNRDHQLVSLLSNLPRSRHQEYEHADPDLVRLLSNQVPPSHDCRRYAYAYQALLCQLSSVVSRHSYYHYLVCSQQVNLSRLLNVLSNDPDDDPVSVVSNVVSSVLSNLLCVLCVVFPSLSSQCSCCVRVVRHDSQGDHPPDGGHGVVPPVVVVVNCVSVVVSVVVSVVD

Radius of gyration: 32.69 Å; Cα contacts (8 Å, |Δi|>4): 1470; chains: 1; bounding box: 74×85×69 Å

pLDDT: mean 91.15, std 10.34, range [34.97, 98.69]

InterPro domains:
  IPR000870 Homoserine kinase [MF_00384] (4-354)
  IPR000870 Homoserine kinase [TIGR00191] (4-347)
  IPR002220 DapA-like [PF00701] (406-658)
  IPR002220 DapA-like [SM01130] (364-674)
  IPR006203 GHMP kinase, ATP-binding, conserved site [PS00627] (98-109)
  IPR006204 GHMP kinase N-terminal domain [PF00288] (68-153)
  IPR013750 GHMP kinase, C-terminal domain [PF08544] (262-327)
  IPR013785 Aldolase-type TIM barrel [G3DSA:3.20.20.70] (363-669)
  IPR014721 Small ribosomal subunit protein uS5 domain 2-type fold, subgroup [G3DSA:3.30.230.10] (3-173)
  IPR020568 Ribosomal protein uS5 domain 2-type superfamily [SSF54211] (3-163)
  IPR036554 GHMP kinase, C-terminal domain superfamily [G3DSA:3.30.70.890] (205-340)
  IPR036554 GHMP kinase, C-terminal domain superfamily [SSF55060] (209-332)

Organism: NCBI:txid1247861

Mean predicted aligned error: 14.85 Å